Protein AF-A0A1Y1ZXH7-F1 (afdb_monomer_lite)

Radius of gyration: 35.67 Å; chains: 1; bounding box: 64×112×100 Å

Organism: NCBI:txid1231657

pLDDT: mean 77.14, std 23.57, range [23.7, 98.62]

Secondary structure (DSSP, 8-state):
---------------------------------------------------------PPP------EEEEEEEEE--SS---SS--TT--SS-TTSPPPP--GGGGTT-PPP--TTSS-SS-----SPPTHHHH-SS--HHHHHHHHHHHHHHSTT--GGG-EEEESS-SSS--EEEEEEEE-TT----HHHHHH-HHHHHHHHHTSEEEEEEE-SHHHH---EEEE-IIIIIBSS-HHHHHHHHTT-HHHHHHHHHHHHTTSS-HHHHHHHHHHTTTT-BTTHHHHHGGG--BPTTHHHHHHHHHHTT-EEEEEEEEEHHHHHHHHHHHT-SEEEEEEEEEPTTSSBEEEEEESS---HHHHHHHHHHHHHHTT--GGGEEEEESSGGGHHHHHHSSSEEEES--HHHHTTSSEEE-SS-GGGGGGGGT--HHHHHHHHH-SSTHHHHHHHHHHHHHTTSTT---------SS--PEEEEEE-S-HHHHHHHHHHHTTTEEEEEEE-SHHHHHHHHHHHHTTPPPP--TT--S---TTS--SEEEE-TTS-HHHHHHHHHHTTTS----EEE--GGGGGGSPPTTSHHHHHHHHHHHHHHHHHIIIIIS-----SSTTEEE-

Sequence (623 aa):
MSLPHVSGTRLPLHPSAPLTPSAFSLPRAPSPLRTRPRDSAASGSMDEAVSATAAVSRPRALDVAATHLVATLFYKSDAPSHAHPHADASPHSPRDFLPEASLNSLRDAVPTENMSDYPLEPPTPGPNPLDHLYGSYVSQSCLTDFSVTLTNIIPGLADETITSRKLEASHFCRVVEVKFPLPSAASVTLETLRRDEVVSRFEREWNVEVVFQLDTVYRRYKRLAVFDMDSTLIQQEVIDEIASLIGVKPQVADITAAAMNGELDFEASLRKRCALLKGVPSSVWETLKPRITLNEGVLALIKALKRLGFKTAVLSGGFTPMTGWMAQQLGLDYAFANHLVVSEDGQTLTGELTGDIVHAEKKRQHVFDIAAKEDIPLEQVLVVGDGANDLPMMRVAGLGVAFHAKPKVQMQAPARLNTKSMLDILYLFGISKEEQEKSMFSRSAFNFLKTARLVVQNATQPQLTAPIALFSSKMSALPVVVCGKNPAVAAAVKQSLLPGYEVIHIITSVNQGTTDIPLILTGNQPPDNADNQGTKNYINIPVAVLTGGGYDDQSFDTMKAACKDVKAVPWFRPDLSRVNEMPHFTQAEAFGKATAERCKVALKEVLEDGKGKAEGREGVWFY

InterPro domains:
  IPR004469 Phosphoserine phosphatase [SFLDF00029] (219-437)
  IPR004469 Phosphoserine phosphatase [TIGR00338] (214-428)
  IPR023214 HAD superfamily [G3DSA:3.40.50.1000] (159-429)
  IPR036412 HAD-like superfamily [SSF56784] (222-432)
  IPR050582 HAD-like hydrolase superfamily, SerB [PTHR43344] (201-429)

Foldseek 3Di:
DDDDDDDDDDDDDDDDDDDDDDDDDDDDDDDDDDDDDDDDDDDDDDDDDDDDDDPPDPPDDDDPPFFKKKKKKFQADPWQDPVDDDPVPPPDDPPDDDDDDDPPVCPVVDDDPDPVPDPPDDPDPADRACCVVANRACDPVLVVVVLVLCCVQAPPWDSVQKDKDQLEPDPRGRIMMIMHTRDPPGPDDLLCCLQPVSNVSSCNRHSIFIAMATPDPLLQQFAAEEEEVAVTFWVHDLLLVLCVVVVNNVVLVVLVVCVVVVVDPPVRSLLSSLQVQAFPWLCVLVVCVVVTGGAAASLLQLLLSVLSNHQYEYQYLAEDSNQVVVCVVSVHPYTHYWHFDADPVNTGTRSDTDDDRSFLVVLLVVLVVVCVVVVHQQLSYEYEYQDPSPLSNQVSHVHRENECHDPVVCSRGSGYDSHRHPNCVSVSSVNGPVNSVCSVVDPQSSVVSVVVVVVVVVVPPPPDDDDPDDPDDDDCAAEEAEEDLDLLLVVLLQVLLPPRHFHLWYHNALVCLLQQLLCLLQLHQGPDDPSTPGVVPSVDRGQEYEYEPVQDPVSVVSSVVSNPPGDAHAYEYEPVVCVVVADDVVVSNRRSNVSNVQVVVQCCCCSPVVDADDPPPPRYGYD

Structure (mmCIF, N/CA/C/O backbone):
data_AF-A0A1Y1ZXH7-F1
#
_entry.id   AF-A0A1Y1ZXH7-F1
#
loop_
_atom_site.group_PDB
_atom_site.id
_atom_site.type_symbol
_atom_site.label_atom_id
_atom_site.label_alt_id
_atom_site.label_comp_id
_atom_site.label_asym_id
_atom_site.label_entity_id
_atom_site.label_seq_id
_atom_site.pdbx_PDB_ins_code
_atom_site.Cartn_x
_atom_site.Cartn_y
_atom_site.Cartn_z
_atom_site.occupancy
_atom_site.B_iso_or_equiv
_atom_site.auth_seq_id
_atom_site.auth_comp_id
_atom_site.auth_asym_id
_atom_site.auth_atom_id
_atom_site.pdbx_PDB_model_num
ATOM 1 N N . MET A 1 1 ? 20.075 -27.856 46.156 1.00 33.44 1 MET A N 1
ATOM 2 C CA . MET A 1 1 ? 19.650 -29.165 46.705 1.00 33.44 1 MET A CA 1
ATOM 3 C C . MET A 1 1 ? 18.158 -29.323 46.449 1.00 33.44 1 MET A C 1
ATOM 5 O O . MET A 1 1 ? 17.479 -28.317 46.572 1.00 33.44 1 MET A O 1
ATOM 9 N N . SER A 1 2 ? 17.576 -30.479 46.125 1.00 31.98 2 SER A N 1
ATOM 10 C CA . SER A 1 2 ? 18.089 -31.709 45.488 1.00 31.98 2 SER A CA 1
ATOM 11 C C . SER A 1 2 ? 16.876 -32.498 44.957 1.00 31.98 2 SER A C 1
ATOM 13 O O . SER A 1 2 ? 15.830 -32.483 45.599 1.00 31.98 2 SER A O 1
ATOM 15 N N . LEU A 1 3 ? 17.001 -33.190 43.819 1.00 40.59 3 LEU A N 1
ATOM 16 C CA . LEU A 1 3 ? 15.991 -34.160 43.341 1.00 40.59 3 LEU A CA 1
ATOM 17 C C . LEU A 1 3 ? 15.980 -35.413 44.250 1.00 40.59 3 LEU A C 1
ATOM 19 O O . LEU A 1 3 ? 16.979 -35.647 44.939 1.00 40.59 3 LEU A O 1
ATOM 23 N N . PRO A 1 4 ? 14.902 -36.232 44.257 1.00 55.31 4 PRO A N 1
ATOM 24 C CA . PRO A 1 4 ? 14.913 -37.398 43.352 1.00 55.31 4 PRO A CA 1
ATOM 25 C C . PRO A 1 4 ? 13.544 -37.897 42.808 1.00 55.31 4 PRO A C 1
ATOM 27 O O . PRO A 1 4 ? 12.504 -37.790 43.453 1.00 55.31 4 PRO A O 1
ATOM 30 N N . HIS A 1 5 ? 13.588 -38.566 41.647 1.00 40.31 5 HIS A N 1
ATOM 31 C CA . HIS A 1 5 ? 12.619 -39.599 41.219 1.00 40.31 5 HIS A CA 1
ATOM 32 C C . HIS A 1 5 ? 12.857 -40.930 41.961 1.00 40.31 5 HIS A C 1
ATOM 34 O O . HIS A 1 5 ? 14.008 -41.209 42.284 1.00 40.31 5 HIS A O 1
ATOM 40 N N . VAL A 1 6 ? 11.850 -41.823 42.031 1.00 33.78 6 VAL A N 1
ATOM 41 C CA . VAL A 1 6 ? 12.024 -43.302 42.066 1.00 33.78 6 VAL A CA 1
ATOM 42 C C . VAL A 1 6 ? 10.876 -44.015 41.295 1.00 33.78 6 VAL A C 1
ATOM 44 O O . VAL A 1 6 ? 9.797 -43.456 41.119 1.00 33.78 6 VAL A O 1
ATOM 47 N N . SER A 1 7 ? 11.148 -45.234 40.800 1.00 29.92 7 SER A N 1
ATOM 48 C CA . SER A 1 7 ? 10.268 -46.245 40.153 1.00 29.92 7 SER A CA 1
ATOM 49 C C . SER A 1 7 ? 9.092 -46.760 41.022 1.00 29.92 7 SER A C 1
ATOM 51 O O . SER A 1 7 ? 9.054 -46.471 42.209 1.00 29.92 7 SER A O 1
ATOM 53 N N . GLY A 1 8 ? 8.128 -47.588 40.574 1.00 27.39 8 GLY A N 1
ATOM 54 C CA . GLY A 1 8 ? 7.896 -48.295 39.292 1.00 27.39 8 GLY A CA 1
ATOM 55 C C . GLY A 1 8 ? 7.794 -49.838 39.440 1.00 27.39 8 GLY A C 1
ATOM 56 O O . GLY A 1 8 ? 8.461 -50.396 40.302 1.00 27.39 8 GLY A O 1
ATOM 57 N N . THR A 1 9 ? 7.045 -50.527 38.547 1.00 28.42 9 THR A N 1
ATOM 58 C CA . THR A 1 9 ? 6.831 -52.015 38.438 1.00 28.42 9 THR A CA 1
ATOM 59 C C . THR A 1 9 ? 5.929 -52.672 39.528 1.00 28.42 9 THR A C 1
ATOM 61 O O . THR A 1 9 ? 5.865 -52.137 40.624 1.00 28.42 9 THR A O 1
ATOM 64 N N . ARG A 1 10 ? 5.181 -53.794 39.340 1.00 30.19 10 ARG A N 1
ATOM 65 C CA . ARG A 1 10 ? 4.912 -54.709 38.184 1.00 30.19 10 ARG A CA 1
ATOM 66 C C . ARG A 1 10 ? 3.707 -55.680 38.430 1.00 30.19 10 ARG A C 1
ATOM 68 O O . ARG A 1 10 ? 3.475 -56.024 39.579 1.00 30.19 10 ARG A O 1
ATOM 75 N N . LEU A 1 11 ? 3.162 -56.280 37.342 1.00 29.34 11 LEU A N 1
ATOM 76 C CA . LEU A 1 11 ? 2.523 -57.639 37.235 1.00 29.34 11 LEU A CA 1
ATOM 77 C C . LEU A 1 11 ? 1.152 -57.907 37.937 1.00 29.34 11 LEU A C 1
ATOM 79 O O . LEU A 1 11 ? 0.765 -57.110 38.784 1.00 29.34 11 LEU A O 1
ATOM 83 N N . PRO A 1 12 ? 0.448 -59.057 37.702 1.00 50.25 12 PRO A N 1
ATOM 84 C CA . PRO A 1 12 ? 0.334 -59.932 36.496 1.00 50.25 12 PRO A CA 1
ATOM 85 C C . PRO A 1 12 ? -1.105 -60.456 36.154 1.00 50.25 12 PRO A C 1
ATOM 87 O O . PRO A 1 12 ? -1.952 -60.527 37.037 1.00 50.25 12 PRO A O 1
ATOM 90 N N . LEU A 1 13 ? -1.345 -60.985 34.929 1.00 28.70 13 LEU A N 1
ATOM 91 C CA . LEU A 1 13 ? -1.654 -62.424 34.640 1.00 28.70 13 LEU A CA 1
ATOM 92 C C . LEU A 1 13 ? -2.124 -62.725 33.185 1.00 28.70 13 LEU A C 1
ATOM 94 O O . LEU A 1 13 ? -2.566 -61.839 32.463 1.00 28.70 13 LEU A O 1
ATOM 98 N N . HIS A 1 14 ? -2.001 -64.000 32.777 1.00 31.17 14 HIS A N 1
ATOM 99 C CA . HIS A 1 14 ? -2.317 -64.604 31.458 1.00 31.17 14 HIS A CA 1
ATOM 100 C C . HIS A 1 14 ? -3.173 -65.885 31.640 1.00 31.17 14 HIS A C 1
ATOM 102 O O . HIS A 1 14 ? -3.221 -66.396 32.762 1.00 31.17 14 HIS A O 1
ATOM 108 N N . PRO A 1 15 ? -3.840 -66.413 30.585 1.00 46.31 15 PRO A N 1
ATOM 109 C CA . PRO A 1 15 ? -3.370 -67.633 29.860 1.00 46.31 15 PRO A CA 1
ATOM 110 C C . PRO A 1 15 ? -3.364 -67.453 28.309 1.00 46.31 15 PRO A C 1
ATOM 112 O O . PRO A 1 15 ? -4.209 -66.736 27.787 1.00 46.31 15 PRO A O 1
ATOM 115 N N . SER A 1 16 ? -2.324 -67.828 27.538 1.00 33.66 16 SER A N 1
ATOM 116 C CA . SER A 1 16 ? -1.929 -69.144 26.941 1.00 33.66 16 SER A CA 1
ATOM 117 C C . SER A 1 16 ? -2.817 -69.650 25.767 1.00 33.66 16 SER A C 1
ATOM 119 O O . SER A 1 16 ? -4.010 -69.808 25.996 1.00 33.66 16 SER A O 1
ATOM 121 N N . ALA A 1 17 ? -2.377 -69.867 24.502 1.00 33.34 17 ALA A N 1
ATOM 122 C CA . ALA A 1 17 ? -1.185 -70.558 23.901 1.00 33.34 17 ALA A CA 1
ATOM 123 C C . ALA A 1 17 ? -1.389 -72.100 23.734 1.00 33.34 17 ALA A C 1
ATOM 125 O O . ALA A 1 17 ? -2.344 -72.581 24.345 1.00 33.34 17 ALA A O 1
ATOM 126 N N . PRO A 1 18 ? -0.581 -72.912 22.978 1.00 50.78 18 PRO A N 1
ATOM 127 C CA . PRO A 1 18 ? 0.708 -72.716 22.250 1.00 50.78 18 PRO A CA 1
ATOM 128 C C . PRO A 1 18 ? 0.529 -72.634 20.690 1.00 50.78 18 PRO A C 1
ATOM 130 O O . PRO A 1 18 ? -0.439 -71.984 20.315 1.00 50.78 18 PRO A O 1
ATOM 133 N N . LEU A 1 19 ? 1.336 -73.077 19.687 1.00 27.83 19 LEU A N 1
ATOM 134 C CA . LEU A 1 19 ? 2.430 -74.074 19.448 1.00 27.83 19 LEU A CA 1
ATOM 135 C C . LEU A 1 19 ? 3.446 -73.637 18.340 1.00 27.83 19 LEU A C 1
ATOM 137 O O . LEU A 1 19 ? 3.310 -72.561 17.765 1.00 27.83 19 LEU A O 1
ATOM 141 N N . THR A 1 20 ? 4.491 -74.453 18.085 1.00 30.28 20 THR A N 1
ATOM 142 C CA . THR A 1 20 ? 5.729 -74.189 17.275 1.00 30.28 20 THR A CA 1
ATOM 143 C C . THR A 1 20 ? 6.267 -75.516 16.620 1.00 30.28 20 THR A C 1
ATOM 145 O O . THR A 1 20 ? 5.455 -76.448 16.644 1.00 30.28 20 THR A O 1
ATOM 148 N N . PRO A 1 21 ? 7.501 -75.728 16.026 1.00 47.44 21 PRO A N 1
ATOM 149 C CA . PRO A 1 21 ? 8.834 -75.052 16.084 1.00 47.44 21 PRO A CA 1
ATOM 150 C C . PRO A 1 21 ? 9.564 -74.807 14.713 1.00 47.44 21 PRO A C 1
ATOM 152 O O . PRO A 1 21 ? 8.907 -74.588 13.701 1.00 47.44 21 PRO A O 1
ATOM 155 N N . SER A 1 22 ? 10.917 -74.757 14.681 1.00 30.67 22 SER A N 1
ATOM 156 C CA . SER A 1 22 ? 11.775 -74.210 13.587 1.00 30.67 22 SER A CA 1
ATOM 157 C C . SER A 1 22 ? 13.201 -74.829 13.489 1.00 30.67 22 SER A C 1
ATOM 159 O O . SER A 1 22 ? 13.648 -75.441 14.457 1.00 30.67 22 SER A O 1
ATOM 161 N N . ALA A 1 23 ? 13.958 -74.613 12.387 1.00 28.73 23 ALA A N 1
ATOM 162 C CA . ALA A 1 23 ? 15.349 -75.106 12.177 1.00 28.73 23 ALA A CA 1
ATOM 163 C C . ALA A 1 23 ? 16.308 -74.149 11.378 1.00 28.73 23 ALA A C 1
ATOM 165 O O . ALA A 1 23 ? 15.867 -73.147 10.827 1.00 28.73 23 ALA A O 1
ATOM 166 N N . PHE A 1 24 ? 17.619 -74.472 11.359 1.00 27.33 24 PHE A N 1
ATOM 167 C CA . PHE A 1 24 ? 18.859 -73.671 11.085 1.00 27.33 24 PHE A CA 1
ATOM 168 C C . PHE A 1 24 ? 19.348 -73.562 9.597 1.00 27.33 24 PHE A C 1
ATOM 170 O O . PHE A 1 24 ? 18.886 -74.356 8.786 1.00 27.33 24 PHE A O 1
ATOM 177 N N . SER A 1 25 ? 20.325 -72.727 9.138 1.00 26.12 25 SER A N 1
ATOM 178 C CA . SER A 1 25 ? 21.071 -71.541 9.682 1.00 26.12 25 SER A CA 1
ATOM 179 C C . SER A 1 25 ? 21.777 -70.621 8.613 1.00 26.12 25 SER A C 1
ATOM 181 O O . SER A 1 25 ? 21.114 -69.766 8.038 1.00 26.12 25 SER A O 1
ATOM 183 N N . LEU A 1 26 ? 23.119 -70.688 8.428 1.00 29.16 26 LEU A N 1
ATOM 184 C CA . LEU A 1 26 ? 24.061 -69.696 7.806 1.00 29.16 26 LEU A CA 1
ATOM 185 C C . LEU A 1 26 ? 25.402 -70.386 7.363 1.00 29.16 26 LEU A C 1
ATOM 187 O O . LEU A 1 26 ? 25.553 -71.540 7.772 1.00 29.16 26 LEU A O 1
ATOM 191 N N . PRO A 1 27 ? 26.438 -69.774 6.688 1.00 44.44 27 PRO A N 1
ATOM 192 C CA . PRO A 1 27 ? 26.626 -68.442 6.031 1.00 44.44 27 PRO A CA 1
ATOM 193 C C . PRO A 1 27 ? 27.363 -68.427 4.625 1.00 44.44 27 PRO A C 1
ATOM 195 O O . PRO A 1 27 ? 27.777 -69.462 4.116 1.00 44.44 27 PRO A O 1
ATOM 198 N N . ARG A 1 28 ? 27.701 -67.208 4.118 1.00 24.22 28 ARG A N 1
ATOM 199 C CA . ARG A 1 28 ? 28.805 -66.800 3.168 1.00 24.22 28 ARG A CA 1
ATOM 200 C C . ARG A 1 28 ? 28.620 -66.855 1.621 1.00 24.22 28 ARG A C 1
ATOM 202 O O . ARG A 1 28 ? 27.760 -67.547 1.101 1.00 24.22 28 ARG A O 1
ATOM 209 N N . ALA A 1 29 ? 29.455 -66.070 0.906 1.00 33.72 29 ALA A N 1
ATOM 210 C CA . ALA A 1 29 ? 29.516 -65.849 -0.564 1.00 33.72 29 ALA A CA 1
ATOM 211 C C . ALA A 1 29 ? 30.982 -65.639 -1.055 1.00 33.72 29 ALA A C 1
ATOM 213 O O . ALA A 1 29 ? 31.831 -65.346 -0.202 1.00 33.72 29 ALA A O 1
ATOM 214 N N . PRO A 1 30 ? 31.317 -65.811 -2.364 1.00 34.72 30 PRO A N 1
ATOM 215 C CA . PRO A 1 30 ? 31.537 -64.653 -3.275 1.00 34.72 30 PRO A CA 1
ATOM 216 C C . PRO A 1 30 ? 31.223 -64.881 -4.799 1.00 34.72 30 PRO A C 1
ATOM 218 O O . PRO A 1 30 ? 30.714 -65.925 -5.191 1.00 34.72 30 PRO A O 1
ATOM 221 N N . SER A 1 31 ? 31.514 -63.870 -5.643 1.00 25.77 31 SER A N 1
ATOM 222 C CA . SER A 1 31 ? 31.245 -63.692 -7.109 1.00 25.77 31 SER A CA 1
ATOM 223 C C . SER A 1 31 ? 32.358 -64.257 -8.055 1.00 25.77 31 SER A C 1
ATOM 225 O O . SER A 1 31 ? 33.245 -64.919 -7.513 1.00 25.77 31 SER A O 1
ATOM 227 N N . PRO A 1 32 ? 32.482 -63.950 -9.394 1.00 55.97 32 PRO A N 1
ATOM 228 C CA . PRO A 1 32 ? 31.612 -63.309 -10.430 1.00 55.97 32 PRO A CA 1
ATOM 229 C C . PRO A 1 32 ? 31.634 -64.023 -11.844 1.00 55.97 32 PRO A C 1
ATOM 231 O O . PRO A 1 32 ? 32.065 -65.167 -11.919 1.00 55.97 32 PRO A O 1
ATOM 234 N N . LEU A 1 33 ? 31.270 -63.308 -12.951 1.00 24.77 33 LEU A N 1
ATOM 235 C CA . LEU A 1 33 ? 31.480 -63.530 -14.435 1.00 24.77 33 LEU A CA 1
ATOM 236 C C . LEU A 1 33 ? 30.186 -63.781 -15.279 1.00 24.77 33 LEU A C 1
ATOM 238 O O . LEU A 1 33 ? 29.247 -64.349 -14.743 1.00 24.77 33 LEU A O 1
ATOM 242 N N . ARG A 1 34 ? 30.050 -63.491 -16.603 1.00 24.62 34 ARG A N 1
ATOM 243 C CA . ARG A 1 34 ? 30.593 -62.452 -17.544 1.00 24.62 34 ARG A CA 1
ATOM 244 C C . ARG A 1 34 ? 29.934 -62.579 -18.961 1.00 24.62 34 ARG A C 1
ATOM 246 O O . ARG A 1 34 ? 29.951 -63.682 -19.489 1.00 24.62 34 ARG A O 1
ATOM 253 N N . THR A 1 35 ? 29.556 -61.470 -19.644 1.00 25.34 35 THR A N 1
ATOM 254 C CA . THR A 1 35 ? 29.272 -61.328 -21.131 1.00 25.34 35 THR A CA 1
ATOM 255 C C . THR A 1 35 ? 28.110 -62.174 -21.744 1.00 25.34 35 THR A C 1
ATOM 257 O O . THR A 1 35 ? 27.776 -63.199 -21.179 1.00 25.34 35 THR A O 1
ATOM 260 N N . ARG A 1 36 ? 27.432 -61.877 -22.883 1.00 26.72 36 ARG A N 1
ATOM 261 C CA . ARG A 1 36 ? 27.295 -60.729 -23.844 1.00 26.72 36 ARG A CA 1
ATOM 262 C C . ARG A 1 36 ? 25.915 -60.837 -24.602 1.00 26.72 36 ARG A C 1
ATOM 264 O O . ARG A 1 36 ? 25.217 -61.814 -24.352 1.00 26.72 36 ARG A O 1
ATOM 271 N N . PRO A 1 37 ? 25.490 -59.881 -25.471 1.00 49.25 37 PRO A N 1
ATOM 272 C CA . PRO A 1 37 ? 24.088 -59.731 -25.929 1.00 49.25 37 PRO A CA 1
ATOM 273 C C . PRO A 1 37 ? 23.770 -60.227 -27.363 1.00 49.25 37 PRO A C 1
ATOM 275 O O . PRO A 1 37 ? 24.678 -60.608 -28.099 1.00 49.25 37 PRO A O 1
ATOM 278 N N . ARG A 1 38 ? 22.480 -60.112 -27.737 1.00 25.88 38 ARG A N 1
ATOM 279 C CA . ARG A 1 38 ? 21.867 -59.804 -29.060 1.00 25.88 38 ARG A CA 1
ATOM 280 C C . ARG A 1 38 ? 20.491 -59.162 -28.765 1.00 25.88 38 ARG A C 1
ATOM 282 O O . ARG A 1 38 ? 19.881 -59.583 -27.787 1.00 25.88 38 ARG A O 1
ATOM 289 N N . ASP A 1 39 ? 19.971 -58.094 -29.376 1.00 25.80 39 ASP A N 1
ATOM 290 C CA . ASP A 1 39 ? 19.970 -57.515 -30.743 1.00 25.80 39 ASP A CA 1
ATOM 291 C C . ASP A 1 39 ? 18.656 -57.799 -31.493 1.00 25.80 39 ASP A C 1
ATOM 293 O O . ASP A 1 39 ? 18.243 -58.952 -31.584 1.00 25.80 39 ASP A O 1
ATOM 297 N N . SER A 1 40 ? 18.101 -56.756 -32.136 1.00 25.42 40 SER A N 1
ATOM 298 C CA . SER A 1 40 ? 16.989 -56.769 -33.121 1.00 25.42 40 SER A CA 1
ATOM 299 C C . SER A 1 40 ? 15.593 -57.215 -32.621 1.00 25.42 40 SER A C 1
ATOM 301 O O . SER A 1 40 ? 15.481 -57.977 -31.672 1.00 25.42 40 SER A O 1
ATOM 303 N N . ALA A 1 41 ? 14.470 -56.797 -33.219 1.00 25.86 41 ALA A N 1
ATOM 304 C CA . ALA A 1 41 ? 14.164 -55.603 -34.027 1.00 25.86 41 ALA A CA 1
ATOM 305 C C . ALA A 1 41 ? 12.632 -55.374 -34.032 1.00 25.86 41 ALA A C 1
ATOM 307 O O . ALA A 1 41 ? 11.871 -56.188 -33.512 1.00 25.86 41 ALA A O 1
ATOM 308 N N . ALA A 1 42 ? 12.176 -54.257 -34.604 1.00 29.33 42 ALA A N 1
ATOM 309 C CA . ALA A 1 42 ? 10.760 -53.900 -34.658 1.00 29.33 42 ALA A CA 1
ATOM 310 C C . ALA A 1 42 ? 9.923 -54.806 -35.584 1.00 29.33 42 ALA A C 1
ATOM 312 O O . ALA A 1 42 ? 10.358 -55.190 -36.666 1.00 29.33 42 ALA A O 1
ATOM 313 N N . SER A 1 43 ? 8.665 -55.018 -35.201 1.00 27.89 43 SER A N 1
ATOM 314 C CA . SER A 1 43 ? 7.541 -55.231 -36.122 1.00 27.89 43 SER A CA 1
ATOM 315 C C . SER A 1 43 ? 6.288 -54.603 -35.499 1.00 27.89 43 SER A C 1
ATOM 317 O O . SER A 1 43 ? 6.230 -54.441 -34.278 1.00 27.89 43 SER A O 1
ATOM 319 N N . GLY A 1 44 ? 5.323 -54.175 -36.316 1.00 25.25 44 GLY A N 1
ATOM 320 C CA . GLY A 1 44 ? 4.150 -53.454 -35.821 1.00 25.25 44 GLY A CA 1
ATOM 321 C C . GLY A 1 44 ? 2.961 -53.498 -36.776 1.00 25.25 44 GLY A C 1
ATOM 322 O O . GLY A 1 44 ? 3.087 -53.194 -37.956 1.00 25.25 44 GLY A O 1
ATOM 323 N N . SER A 1 45 ? 1.820 -53.892 -36.223 1.00 25.17 45 SER A N 1
ATOM 324 C CA . SER A 1 45 ? 0.434 -53.740 -36.693 1.00 25.17 45 SER A CA 1
ATOM 325 C C . SER A 1 45 ? -0.412 -54.049 -35.443 1.00 25.17 45 SER A C 1
ATOM 327 O O . SER A 1 45 ? -0.091 -54.979 -34.710 1.00 25.17 45 SER A O 1
ATOM 329 N N . MET A 1 46 ? -1.268 -53.148 -34.955 1.00 25.62 46 MET A N 1
ATOM 330 C CA . MET A 1 46 ? -2.625 -52.934 -35.471 1.00 25.62 46 MET A CA 1
ATOM 331 C C . MET A 1 46 ? -3.345 -54.265 -35.715 1.00 25.62 46 MET A C 1
ATOM 333 O O . MET A 1 46 ? -3.179 -54.854 -36.775 1.00 25.62 46 MET A O 1
ATOM 337 N N . ASP A 1 47 ? -4.156 -54.708 -34.751 1.00 25.38 47 ASP A N 1
ATOM 338 C CA . ASP A 1 47 ? -5.559 -54.287 -34.808 1.00 25.38 47 ASP A CA 1
ATOM 339 C C . ASP A 1 47 ? -6.300 -54.359 -33.457 1.00 25.38 47 ASP A C 1
ATOM 341 O O . ASP A 1 47 ? -5.811 -54.958 -32.501 1.00 25.38 47 ASP A O 1
ATOM 345 N N . GLU A 1 48 ? -7.471 -53.713 -33.437 1.00 26.45 48 GLU A N 1
ATOM 346 C CA . GLU A 1 48 ? -8.545 -53.719 -32.422 1.00 26.45 48 GLU A CA 1
ATOM 347 C C . GLU A 1 48 ? -8.238 -53.281 -30.968 1.00 26.45 48 GLU A C 1
ATOM 349 O O . GLU A 1 48 ? -7.120 -53.291 -30.458 1.00 26.45 48 GLU A O 1
ATOM 354 N N . ALA A 1 49 ? -9.288 -52.810 -30.285 1.00 27.44 49 ALA 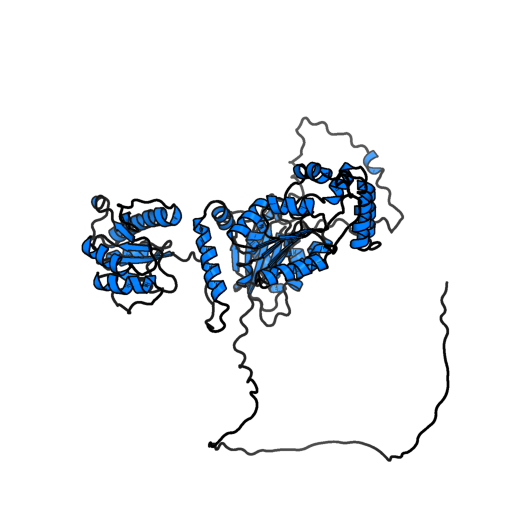A N 1
ATOM 355 C CA . ALA A 1 49 ? -9.222 -52.178 -28.968 1.00 27.44 49 ALA A CA 1
ATOM 356 C C . ALA A 1 49 ? -10.334 -52.686 -28.042 1.00 27.44 49 ALA A C 1
ATOM 358 O O . ALA A 1 49 ? -11.417 -53.002 -28.519 1.00 27.44 49 ALA A O 1
ATOM 359 N N . VAL A 1 50 ? -10.113 -52.638 -26.720 1.00 25.89 50 VAL A N 1
ATOM 360 C CA . VAL A 1 50 ? -11.160 -52.364 -25.710 1.00 25.89 50 VAL A CA 1
ATOM 361 C C . VAL A 1 50 ? -10.521 -51.969 -24.362 1.00 25.89 50 VAL A C 1
ATOM 363 O O . VAL A 1 50 ? -9.626 -52.639 -23.862 1.00 25.89 50 VAL A O 1
ATOM 366 N N . SER A 1 51 ? -11.020 -50.873 -23.779 1.00 23.70 51 SER A N 1
ATOM 367 C CA . SER A 1 51 ? -11.022 -50.504 -22.346 1.00 23.70 51 SER A CA 1
ATOM 368 C C . SER A 1 51 ? -9.799 -50.794 -21.443 1.00 23.70 51 SER A C 1
ATOM 370 O O . SER A 1 51 ? -9.730 -51.850 -20.816 1.00 23.70 51 SER A O 1
ATOM 372 N N . ALA A 1 52 ? -9.011 -49.750 -21.136 1.00 25.77 52 ALA A N 1
ATOM 373 C CA . ALA A 1 52 ? -8.529 -49.503 -19.764 1.00 25.77 52 ALA A CA 1
ATOM 374 C C . ALA A 1 52 ? -8.163 -48.020 -19.512 1.00 25.77 52 ALA A C 1
ATOM 376 O O . ALA A 1 52 ? -7.403 -47.424 -20.266 1.00 25.77 52 ALA A O 1
ATOM 377 N N . THR A 1 53 ? -8.707 -47.459 -18.424 1.00 27.73 53 THR A N 1
ATOM 378 C CA . THR A 1 53 ? -8.246 -46.300 -17.616 1.00 27.73 53 THR A CA 1
ATOM 379 C C . THR A 1 53 ? -7.185 -45.338 -18.185 1.00 27.73 53 THR A C 1
ATOM 381 O O . THR A 1 53 ? -6.026 -45.704 -18.374 1.00 27.73 53 THR A O 1
ATOM 384 N N . ALA A 1 54 ? -7.534 -44.048 -18.271 1.00 26.23 54 ALA A N 1
ATOM 385 C CA . ALA A 1 54 ? -6.629 -42.965 -18.661 1.00 26.23 54 ALA A CA 1
ATOM 386 C C . ALA A 1 54 ? -5.494 -42.710 -17.642 1.00 26.23 54 ALA A C 1
ATOM 388 O O . ALA A 1 54 ? -5.613 -41.885 -16.735 1.00 26.23 54 ALA A O 1
ATOM 389 N N . ALA A 1 55 ? -4.354 -43.374 -17.832 1.00 25.34 55 ALA A N 1
ATOM 390 C CA . ALA A 1 55 ? -3.094 -42.964 -17.224 1.00 25.34 55 ALA A CA 1
ATOM 391 C C . ALA A 1 55 ? -2.604 -41.675 -17.908 1.00 25.34 55 ALA A C 1
ATOM 393 O O . ALA A 1 55 ? -2.113 -41.713 -19.035 1.00 25.34 55 ALA A O 1
ATOM 394 N N . VAL A 1 56 ? -2.752 -40.527 -17.237 1.00 28.06 56 VAL A N 1
ATOM 395 C CA . VAL A 1 56 ? -2.297 -39.231 -17.763 1.00 28.06 56 VAL A CA 1
ATOM 396 C C . VAL A 1 56 ? -0.782 -39.267 -17.962 1.00 28.06 56 VAL A C 1
ATOM 398 O O . VAL A 1 56 ? -0.005 -39.219 -17.005 1.00 28.06 56 VAL A O 1
ATOM 401 N N . SER A 1 57 ? -0.353 -39.332 -19.222 1.00 27.02 57 SER A N 1
ATOM 402 C CA . SER A 1 57 ? 1.046 -39.175 -19.597 1.00 27.02 57 SER A CA 1
ATOM 403 C C . SER A 1 57 ? 1.518 -37.791 -19.162 1.00 27.02 57 SER A C 1
ATOM 405 O O . SER A 1 57 ? 1.022 -36.785 -19.674 1.00 27.02 57 SER A O 1
ATOM 407 N N . ARG A 1 58 ? 2.476 -37.731 -18.227 1.00 27.36 58 ARG A N 1
ATOM 408 C CA . ARG A 1 58 ? 3.116 -36.465 -17.849 1.00 27.36 58 ARG A CA 1
ATOM 409 C C . ARG A 1 58 ? 3.629 -35.781 -19.124 1.00 27.36 58 ARG A C 1
ATOM 411 O O . ARG A 1 58 ? 4.375 -36.435 -19.863 1.00 27.36 58 ARG A O 1
ATOM 418 N N . PRO A 1 59 ? 3.286 -34.508 -19.394 1.00 30.03 59 PRO A N 1
ATOM 419 C CA . PRO A 1 59 ? 3.977 -33.770 -20.438 1.00 30.03 59 PRO A CA 1
ATOM 420 C C . PRO A 1 59 ? 5.475 -33.780 -20.119 1.00 30.03 59 PRO A C 1
ATOM 422 O O . PRO A 1 59 ? 5.876 -33.688 -18.954 1.00 30.03 59 PRO A O 1
ATOM 425 N N . ARG A 1 60 ? 6.314 -33.926 -21.151 1.00 27.06 60 ARG A N 1
ATOM 426 C CA . ARG A 1 60 ? 7.757 -33.705 -20.996 1.00 27.06 60 ARG A CA 1
ATOM 427 C C . ARG A 1 60 ? 7.961 -32.288 -20.463 1.00 27.06 60 ARG A C 1
ATOM 429 O O . ARG A 1 60 ? 7.219 -31.389 -20.850 1.00 27.06 60 ARG A O 1
ATOM 436 N N . ALA A 1 61 ? 8.949 -32.098 -19.594 1.00 31.27 61 ALA A N 1
ATOM 437 C CA . ALA A 1 61 ? 9.285 -30.772 -19.096 1.00 31.27 61 ALA A CA 1
ATOM 438 C C . ALA A 1 61 ? 9.730 -29.882 -20.270 1.00 31.27 61 ALA A C 1
ATOM 440 O O . ALA A 1 61 ? 10.832 -30.050 -20.789 1.00 31.27 61 ALA A O 1
ATOM 441 N N . LEU A 1 62 ? 8.848 -28.976 -20.697 1.00 28.81 62 LEU A N 1
ATOM 442 C CA . LEU A 1 62 ? 9.259 -27.718 -21.311 1.00 28.81 62 LEU A CA 1
ATOM 443 C C . LEU A 1 62 ? 9.719 -26.777 -20.191 1.00 28.81 62 LEU A C 1
ATOM 445 O O . LEU A 1 62 ? 9.351 -26.969 -19.029 1.00 28.81 62 LEU A O 1
ATOM 449 N N . ASP A 1 63 ? 10.545 -25.798 -20.547 1.00 30.31 63 ASP A N 1
ATOM 450 C CA . ASP A 1 63 ? 11.299 -24.984 -19.598 1.00 30.31 63 ASP A CA 1
ATOM 451 C C . ASP A 1 63 ? 10.436 -24.353 -18.498 1.00 30.31 63 ASP A C 1
ATOM 453 O O . ASP A 1 63 ? 9.456 -23.648 -18.754 1.00 30.31 63 ASP A O 1
ATOM 457 N N . VAL A 1 64 ? 10.849 -24.573 -17.246 1.00 35.91 64 VAL A N 1
ATOM 458 C CA . VAL A 1 64 ? 10.301 -23.858 -16.091 1.00 35.91 64 VAL A CA 1
ATOM 459 C C . VAL A 1 64 ? 10.784 -22.416 -16.189 1.00 35.91 64 VAL A C 1
ATOM 461 O O . VAL A 1 64 ? 11.929 -22.116 -15.849 1.00 35.91 64 VAL A O 1
ATOM 464 N N . ALA A 1 65 ? 9.917 -21.542 -16.702 1.00 42.97 65 ALA A N 1
ATOM 465 C CA . ALA A 1 65 ? 10.212 -20.131 -16.904 1.00 42.97 65 ALA A CA 1
ATOM 466 C C . ALA A 1 65 ? 10.756 -19.491 -15.616 1.00 42.97 65 ALA A C 1
ATOM 468 O O . ALA A 1 65 ? 10.136 -19.593 -14.556 1.00 42.97 65 ALA A O 1
ATOM 469 N N . ALA A 1 66 ? 11.916 -18.834 -15.721 1.00 53.31 66 ALA A N 1
ATOM 470 C CA . ALA A 1 66 ? 12.601 -18.239 -14.579 1.00 53.31 66 ALA A CA 1
ATOM 471 C C . ALA A 1 66 ? 11.681 -17.243 -13.857 1.00 53.31 66 ALA A C 1
ATOM 473 O O . ALA A 1 66 ? 11.228 -16.251 -14.438 1.00 53.31 66 ALA A O 1
ATOM 474 N N . THR A 1 67 ? 11.396 -17.505 -12.583 1.00 80.06 67 THR A N 1
ATOM 475 C CA . THR A 1 67 ? 10.534 -16.646 -11.770 1.00 80.06 67 THR A CA 1
ATOM 476 C C . THR A 1 67 ? 11.238 -15.321 -11.527 1.00 80.06 67 THR A C 1
ATOM 478 O O . THR A 1 67 ? 12.260 -15.279 -10.848 1.00 80.06 67 THR A O 1
ATOM 481 N N . HIS A 1 68 ? 10.717 -14.235 -12.088 1.00 89.38 68 HIS A N 1
ATOM 482 C CA . HIS A 1 68 ? 11.308 -12.916 -11.894 1.00 89.38 68 HIS A CA 1
ATOM 483 C C . HIS A 1 68 ? 10.910 -12.333 -10.533 1.00 89.38 68 HIS A C 1
ATOM 485 O O . HIS A 1 68 ? 9.773 -12.480 -10.073 1.00 89.38 68 HIS A O 1
ATOM 491 N N . LEU A 1 69 ? 11.862 -11.656 -9.900 1.00 93.38 69 LEU A N 1
ATOM 492 C CA . LEU A 1 69 ? 11.700 -10.939 -8.645 1.00 93.38 69 LEU A CA 1
ATOM 493 C C . LEU A 1 69 ? 11.827 -9.433 -8.867 1.00 93.38 69 LEU A C 1
ATOM 495 O O . LEU A 1 69 ? 12.491 -8.961 -9.793 1.00 93.38 69 LEU A O 1
ATOM 499 N N . VAL A 1 70 ? 11.187 -8.684 -7.975 1.00 95.50 70 VAL A N 1
ATOM 500 C CA . VAL A 1 70 ? 11.318 -7.236 -7.854 1.00 95.50 70 VAL A CA 1
ATOM 501 C C . VAL A 1 70 ? 11.731 -6.898 -6.433 1.00 95.50 70 VAL A C 1
ATOM 503 O O . VAL A 1 70 ? 11.053 -7.295 -5.489 1.00 95.50 70 VAL A O 1
ATOM 506 N N . ALA A 1 71 ? 12.798 -6.126 -6.284 1.00 97.12 71 ALA A N 1
ATOM 507 C CA . ALA A 1 71 ? 13.128 -5.409 -5.065 1.00 97.12 71 ALA A CA 1
ATOM 508 C C . ALA A 1 71 ? 12.752 -3.935 -5.257 1.00 97.12 71 ALA A C 1
ATOM 510 O O . ALA A 1 71 ? 13.249 -3.282 -6.172 1.00 97.12 71 ALA A O 1
ATOM 511 N N . THR A 1 72 ? 11.866 -3.402 -4.418 1.00 97.50 72 THR A N 1
ATOM 512 C CA . THR A 1 72 ? 11.598 -1.956 -4.381 1.00 97.50 72 THR A CA 1
ATOM 513 C C . THR A 1 72 ? 12.425 -1.354 -3.250 1.00 97.50 72 THR A C 1
ATOM 515 O O . THR A 1 72 ? 12.217 -1.711 -2.091 1.00 97.50 72 THR A O 1
ATOM 518 N N . LEU A 1 73 ? 13.382 -0.493 -3.599 1.00 96.62 73 LEU A N 1
ATOM 519 C CA . LEU A 1 73 ? 14.258 0.214 -2.665 1.00 96.62 73 LEU A CA 1
ATOM 520 C C . LEU A 1 73 ? 13.613 1.552 -2.304 1.00 96.62 73 LEU A C 1
ATOM 522 O O . LEU A 1 73 ? 13.379 2.368 -3.195 1.00 96.62 73 LEU A O 1
ATOM 526 N N . PHE A 1 74 ? 13.374 1.787 -1.015 1.00 94.44 74 PHE A N 1
ATOM 527 C CA . PHE A 1 74 ? 12.886 3.057 -0.475 1.00 94.44 74 PHE A CA 1
ATOM 528 C C . PHE A 1 74 ? 13.969 3.724 0.361 1.00 94.44 74 PHE A C 1
ATOM 530 O O . PHE A 1 74 ? 14.459 3.143 1.325 1.00 94.44 74 PHE A O 1
ATOM 537 N N . TYR A 1 75 ? 14.314 4.962 0.037 1.00 90.88 75 TYR A N 1
ATOM 538 C CA . TYR A 1 75 ? 15.225 5.766 0.834 1.00 90.88 75 TYR A CA 1
ATOM 539 C C . TYR A 1 75 ? 14.493 6.352 2.048 1.00 90.88 75 TYR A C 1
ATOM 541 O O . TYR A 1 75 ? 13.501 7.067 1.882 1.00 90.88 75 TYR A O 1
ATOM 549 N N . LYS A 1 76 ? 14.946 6.048 3.270 1.00 84.06 76 LYS A N 1
ATOM 550 C CA . LYS A 1 76 ? 14.160 6.283 4.498 1.00 84.06 76 LYS A CA 1
ATOM 551 C C . LYS A 1 76 ? 13.943 7.766 4.811 1.00 84.06 76 LYS A C 1
ATOM 553 O O . LYS A 1 76 ? 12.842 8.140 5.204 1.00 84.06 76 LYS A O 1
ATOM 558 N N . SER A 1 77 ? 14.957 8.606 4.599 1.00 73.62 77 SER A N 1
ATOM 559 C CA . SER A 1 77 ? 14.915 10.034 4.947 1.00 73.62 77 SER A CA 1
ATOM 560 C C . SER A 1 77 ? 14.544 10.951 3.772 1.00 73.62 77 SER A C 1
ATOM 562 O O . SER A 1 77 ? 14.779 10.619 2.611 1.00 73.62 77 SER A O 1
ATOM 564 N N . ASP A 1 78 ? 14.009 12.135 4.084 1.00 65.88 78 ASP A N 1
ATOM 565 C CA . ASP A 1 78 ? 13.870 13.273 3.158 1.00 65.88 78 ASP A CA 1
ATOM 566 C C . ASP A 1 78 ? 15.098 14.215 3.179 1.00 65.88 78 ASP A C 1
ATOM 568 O O . ASP A 1 78 ? 15.239 15.065 2.302 1.00 65.88 78 ASP A O 1
ATOM 572 N N . ALA A 1 79 ? 15.996 14.067 4.163 1.00 60.62 79 ALA A N 1
ATOM 573 C CA . ALA A 1 79 ? 17.195 14.893 4.351 1.00 60.62 79 ALA A CA 1
ATOM 574 C C . ALA A 1 79 ? 18.415 14.041 4.774 1.00 60.62 79 ALA A C 1
ATOM 576 O O . ALA A 1 79 ? 18.232 13.018 5.439 1.00 60.62 79 ALA A O 1
ATOM 577 N N . PRO A 1 80 ? 19.658 14.421 4.423 1.00 57.81 80 PRO A N 1
ATOM 578 C CA . PRO A 1 80 ? 20.847 13.634 4.756 1.00 57.81 80 PRO A CA 1
ATOM 579 C C . PRO A 1 80 ? 21.092 13.569 6.269 1.00 57.81 80 PRO A C 1
ATOM 581 O O . PRO A 1 80 ? 21.075 14.590 6.960 1.00 57.81 80 PRO A O 1
ATOM 584 N N . SER A 1 81 ? 21.360 12.365 6.786 1.00 55.69 81 SER A N 1
ATOM 585 C CA . SER A 1 81 ? 21.711 12.172 8.194 1.00 55.69 81 SER A CA 1
ATOM 586 C C . SER A 1 81 ? 23.152 12.620 8.477 1.00 55.69 81 SER A C 1
ATOM 588 O O . SER A 1 81 ? 24.113 11.870 8.301 1.00 55.69 81 SER A O 1
ATOM 590 N N . HIS A 1 82 ? 23.318 13.866 8.923 1.00 49.47 82 HIS A N 1
ATOM 591 C CA . HIS A 1 82 ? 24.605 14.381 9.392 1.00 49.47 82 HIS A CA 1
ATOM 592 C C . HIS A 1 82 ? 24.888 13.895 10.821 1.00 49.47 82 HIS A C 1
ATOM 594 O O . HIS A 1 82 ? 24.540 14.561 11.793 1.00 49.47 82 HIS A O 1
ATOM 600 N N . ALA A 1 83 ? 25.553 12.739 10.945 1.00 45.94 83 ALA A N 1
ATOM 601 C CA . ALA A 1 83 ? 25.938 12.146 12.234 1.00 45.94 83 ALA A CA 1
ATOM 602 C C . ALA A 1 83 ? 26.781 13.085 13.123 1.00 45.94 83 ALA A C 1
ATOM 604 O O . ALA A 1 83 ? 26.746 12.985 14.350 1.00 45.94 83 ALA A O 1
ATOM 605 N N . HIS A 1 84 ? 27.500 14.027 12.504 1.00 44.84 84 HIS A N 1
ATOM 606 C CA . HIS A 1 84 ? 28.131 15.159 13.171 1.00 44.84 84 HIS A CA 1
ATOM 607 C C . HIS A 1 84 ? 27.801 16.448 12.399 1.00 44.84 84 HIS A C 1
ATOM 609 O O . HIS A 1 84 ? 27.983 16.467 11.175 1.00 44.84 84 HIS A O 1
ATOM 615 N N . PRO A 1 85 ? 27.362 17.537 13.062 1.00 41.88 85 PRO A N 1
ATOM 616 C CA . PRO A 1 85 ? 27.494 18.869 12.481 1.00 41.88 85 PRO A CA 1
ATOM 617 C C . PRO A 1 85 ? 28.985 19.185 12.274 1.00 41.88 85 PRO A C 1
ATOM 619 O O . PRO A 1 85 ? 29.847 18.652 12.978 1.00 41.88 85 PRO A O 1
ATOM 622 N N . HIS A 1 86 ? 29.301 20.048 11.306 1.00 40.06 86 HIS A N 1
ATOM 623 C CA . HIS A 1 86 ? 30.677 20.518 11.099 1.00 40.06 86 HIS A CA 1
ATOM 624 C C . HIS A 1 86 ? 31.205 21.188 12.379 1.00 40.06 86 HIS A C 1
ATOM 626 O O . HIS A 1 86 ? 30.422 21.795 13.109 1.00 40.06 86 HIS A O 1
ATOM 632 N N . ALA A 1 87 ? 32.515 21.142 12.642 1.00 40.94 87 ALA A N 1
ATOM 633 C CA . ALA A 1 87 ? 33.090 21.761 13.848 1.00 40.94 87 ALA A CA 1
ATOM 634 C C . ALA A 1 87 ? 32.792 23.275 13.946 1.00 40.94 87 ALA A C 1
ATOM 636 O O . ALA A 1 87 ? 32.661 23.823 15.036 1.00 40.94 87 ALA A O 1
ATOM 637 N N . ASP A 1 88 ? 32.630 23.925 12.793 1.00 47.50 88 ASP A N 1
ATOM 638 C CA . ASP A 1 88 ? 32.295 25.343 12.633 1.00 47.50 88 ASP A CA 1
ATOM 639 C C . ASP A 1 88 ? 30.776 25.609 12.660 1.00 47.50 88 ASP A C 1
ATOM 641 O O . ASP A 1 88 ? 30.341 26.748 12.824 1.00 47.50 88 ASP A O 1
ATOM 645 N N . ALA A 1 89 ? 29.950 24.564 12.526 1.00 46.06 89 ALA A N 1
ATOM 646 C CA . ALA A 1 89 ? 28.489 24.626 12.578 1.00 46.06 89 ALA A CA 1
ATOM 647 C C . ALA A 1 89 ? 27.983 24.601 14.033 1.00 46.06 89 ALA A C 1
ATOM 649 O O . ALA A 1 89 ? 27.120 23.805 14.408 1.00 46.06 89 ALA A O 1
ATOM 650 N N . SER A 1 90 ? 28.541 25.487 14.860 1.00 43.81 90 SER A N 1
ATOM 651 C CA . SER A 1 90 ? 28.071 25.708 16.225 1.00 43.81 90 SER A CA 1
ATOM 652 C C . SER A 1 90 ? 26.624 26.226 16.201 1.00 43.81 90 SER A C 1
ATOM 654 O O . SER A 1 90 ? 26.347 27.199 15.495 1.00 43.81 90 SER A O 1
ATOM 656 N N . PRO A 1 91 ? 25.689 25.656 16.985 1.00 48.62 91 PRO A N 1
ATOM 657 C CA . PRO A 1 91 ? 24.303 26.127 17.068 1.00 48.62 91 PRO A CA 1
ATOM 658 C C . PRO A 1 91 ? 24.163 27.413 17.909 1.00 48.62 91 PRO A C 1
ATOM 660 O O . PRO A 1 91 ? 23.090 27.689 18.446 1.00 48.62 91 PRO A O 1
ATOM 663 N N . HIS A 1 92 ? 25.250 28.167 18.089 1.00 47.12 92 HIS A N 1
ATOM 664 C CA . HIS A 1 92 ? 25.348 29.340 18.952 1.00 47.12 92 HIS A CA 1
ATOM 665 C C . HIS A 1 92 ? 25.961 30.514 18.183 1.00 47.12 92 HIS A C 1
ATOM 667 O O . HIS A 1 92 ? 26.988 30.383 17.515 1.00 47.12 92 HIS A O 1
ATOM 673 N N . SER A 1 93 ? 25.337 31.683 18.302 1.00 54.09 93 SER A N 1
ATOM 674 C CA . SER A 1 93 ? 25.866 32.944 17.788 1.00 54.09 93 SER A CA 1
ATOM 675 C C . SER A 1 93 ? 27.060 33.428 18.627 1.00 54.09 93 SER A C 1
ATOM 677 O O . SER A 1 93 ? 27.131 33.120 19.817 1.00 54.09 93 SER A O 1
ATOM 679 N N . PRO A 1 94 ? 27.941 34.305 18.096 1.00 51.31 94 PRO A N 1
ATOM 680 C CA . PRO A 1 94 ? 29.052 34.930 18.843 1.00 51.31 94 PRO A CA 1
ATOM 681 C C . PRO A 1 94 ? 28.657 35.858 20.017 1.00 51.31 94 PRO A C 1
ATOM 683 O O . PRO A 1 94 ? 29.436 36.723 20.416 1.00 51.31 94 PRO A O 1
ATOM 686 N N . ARG A 1 95 ? 27.426 35.745 20.524 1.00 50.56 95 ARG A N 1
ATOM 687 C CA . ARG A 1 95 ? 26.850 36.496 21.649 1.00 50.56 95 ARG A CA 1
ATOM 688 C C . ARG A 1 95 ? 26.176 35.598 22.690 1.00 50.56 95 ARG A C 1
ATOM 690 O O . ARG A 1 95 ? 25.725 36.118 23.708 1.00 50.56 95 ARG A O 1
ATOM 697 N N . ASP A 1 96 ? 26.094 34.294 22.443 1.00 57.28 96 ASP A N 1
ATOM 698 C CA . ASP A 1 96 ? 25.429 33.369 23.352 1.00 57.28 96 ASP A CA 1
ATOM 699 C C . ASP A 1 96 ? 26.373 33.025 24.510 1.00 57.28 96 ASP A C 1
ATOM 701 O O . ASP A 1 96 ? 27.555 32.734 24.314 1.00 57.28 96 ASP A O 1
ATOM 705 N N . PHE A 1 97 ? 25.863 33.099 25.739 1.00 52.47 97 PHE A N 1
ATOM 706 C CA . PHE A 1 97 ? 26.653 32.816 26.934 1.00 52.47 97 PHE A CA 1
ATOM 707 C C . PHE A 1 97 ? 26.880 31.309 27.070 1.00 52.47 97 PHE A C 1
ATOM 709 O O . PHE A 1 97 ? 25.933 30.547 27.262 1.00 52.47 97 PHE A O 1
ATOM 716 N N . LEU A 1 98 ? 28.146 30.890 27.018 1.00 46.78 98 LEU A N 1
ATOM 717 C CA . LEU A 1 98 ? 28.539 29.519 27.337 1.00 46.78 98 LEU A CA 1
ATOM 718 C C . LEU A 1 98 ? 28.216 29.221 28.816 1.00 46.78 98 LEU A C 1
ATOM 720 O O . LEU A 1 98 ? 28.653 29.983 29.683 1.00 46.78 98 LEU A O 1
ATOM 724 N N . PRO A 1 99 ? 27.479 28.140 29.133 1.00 46.59 99 PRO A N 1
ATOM 725 C CA . PRO A 1 99 ? 27.234 27.743 30.516 1.00 46.59 99 PRO A CA 1
ATOM 726 C C . PRO A 1 99 ? 28.519 27.214 31.170 1.00 46.59 99 PRO A C 1
ATOM 728 O O . PRO A 1 99 ? 29.332 26.552 30.523 1.00 46.59 99 PRO A O 1
ATOM 731 N N . GLU A 1 100 ? 28.696 27.467 32.469 1.00 48.16 100 GLU A N 1
ATOM 732 C CA . GLU A 1 100 ? 29.840 26.932 33.216 1.00 48.16 100 GLU A CA 1
ATOM 733 C C . GLU A 1 100 ? 29.798 25.397 33.302 1.00 48.16 100 GLU A C 1
ATOM 735 O O . GLU A 1 100 ? 28.759 24.788 33.576 1.00 48.16 100 GLU A O 1
ATOM 740 N N . ALA A 1 101 ? 30.956 24.761 33.110 1.00 41.66 101 ALA A N 1
ATOM 741 C CA . ALA A 1 101 ? 31.099 23.310 33.131 1.00 41.66 101 ALA A CA 1
ATOM 742 C C . ALA A 1 101 ? 30.987 22.747 34.564 1.00 41.66 101 ALA A C 1
ATOM 744 O O . ALA A 1 101 ? 31.980 22.580 35.273 1.00 41.66 101 ALA A O 1
ATOM 745 N N . SER A 1 102 ? 29.763 22.438 34.997 1.00 49.12 102 SER A N 1
ATOM 746 C CA . SER A 1 102 ? 29.502 21.828 36.304 1.00 49.12 102 SER A CA 1
ATOM 747 C C . SER A 1 102 ? 29.664 20.305 36.278 1.00 49.12 102 SER A C 1
ATOM 749 O O . SER A 1 102 ? 28.974 19.614 35.533 1.00 49.12 102 SER A O 1
ATOM 751 N N . LEU A 1 103 ? 30.487 19.763 37.183 1.00 47.22 103 LEU A N 1
ATOM 752 C CA . LEU A 1 103 ? 30.649 18.313 37.394 1.00 47.22 103 LEU A CA 1
ATOM 753 C C . LEU A 1 103 ? 29.405 17.621 37.995 1.00 47.22 103 LEU A C 1
ATOM 755 O O . LEU A 1 103 ? 29.408 16.405 38.180 1.00 47.22 103 LEU A O 1
ATOM 759 N N . ASN A 1 104 ? 28.332 18.358 38.304 1.00 47.56 104 ASN A N 1
ATOM 760 C CA . ASN A 1 104 ? 27.093 17.773 38.826 1.00 47.56 104 ASN A CA 1
ATOM 761 C C . ASN A 1 104 ? 26.398 16.836 37.821 1.00 47.56 104 ASN A C 1
ATOM 763 O O . ASN A 1 104 ? 25.719 15.910 38.252 1.00 47.56 104 ASN A O 1
ATOM 767 N N . SER A 1 105 ? 26.614 17.019 36.513 1.00 47.75 105 SER A N 1
ATOM 768 C CA . SER A 1 105 ? 26.072 16.159 35.445 1.00 47.75 105 SER A CA 1
ATOM 769 C C . SER A 1 105 ? 26.641 14.733 35.422 1.00 47.75 105 SER A C 1
ATOM 771 O O . SER A 1 105 ? 26.119 13.883 34.708 1.00 47.75 105 SER A O 1
ATOM 773 N N . LEU A 1 106 ? 27.692 14.452 36.201 1.00 45.53 106 LEU A N 1
ATOM 774 C CA . LEU A 1 106 ? 28.317 13.129 36.308 1.00 45.53 106 LEU A CA 1
ATOM 775 C C . LEU A 1 106 ? 27.865 12.338 37.550 1.00 45.53 106 LEU A C 1
ATOM 777 O O . LEU A 1 106 ? 28.360 11.238 37.778 1.00 45.53 106 LEU A O 1
ATOM 781 N N . ARG A 1 107 ? 26.951 12.873 38.374 1.00 41.81 107 ARG A N 1
ATOM 782 C CA . ARG A 1 107 ? 26.551 12.226 39.640 1.00 41.81 107 ARG A CA 1
ATOM 783 C C . ARG A 1 107 ? 25.663 10.997 39.473 1.00 41.81 107 ARG A C 1
ATOM 785 O O . ARG A 1 107 ? 25.758 10.096 40.298 1.00 41.81 107 ARG A O 1
ATOM 792 N N . ASP A 1 108 ? 24.868 10.939 38.409 1.00 41.22 108 ASP A N 1
ATOM 793 C CA . ASP A 1 108 ? 23.975 9.805 38.136 1.00 41.22 108 ASP A CA 1
ATOM 794 C C . ASP A 1 108 ? 24.682 8.664 37.372 1.00 41.22 108 ASP A C 1
ATOM 796 O O . ASP A 1 108 ? 24.109 7.600 37.156 1.00 41.22 108 ASP A O 1
ATOM 800 N N . ALA A 1 109 ? 25.958 8.845 37.007 1.00 44.31 109 ALA A N 1
ATOM 801 C CA . ALA A 1 109 ? 26.798 7.836 36.358 1.00 44.31 109 ALA A CA 1
ATOM 802 C C . ALA A 1 109 ? 27.426 6.851 37.372 1.00 44.31 109 ALA A C 1
ATOM 804 O O . ALA A 1 109 ? 28.636 6.610 37.366 1.00 44.31 109 ALA A O 1
ATOM 805 N N . VAL A 1 110 ? 26.607 6.289 38.266 1.00 38.06 110 VAL A N 1
ATOM 806 C CA . VAL A 1 110 ? 27.030 5.256 39.227 1.00 38.06 110 VAL A CA 1
ATOM 807 C C . VAL A 1 110 ? 26.925 3.872 38.568 1.00 38.06 110 VAL A C 1
ATOM 809 O O . VAL A 1 110 ? 25.853 3.536 38.066 1.00 38.06 110 VAL A O 1
ATOM 812 N N . PRO A 1 111 ? 27.981 3.034 38.570 1.00 38.56 111 PRO A N 1
ATOM 813 C CA . PRO A 1 111 ? 27.886 1.669 38.056 1.00 38.56 111 PRO A CA 1
ATOM 814 C C . PRO A 1 111 ? 26.951 0.807 38.916 1.00 38.56 111 PRO A C 1
ATOM 816 O O . PRO A 1 111 ? 27.214 0.589 40.098 1.00 38.56 111 PRO A O 1
ATOM 819 N N . THR A 1 112 ? 25.876 0.287 38.326 1.00 43.62 112 THR A N 1
ATOM 820 C CA . THR A 1 112 ? 24.957 -0.639 39.001 1.00 43.62 112 THR A CA 1
ATOM 821 C C . THR A 1 112 ? 25.596 -2.025 39.127 1.00 43.62 112 THR A C 1
ATOM 823 O O . THR A 1 112 ? 25.940 -2.639 38.119 1.00 43.62 112 THR A O 1
ATOM 826 N N . GLU A 1 113 ? 25.706 -2.569 40.342 1.00 42.88 113 GLU A N 1
ATOM 827 C CA . GLU A 1 113 ? 26.254 -3.924 40.573 1.00 42.88 113 GLU A CA 1
ATOM 828 C C . GLU A 1 113 ? 25.288 -5.061 40.167 1.00 42.88 113 GLU A C 1
ATOM 830 O O . GLU A 1 113 ? 25.616 -6.243 40.278 1.00 42.88 113 GLU A O 1
ATOM 835 N N . ASN A 1 114 ? 24.086 -4.723 39.691 1.00 41.25 114 ASN A N 1
ATOM 836 C CA . ASN A 1 114 ? 23.000 -5.663 39.444 1.00 41.25 114 ASN A CA 1
ATOM 837 C C . ASN A 1 114 ? 22.930 -6.062 37.955 1.00 41.25 114 ASN A C 1
ATOM 839 O O . ASN A 1 114 ? 22.443 -5.307 37.114 1.00 41.25 114 ASN A O 1
ATOM 843 N N . MET A 1 115 ? 23.407 -7.266 37.616 1.00 42.78 115 MET A N 1
ATOM 844 C CA . MET A 1 115 ? 23.499 -7.761 36.226 1.00 42.78 115 MET A CA 1
ATOM 845 C C . MET A 1 115 ? 22.158 -7.863 35.472 1.00 42.78 115 MET A C 1
ATOM 847 O O . MET A 1 115 ? 22.174 -7.986 34.250 1.00 42.78 115 MET A O 1
ATOM 851 N N . SER A 1 116 ? 21.012 -7.827 36.162 1.00 50.84 116 SER A N 1
ATOM 852 C CA . SER A 1 116 ? 19.676 -7.816 35.543 1.00 50.84 116 SER A CA 1
ATOM 853 C C . SER A 1 116 ? 19.280 -6.466 34.949 1.00 50.84 116 SER A C 1
ATOM 855 O O . SER A 1 116 ? 18.457 -6.428 34.040 1.00 50.84 116 SER A O 1
ATOM 857 N N . ASP A 1 117 ? 19.861 -5.377 35.457 1.00 44.72 117 ASP A N 1
ATOM 858 C CA . ASP A 1 117 ? 19.450 -4.005 35.133 1.00 44.72 117 ASP A CA 1
ATOM 859 C C . ASP A 1 117 ? 20.366 -3.381 34.064 1.00 44.72 117 ASP A C 1
ATOM 861 O O . ASP A 1 117 ? 20.237 -2.211 33.701 1.00 44.72 117 ASP A O 1
ATOM 865 N N . TYR A 1 118 ? 21.301 -4.179 33.538 1.00 41.91 118 TYR A N 1
ATOM 866 C CA . TYR A 1 118 ? 22.141 -3.825 32.403 1.00 41.91 118 TYR A CA 1
ATOM 867 C C . TYR A 1 118 ? 21.303 -3.826 31.112 1.00 41.91 118 TYR A C 1
ATOM 869 O O . TYR A 1 118 ? 20.635 -4.825 30.829 1.00 41.91 118 TYR A O 1
ATOM 877 N N . PRO A 1 119 ? 21.352 -2.772 30.275 1.00 38.41 119 PRO A N 1
ATOM 878 C CA . PRO A 1 119 ? 20.720 -2.811 28.962 1.00 38.41 119 PRO A CA 1
ATOM 879 C C . PRO A 1 119 ? 21.407 -3.879 28.099 1.00 38.41 119 PRO A C 1
ATOM 881 O O . PRO A 1 119 ? 22.553 -3.721 27.681 1.00 38.41 119 PRO A O 1
ATOM 884 N N . LEU A 1 120 ? 20.698 -4.984 27.843 1.00 52.19 120 LEU A N 1
ATOM 885 C CA . LEU A 1 120 ? 21.206 -6.148 27.096 1.00 52.19 120 LEU A CA 1
ATOM 886 C C . LEU A 1 120 ? 21.469 -5.867 25.606 1.00 52.19 120 LEU A C 1
ATOM 888 O O . LEU A 1 120 ? 22.085 -6.685 24.925 1.00 52.19 120 LEU A O 1
ATOM 892 N N . GLU A 1 121 ? 21.038 -4.709 25.112 1.00 43.75 121 GLU A N 1
ATOM 893 C CA . GLU A 1 121 ? 21.434 -4.158 23.822 1.00 43.75 121 GLU A CA 1
ATOM 894 C C . GLU A 1 121 ? 22.223 -2.863 24.077 1.00 43.75 121 GLU A C 1
ATOM 896 O O . GLU A 1 121 ? 21.633 -1.882 24.543 1.00 43.75 121 GLU A O 1
ATOM 901 N N . PRO A 1 122 ? 23.534 -2.793 23.767 1.00 35.62 122 PRO A N 1
ATOM 902 C CA . PRO A 1 122 ? 24.157 -1.494 23.573 1.00 35.62 122 PRO A CA 1
ATOM 903 C C . PRO A 1 122 ? 23.472 -0.825 22.370 1.00 35.62 122 PRO A C 1
ATOM 905 O O . PRO A 1 122 ? 23.229 -1.504 21.362 1.00 35.62 122 PRO A O 1
ATOM 908 N N . PRO A 1 123 ? 23.192 0.492 22.406 1.00 35.81 123 PRO A N 1
ATOM 909 C CA . PRO A 1 123 ? 22.794 1.190 21.196 1.00 35.81 123 PRO A CA 1
ATOM 910 C C . PRO A 1 123 ? 23.916 0.983 20.184 1.00 35.81 123 PRO A C 1
ATOM 912 O O . PRO A 1 123 ? 25.056 1.369 20.428 1.00 35.81 123 PRO A O 1
ATOM 915 N N . THR A 1 124 ? 23.609 0.316 19.075 1.00 40.16 124 THR A N 1
ATOM 916 C CA . THR A 1 124 ? 24.573 0.118 17.997 1.00 40.16 124 THR A CA 1
ATOM 917 C C . THR A 1 124 ? 24.443 1.310 17.055 1.00 40.16 124 THR A C 1
ATOM 919 O O . THR A 1 124 ? 23.536 1.294 16.216 1.00 40.16 124 THR A O 1
ATOM 922 N N . PRO A 1 125 ? 25.306 2.345 17.135 1.00 45.88 125 PRO A N 1
ATOM 923 C CA . PRO A 1 125 ? 25.543 3.160 15.961 1.00 45.88 125 PRO A CA 1
ATOM 924 C C . PRO A 1 125 ? 26.083 2.201 14.899 1.00 45.88 125 PRO A C 1
ATOM 926 O O . PRO A 1 125 ? 27.176 1.648 15.029 1.00 45.88 125 PRO A O 1
ATOM 929 N N . GLY A 1 126 ? 25.267 1.930 13.882 1.00 45.91 126 GLY A N 1
ATOM 930 C CA . GLY A 1 126 ? 25.745 1.241 12.692 1.00 45.91 126 GLY A CA 1
ATOM 931 C C . GLY A 1 126 ? 26.849 2.060 12.009 1.00 45.91 126 GLY A C 1
ATOM 932 O O . GLY A 1 126 ? 27.110 3.198 12.411 1.00 45.91 126 GLY A O 1
ATOM 933 N N . PRO A 1 127 ? 27.486 1.527 10.953 1.00 53.25 127 PRO A N 1
ATOM 934 C CA . PRO A 1 127 ? 28.294 2.367 10.074 1.00 53.25 127 PRO A CA 1
ATOM 935 C C . PRO A 1 127 ? 27.480 3.609 9.681 1.00 53.25 127 PRO A C 1
ATOM 937 O O . PRO A 1 127 ? 26.335 3.472 9.243 1.00 53.25 127 PRO A O 1
ATOM 940 N N . ASN A 1 128 ? 28.045 4.804 9.904 1.00 62.47 128 ASN A N 1
ATOM 941 C CA . ASN A 1 128 ? 27.359 6.074 9.649 1.00 62.47 128 ASN A CA 1
ATOM 942 C C . ASN A 1 128 ? 26.800 6.066 8.217 1.00 62.47 128 ASN A C 1
ATOM 944 O O . ASN A 1 128 ? 27.602 5.919 7.286 1.00 62.47 128 ASN A O 1
ATOM 948 N N . PRO A 1 129 ? 25.474 6.214 8.024 1.00 71.00 129 PRO A N 1
ATOM 949 C CA . PRO A 1 129 ? 24.864 5.996 6.723 1.00 71.00 129 PRO A CA 1
ATOM 950 C C . PRO A 1 129 ? 25.494 6.829 5.608 1.00 71.00 129 PRO A C 1
ATOM 952 O O . PRO A 1 129 ? 25.858 7.994 5.803 1.00 71.00 129 PRO A O 1
ATOM 955 N N . LEU A 1 130 ? 25.631 6.224 4.427 1.00 78.56 130 LEU A N 1
ATOM 956 C CA . LEU A 1 130 ? 26.368 6.791 3.292 1.00 78.56 130 LEU A CA 1
ATOM 957 C C . LEU A 1 130 ? 25.698 8.044 2.676 1.00 78.56 130 LEU A C 1
ATOM 959 O O . LEU A 1 130 ? 26.270 8.675 1.783 1.00 78.56 130 LEU A O 1
ATOM 963 N N . ASP A 1 131 ? 24.547 8.460 3.220 1.00 72.50 131 ASP A N 1
ATOM 964 C CA . ASP A 1 131 ? 23.901 9.779 3.135 1.00 72.50 131 ASP A CA 1
ATOM 965 C C . ASP A 1 131 ? 24.904 10.940 3.054 1.00 72.50 131 ASP A C 1
ATOM 967 O O . ASP A 1 131 ? 24.740 11.854 2.248 1.00 72.50 131 ASP A O 1
ATOM 971 N N . HIS A 1 132 ? 25.949 10.907 3.889 1.00 70.44 132 HIS A N 1
ATOM 972 C CA . HIS A 1 132 ? 26.934 11.984 4.015 1.00 70.44 132 HIS A CA 1
ATOM 973 C C . HIS A 1 132 ? 27.917 12.082 2.835 1.00 70.44 132 HIS A C 1
ATOM 975 O O . HIS A 1 132 ? 28.544 13.126 2.660 1.00 70.44 132 HIS A O 1
ATOM 981 N N . LEU A 1 133 ? 28.052 11.023 2.026 1.00 75.06 133 LEU A N 1
ATOM 982 C CA . LEU A 1 133 ? 28.890 10.999 0.820 1.00 75.06 133 LEU A CA 1
ATOM 983 C C . LEU A 1 133 ? 28.072 11.196 -0.458 1.00 75.06 133 LEU A C 1
ATOM 985 O O . LEU A 1 133 ? 28.537 11.849 -1.390 1.00 75.06 133 LEU A O 1
ATOM 989 N N . TYR A 1 134 ? 26.871 10.613 -0.515 1.00 76.75 134 TYR A N 1
ATOM 990 C CA . TYR A 1 134 ? 26.086 10.539 -1.750 1.00 76.75 134 TYR A CA 1
ATOM 991 C C . TYR A 1 134 ? 24.819 11.398 -1.748 1.00 76.75 134 TYR A C 1
ATOM 993 O O . TYR A 1 134 ? 24.338 11.723 -2.832 1.00 76.75 134 TYR A O 1
ATOM 1001 N N . GLY A 1 135 ? 24.313 11.813 -0.583 1.00 76.06 135 GLY A N 1
ATOM 1002 C CA . GLY A 1 135 ? 23.045 12.528 -0.409 1.00 76.06 135 GLY A CA 1
ATOM 1003 C C . GLY A 1 135 ? 21.847 11.604 -0.149 1.00 76.06 135 GLY A C 1
ATOM 1004 O O . GLY A 1 135 ? 21.936 10.386 -0.287 1.00 76.06 135 GLY A O 1
ATOM 1005 N N . SER A 1 136 ? 20.707 12.192 0.228 1.00 84.06 136 SER A N 1
ATOM 1006 C CA . SER A 1 136 ? 19.518 11.466 0.701 1.00 84.06 136 SER A CA 1
ATOM 1007 C C . SER A 1 136 ? 18.624 10.899 -0.416 1.00 84.06 136 SER A C 1
ATOM 1009 O O . SER A 1 136 ? 17.474 11.311 -0.578 1.00 84.06 136 SER A O 1
ATOM 1011 N N . TYR A 1 137 ? 19.167 9.993 -1.233 1.00 88.19 137 TYR A N 1
ATOM 1012 C CA . TYR A 1 137 ? 18.461 9.322 -2.332 1.00 88.19 137 TYR A CA 1
ATOM 1013 C C . TYR A 1 137 ? 19.170 8.026 -2.764 1.00 88.19 137 TYR A C 1
ATOM 1015 O O . TYR A 1 137 ? 20.322 7.775 -2.412 1.00 88.19 137 TYR A O 1
ATOM 1023 N N . VAL A 1 138 ? 18.503 7.205 -3.585 1.00 90.88 138 VAL A N 1
ATOM 1024 C CA . VAL A 1 138 ? 19.099 5.980 -4.141 1.00 90.88 138 VAL A CA 1
ATOM 1025 C C . VAL A 1 138 ? 20.091 6.352 -5.253 1.00 90.88 138 VAL A C 1
ATOM 1027 O O . VAL A 1 138 ? 19.705 6.652 -6.387 1.00 90.88 138 VAL A O 1
ATOM 1030 N N . SER A 1 139 ? 21.380 6.385 -4.908 1.00 91.81 139 SER A N 1
ATOM 1031 C CA . SER A 1 139 ? 22.479 6.724 -5.821 1.00 91.81 139 SER A CA 1
ATOM 1032 C C . SER A 1 139 ? 22.852 5.559 -6.751 1.00 91.81 139 SER A C 1
ATOM 1034 O O . SER A 1 139 ? 22.472 4.413 -6.518 1.00 91.81 139 SER A O 1
ATOM 1036 N N . GLN A 1 140 ? 23.635 5.824 -7.805 1.00 91.38 140 GLN A N 1
ATOM 1037 C CA . GLN A 1 140 ? 24.144 4.742 -8.664 1.00 91.38 140 GLN A CA 1
ATOM 1038 C C . GLN A 1 140 ? 25.067 3.785 -7.893 1.00 91.38 140 GLN A C 1
ATOM 1040 O O . GLN A 1 140 ? 24.950 2.577 -8.059 1.00 91.38 140 GLN A O 1
ATOM 1045 N N . SER A 1 141 ? 25.902 4.299 -6.984 1.00 92.19 141 SER A N 1
ATOM 1046 C CA . SER A 1 141 ? 26.742 3.471 -6.109 1.00 92.19 141 SER A CA 1
ATOM 1047 C C . SER A 1 141 ? 25.911 2.525 -5.231 1.00 92.19 141 SER A C 1
ATOM 1049 O O . SER A 1 141 ? 26.283 1.367 -5.073 1.00 92.19 141 SER A O 1
ATOM 1051 N N . CYS A 1 142 ? 24.756 2.984 -4.731 1.00 93.75 142 CYS A N 1
ATOM 1052 C CA . CYS A 1 142 ? 23.802 2.152 -3.990 1.00 93.75 142 CYS A CA 1
ATOM 1053 C C . CYS A 1 142 ? 23.235 1.020 -4.859 1.00 93.75 142 CYS A C 1
ATOM 1055 O O . CYS A 1 142 ? 23.130 -0.115 -4.404 1.00 93.75 142 CYS A O 1
ATOM 1057 N N . LEU A 1 143 ? 22.912 1.298 -6.128 1.00 94.88 143 LEU A N 1
ATOM 1058 C CA . LEU A 1 143 ? 22.409 0.284 -7.059 1.00 94.88 143 LEU A CA 1
ATOM 1059 C C . LEU A 1 143 ? 23.485 -0.734 -7.456 1.00 94.88 143 LEU A C 1
ATOM 1061 O O . LEU A 1 143 ? 23.184 -1.922 -7.516 1.00 94.88 143 LEU A O 1
ATOM 1065 N N . THR A 1 144 ? 24.731 -0.304 -7.673 1.00 94.50 144 THR A N 1
ATOM 1066 C CA . THR A 1 144 ? 25.859 -1.212 -7.938 1.00 94.50 144 THR A CA 1
ATOM 1067 C C . THR A 1 144 ? 26.137 -2.123 -6.742 1.00 94.50 144 THR A C 1
ATOM 1069 O O . THR A 1 144 ? 26.246 -3.333 -6.916 1.00 94.50 144 THR A O 1
ATOM 1072 N N . ASP A 1 145 ? 26.184 -1.578 -5.525 1.00 94.81 145 ASP A N 1
ATOM 1073 C CA . ASP A 1 145 ? 26.396 -2.370 -4.307 1.00 94.81 145 ASP A CA 1
ATOM 1074 C C . ASP A 1 145 ? 25.209 -3.304 -3.996 1.00 94.81 145 ASP A C 1
ATOM 1076 O O . ASP A 1 145 ? 25.396 -4.433 -3.539 1.00 94.81 145 ASP A O 1
ATOM 1080 N N . PHE A 1 146 ? 23.981 -2.907 -4.350 1.00 96.44 146 PHE A N 1
ATOM 1081 C CA . PHE A 1 146 ? 22.825 -3.805 -4.308 1.00 96.44 146 PHE A CA 1
ATOM 1082 C C . PHE A 1 146 ? 22.937 -4.952 -5.323 1.00 96.44 146 PHE A C 1
ATOM 1084 O O . PHE A 1 146 ? 22.601 -6.088 -5.002 1.00 96.44 146 PHE A O 1
ATOM 1091 N N . SER A 1 147 ? 23.450 -4.684 -6.527 1.00 95.50 147 SER A N 1
ATOM 1092 C CA . SER A 1 147 ? 23.706 -5.698 -7.563 1.00 95.50 147 SER A CA 1
ATOM 1093 C C . SER A 1 147 ? 24.746 -6.730 -7.097 1.00 95.50 147 SER A C 1
ATOM 1095 O O . SER A 1 147 ? 24.529 -7.943 -7.175 1.00 95.50 147 SER A O 1
ATOM 1097 N N . VAL A 1 148 ? 25.839 -6.251 -6.492 1.00 94.81 148 VAL A N 1
ATOM 1098 C CA . VAL A 1 148 ? 26.855 -7.085 -5.826 1.00 94.81 148 VAL A CA 1
ATOM 1099 C C . VAL A 1 148 ? 26.244 -7.865 -4.654 1.00 94.81 148 VAL A C 1
ATOM 1101 O O . VAL A 1 148 ? 26.509 -9.053 -4.489 1.00 94.81 148 VAL A O 1
ATOM 1104 N N . THR A 1 149 ? 25.376 -7.244 -3.857 1.00 94.56 149 THR A N 1
ATOM 1105 C CA . THR A 1 149 ? 24.660 -7.912 -2.760 1.00 94.56 149 THR A CA 1
ATOM 1106 C C . THR A 1 149 ? 23.777 -9.054 -3.279 1.00 94.56 149 THR A C 1
ATOM 1108 O O . THR A 1 149 ? 23.883 -10.177 -2.789 1.00 94.56 149 THR A O 1
ATOM 1111 N N . LEU A 1 150 ? 22.966 -8.821 -4.317 1.00 94.06 150 LEU A N 1
ATOM 1112 C CA . LEU A 1 150 ? 22.099 -9.843 -4.914 1.00 94.06 150 LEU A CA 1
ATOM 1113 C C . LEU A 1 150 ? 22.886 -11.013 -5.525 1.00 94.06 150 LEU A C 1
ATOM 1115 O O . LEU A 1 150 ? 22.521 -12.166 -5.300 1.00 94.06 150 LEU A O 1
ATOM 1119 N N . THR A 1 151 ? 23.963 -10.740 -6.266 1.00 92.88 151 THR A N 1
ATOM 1120 C CA . THR A 1 151 ? 24.794 -11.788 -6.895 1.00 92.88 151 THR A CA 1
ATOM 1121 C C . THR A 1 151 ? 25.561 -12.637 -5.873 1.00 92.88 151 THR A C 1
ATOM 1123 O O . THR A 1 151 ? 25.786 -13.821 -6.117 1.00 92.88 151 THR A O 1
ATOM 1126 N N . ASN A 1 152 ? 25.886 -12.089 -4.695 1.00 91.62 152 ASN A N 1
ATOM 1127 C CA . ASN A 1 152 ? 26.437 -12.860 -3.574 1.00 91.62 152 ASN A CA 1
ATOM 1128 C C . ASN A 1 152 ? 25.393 -13.764 -2.883 1.00 91.62 152 ASN A C 1
ATOM 1130 O O . ASN A 1 152 ? 25.737 -14.861 -2.446 1.00 91.62 152 ASN A O 1
ATOM 1134 N N . ILE A 1 153 ? 24.132 -13.324 -2.766 1.00 91.19 153 ILE A N 1
ATOM 1135 C CA . ILE A 1 153 ? 23.068 -14.077 -2.067 1.00 91.19 153 ILE A CA 1
ATOM 1136 C C . ILE A 1 153 ? 22.412 -15.137 -2.970 1.00 91.19 153 ILE A C 1
ATOM 1138 O O . ILE A 1 153 ? 21.934 -16.158 -2.475 1.00 91.19 153 ILE A O 1
ATOM 1142 N N . ILE A 1 154 ? 22.352 -14.905 -4.286 1.00 90.62 154 ILE A N 1
ATOM 1143 C CA . ILE A 1 154 ? 21.588 -15.724 -5.240 1.00 90.62 154 ILE A CA 1
ATOM 1144 C C . ILE A 1 154 ? 22.551 -16.454 -6.195 1.00 90.62 154 ILE A C 1
ATOM 1146 O O . ILE A 1 154 ? 22.987 -15.872 -7.192 1.00 90.62 154 ILE A O 1
ATOM 1150 N N . PRO A 1 155 ? 22.873 -17.743 -5.952 1.00 86.81 155 PRO A N 1
ATOM 1151 C CA . PRO A 1 155 ? 23.820 -18.481 -6.781 1.00 86.81 155 PRO A CA 1
ATOM 1152 C C . PRO A 1 155 ? 23.360 -18.576 -8.239 1.00 86.81 155 PRO A C 1
ATOM 1154 O O . PRO A 1 155 ? 22.262 -19.054 -8.530 1.00 86.81 155 PRO A O 1
ATOM 1157 N N . GLY A 1 156 ? 24.224 -18.148 -9.161 1.00 86.50 156 GLY A N 1
ATOM 1158 C CA . GLY A 1 156 ? 23.940 -18.156 -10.598 1.00 86.50 156 GLY A CA 1
ATOM 1159 C C . GLY A 1 156 ? 23.099 -16.977 -11.100 1.00 86.50 156 GLY A C 1
ATOM 1160 O O . GLY A 1 156 ? 22.710 -16.987 -12.265 1.00 86.50 156 GLY A O 1
ATOM 1161 N N . LEU A 1 157 ? 22.823 -15.967 -10.266 1.00 90.00 157 LEU A N 1
ATOM 1162 C CA . LEU A 1 157 ? 22.383 -14.661 -10.754 1.00 90.00 157 LEU A CA 1
ATOM 1163 C C . LEU A 1 157 ? 23.578 -13.930 -11.387 1.00 90.00 157 LEU A C 1
ATOM 1165 O O . LEU A 1 157 ? 24.654 -13.877 -10.795 1.00 90.00 157 LEU A O 1
ATOM 1169 N N . ALA A 1 158 ? 23.381 -13.375 -12.582 1.00 89.00 158 ALA A N 1
ATOM 1170 C CA . ALA A 1 158 ? 24.395 -12.629 -13.322 1.00 89.00 158 ALA A CA 1
ATOM 1171 C C . ALA A 1 158 ? 24.026 -11.138 -13.387 1.00 89.00 158 ALA A C 1
ATOM 1173 O O . ALA A 1 158 ? 22.852 -10.799 -13.568 1.00 89.00 158 ALA A O 1
ATOM 1174 N N . ASP A 1 159 ? 25.014 -10.260 -13.218 1.00 89.62 159 ASP A N 1
ATOM 1175 C CA . ASP A 1 159 ? 24.827 -8.812 -13.040 1.00 89.62 159 ASP A CA 1
ATOM 1176 C C . ASP A 1 159 ? 24.103 -8.163 -14.233 1.00 89.62 159 ASP A C 1
ATOM 1178 O O . ASP A 1 159 ? 23.181 -7.372 -14.057 1.00 89.62 159 ASP A O 1
ATOM 1182 N N . GLU A 1 160 ? 24.402 -8.606 -15.456 1.00 90.00 160 GLU A N 1
ATOM 1183 C CA . GLU A 1 160 ? 23.773 -8.133 -16.693 1.00 90.00 160 GLU A CA 1
ATOM 1184 C C . GLU A 1 160 ? 22.274 -8.468 -16.820 1.00 90.00 160 GLU A C 1
ATOM 1186 O O . GLU A 1 160 ? 21.594 -7.948 -17.707 1.00 90.00 160 GLU A O 1
ATOM 1191 N N . THR A 1 161 ? 21.742 -9.328 -15.942 1.00 90.81 161 THR A N 1
ATOM 1192 C CA . THR A 1 161 ? 20.302 -9.638 -15.861 1.00 90.81 161 THR A CA 1
ATOM 1193 C C . THR A 1 161 ? 19.554 -8.768 -14.846 1.00 90.81 161 THR A C 1
ATOM 1195 O O . THR A 1 161 ? 18.320 -8.794 -14.804 1.00 90.81 161 THR A O 1
ATOM 1198 N N . ILE A 1 162 ? 20.279 -7.983 -14.043 1.00 94.00 162 ILE A N 1
ATOM 1199 C CA . ILE A 1 162 ? 19.727 -7.072 -13.043 1.00 94.00 162 ILE A CA 1
ATOM 1200 C C . ILE A 1 162 ? 19.442 -5.727 -13.723 1.00 94.00 162 ILE A C 1
ATOM 1202 O O . ILE A 1 162 ? 20.302 -5.115 -14.351 1.00 94.00 162 ILE A O 1
ATOM 1206 N N . THR A 1 163 ? 18.203 -5.249 -13.623 1.00 95.19 163 THR A N 1
ATOM 1207 C CA . THR A 1 163 ? 17.752 -4.009 -14.277 1.00 95.19 163 THR A CA 1
ATOM 1208 C C . THR A 1 163 ? 17.063 -3.088 -13.280 1.00 95.19 163 THR A C 1
ATOM 1210 O O . THR A 1 163 ? 16.353 -3.554 -12.393 1.00 95.19 163 THR A O 1
ATOM 1213 N N . SER A 1 164 ? 17.250 -1.772 -13.404 1.00 95.25 164 SER A N 1
ATOM 1214 C CA . SER A 1 164 ? 16.667 -0.786 -12.485 1.00 95.25 164 SER A CA 1
ATOM 1215 C C . SER A 1 164 ? 15.811 0.263 -13.203 1.00 95.25 164 SER A C 1
ATOM 1217 O O . SER A 1 164 ? 16.101 0.699 -14.318 1.00 95.25 164 SER A O 1
ATOM 1219 N N . ARG A 1 165 ? 14.721 0.676 -12.548 1.00 94.44 165 ARG A N 1
ATOM 1220 C CA . ARG A 1 165 ? 13.776 1.711 -12.980 1.00 94.44 165 ARG A CA 1
ATOM 1221 C C . ARG A 1 165 ? 13.523 2.659 -11.811 1.00 94.44 165 ARG A C 1
ATOM 1223 O O . ARG A 1 165 ? 12.933 2.271 -10.806 1.00 94.44 165 ARG A O 1
ATOM 1230 N N . LYS A 1 166 ? 13.905 3.929 -11.962 1.00 93.94 166 LYS A N 1
ATOM 1231 C CA . LYS A 1 166 ? 13.462 4.996 -11.053 1.00 93.94 166 LYS A CA 1
ATOM 1232 C C . LYS A 1 166 ? 11.930 5.084 -11.056 1.00 93.94 166 LYS A C 1
ATOM 1234 O O . LYS A 1 166 ? 11.328 5.098 -12.131 1.00 93.94 166 LYS A O 1
ATOM 1239 N N . LEU A 1 167 ? 11.313 5.154 -9.875 1.00 92.31 167 LEU A N 1
ATOM 1240 C CA . LEU A 1 167 ? 9.872 5.399 -9.725 1.00 92.31 167 LEU A CA 1
ATOM 1241 C C . LEU A 1 167 ? 9.546 6.878 -9.447 1.00 92.31 167 LEU A C 1
ATOM 1243 O O . LEU A 1 167 ? 8.379 7.226 -9.290 1.00 92.31 167 LEU A O 1
ATOM 1247 N N . GLU A 1 168 ? 10.557 7.747 -9.451 1.00 89.69 168 GLU A N 1
ATOM 1248 C CA . GLU A 1 168 ? 10.416 9.202 -9.466 1.00 89.69 168 GLU A CA 1
ATOM 1249 C C . GLU A 1 168 ? 11.323 9.796 -10.557 1.00 89.69 168 GLU A C 1
ATOM 1251 O O . GLU A 1 168 ? 12.486 9.408 -10.692 1.00 89.69 168 GLU A O 1
ATOM 1256 N N . ALA A 1 169 ? 10.839 10.791 -11.298 1.00 82.94 169 ALA A N 1
ATOM 1257 C CA . ALA A 1 169 ? 11.623 11.550 -12.278 1.00 82.94 169 ALA A CA 1
ATOM 1258 C C . ALA A 1 169 ? 12.662 12.492 -11.631 1.00 82.94 169 ALA A C 1
ATOM 1260 O O . ALA A 1 169 ? 13.470 13.108 -12.328 1.00 82.94 169 ALA A O 1
ATOM 1261 N N . SER A 1 170 ? 12.656 12.598 -10.298 1.00 83.19 170 SER A N 1
ATOM 1262 C CA . SER A 1 170 ? 13.621 13.371 -9.518 1.00 83.19 170 SER A CA 1
ATOM 1263 C C . SER A 1 170 ? 15.070 12.944 -9.799 1.00 83.19 170 SER A C 1
ATOM 1265 O O . SER A 1 170 ? 15.401 11.757 -9.937 1.00 83.19 170 SER A O 1
ATOM 1267 N N . HIS A 1 171 ? 15.976 13.925 -9.815 1.00 75.44 171 HIS A N 1
ATOM 1268 C CA . HIS A 1 171 ? 17.412 13.650 -9.784 1.00 75.44 171 HIS A CA 1
ATOM 1269 C C . HIS A 1 171 ? 17.751 12.865 -8.504 1.00 75.44 171 HIS A C 1
ATOM 1271 O O . HIS A 1 171 ? 18.255 11.739 -8.579 1.00 75.44 171 HIS A O 1
ATOM 1277 N N . PHE A 1 172 ? 17.317 13.407 -7.362 1.00 83.19 172 PHE A N 1
ATOM 1278 C CA . PHE A 1 172 ? 17.304 12.777 -6.044 1.00 83.19 172 PHE A CA 1
ATOM 1279 C C . PHE A 1 172 ? 16.090 11.840 -5.925 1.00 83.19 172 PHE A C 1
ATOM 1281 O O . PHE A 1 172 ? 15.059 12.194 -5.358 1.00 83.19 172 PHE A O 1
ATOM 1288 N N . CYS A 1 173 ? 16.178 10.675 -6.565 1.00 88.31 173 CYS A N 1
ATOM 1289 C CA . CYS A 1 173 ? 15.109 9.676 -6.594 1.00 88.31 173 CYS A CA 1
ATOM 1290 C C . CYS A 1 173 ? 15.135 8.828 -5.316 1.00 88.31 173 CYS A C 1
ATOM 1292 O O . CYS A 1 173 ? 16.075 8.060 -5.101 1.00 88.31 173 CYS A O 1
ATOM 1294 N N . ARG A 1 174 ? 14.103 8.943 -4.479 1.00 91.88 174 ARG A N 1
ATOM 1295 C CA . ARG A 1 174 ? 13.976 8.203 -3.217 1.00 91.88 174 ARG A CA 1
ATOM 1296 C C . ARG A 1 174 ? 13.477 6.770 -3.401 1.00 91.88 174 ARG A C 1
ATOM 1298 O O . ARG A 1 174 ? 13.700 5.966 -2.503 1.00 91.88 174 ARG A O 1
ATOM 1305 N N . VAL A 1 175 ? 12.835 6.428 -4.526 1.00 94.75 175 VAL A N 1
ATOM 1306 C CA . VAL A 1 175 ? 12.274 5.078 -4.745 1.00 94.75 175 VAL A CA 1
ATOM 1307 C C . VAL A 1 175 ? 12.690 4.472 -6.090 1.00 94.75 175 VAL A C 1
ATOM 1309 O O . VAL A 1 175 ? 12.458 5.061 -7.147 1.00 94.75 175 VAL A O 1
ATOM 1312 N N . VAL A 1 176 ? 13.287 3.275 -6.067 1.00 96.31 176 VAL A N 1
ATOM 1313 C CA . VAL A 1 176 ? 13.765 2.563 -7.270 1.00 96.31 176 VAL A CA 1
ATOM 1314 C C . VAL A 1 176 ? 13.257 1.120 -7.296 1.00 96.31 176 VAL A C 1
ATOM 1316 O O . VAL A 1 176 ? 13.378 0.382 -6.324 1.00 96.31 176 VAL A O 1
ATOM 1319 N N . GLU A 1 177 ? 12.702 0.712 -8.436 1.00 96.44 177 GLU A N 1
ATOM 1320 C CA . GLU A 1 177 ? 12.320 -0.664 -8.758 1.00 96.44 177 GLU A CA 1
ATOM 1321 C C . GLU A 1 177 ? 13.532 -1.385 -9.375 1.00 96.44 177 GLU A C 1
ATOM 1323 O O . GLU A 1 177 ? 14.010 -0.974 -10.429 1.00 96.44 177 GLU A O 1
ATOM 1328 N N . VAL A 1 178 ? 14.032 -2.449 -8.744 1.00 97.12 178 VAL A N 1
ATOM 1329 C CA . VAL A 1 178 ? 15.105 -3.316 -9.267 1.00 97.12 178 VAL A CA 1
ATOM 1330 C C . VAL A 1 178 ? 14.519 -4.687 -9.594 1.00 97.12 178 VAL A C 1
ATOM 1332 O O . VAL A 1 178 ? 13.840 -5.285 -8.763 1.00 97.12 178 VAL A O 1
ATOM 1335 N N . LYS A 1 179 ? 14.762 -5.190 -10.805 1.00 95.75 179 LYS A N 1
ATOM 1336 C CA . LYS A 1 179 ? 14.223 -6.446 -11.336 1.00 95.75 179 LYS A CA 1
ATOM 1337 C C . LYS A 1 179 ? 15.336 -7.407 -11.718 1.00 95.75 179 LYS A C 1
ATOM 1339 O O . LYS A 1 179 ? 16.303 -6.993 -12.352 1.00 95.75 179 LYS A O 1
ATOM 1344 N N . PHE A 1 180 ? 15.168 -8.678 -11.369 1.00 94.19 180 PHE A N 1
ATOM 1345 C CA . PHE A 1 180 ? 16.151 -9.732 -11.618 1.00 94.19 180 PHE A CA 1
ATOM 1346 C C . PHE A 1 180 ? 15.471 -11.111 -11.711 1.00 94.19 180 PHE A C 1
ATOM 1348 O O . PHE A 1 180 ? 14.431 -11.327 -11.078 1.00 94.19 180 PHE A O 1
ATOM 1355 N N . PRO A 1 181 ? 16.009 -12.061 -12.493 1.00 91.94 181 PRO A N 1
ATOM 1356 C CA . PRO A 1 181 ? 15.535 -13.439 -12.491 1.00 91.94 181 PRO A CA 1
ATOM 1357 C C . PRO A 1 181 ? 15.968 -14.162 -11.207 1.00 91.94 181 PRO A C 1
ATOM 1359 O O . PRO A 1 181 ? 17.066 -13.946 -10.702 1.00 91.94 181 PRO A O 1
ATOM 1362 N N . LEU A 1 182 ? 15.140 -15.078 -10.705 1.00 86.38 182 LEU A N 1
ATOM 1363 C CA . LEU A 1 182 ? 15.562 -16.088 -9.734 1.00 86.38 182 LEU A CA 1
ATOM 1364 C C . LEU A 1 182 ? 15.927 -17.375 -10.502 1.00 86.38 182 LEU A C 1
ATOM 1366 O O . LEU A 1 182 ? 15.041 -17.957 -11.136 1.00 86.38 182 LEU A O 1
ATOM 1370 N N . PRO A 1 183 ? 17.196 -17.829 -10.490 1.00 80.94 183 PRO A N 1
ATOM 1371 C CA . PRO A 1 183 ? 17.597 -19.060 -11.167 1.00 80.94 183 PRO A CA 1
ATOM 1372 C C . PRO A 1 183 ? 16.909 -20.287 -10.560 1.00 80.94 183 PRO A C 1
ATOM 1374 O O . PRO A 1 183 ? 16.878 -20.441 -9.342 1.00 80.94 183 PRO A O 1
ATOM 1377 N N . SER A 1 184 ? 16.438 -21.221 -11.390 1.00 70.62 184 SER A N 1
ATOM 1378 C CA . SER A 1 184 ? 15.678 -22.408 -10.948 1.00 70.62 184 SER A CA 1
ATOM 1379 C C . SER A 1 184 ? 16.462 -23.396 -10.061 1.00 70.62 184 SER A C 1
ATOM 1381 O O . SER A 1 184 ? 15.885 -24.360 -9.563 1.00 70.62 184 SER A O 1
ATOM 1383 N N . ALA A 1 185 ? 17.769 -23.179 -9.876 1.00 64.81 185 ALA A N 1
ATOM 1384 C CA . ALA A 1 185 ? 18.636 -23.928 -8.965 1.00 64.81 185 ALA A CA 1
ATOM 1385 C C . ALA A 1 185 ? 18.837 -23.240 -7.595 1.00 64.81 185 ALA A C 1
ATOM 1387 O O . ALA A 1 185 ? 19.413 -23.845 -6.691 1.00 64.81 185 ALA A O 1
ATOM 1388 N N . ALA A 1 186 ? 18.390 -21.992 -7.424 1.00 68.75 186 ALA A N 1
ATOM 1389 C CA . ALA A 1 186 ? 18.529 -21.256 -6.174 1.00 68.75 186 ALA A CA 1
ATOM 1390 C C . ALA A 1 186 ? 17.481 -21.720 -5.149 1.00 68.75 186 ALA A C 1
ATOM 1392 O O . ALA A 1 186 ? 16.278 -21.611 -5.376 1.00 68.75 186 ALA A O 1
ATOM 1393 N N . SER A 1 187 ? 17.924 -22.161 -3.970 1.00 75.06 187 SER A N 1
ATOM 1394 C CA . SER A 1 187 ? 17.056 -22.504 -2.829 1.00 75.06 187 SER A CA 1
ATOM 1395 C C . SER A 1 187 ? 16.532 -21.269 -2.073 1.00 75.06 187 SER A C 1
ATOM 1397 O O . SER A 1 187 ? 16.293 -21.326 -0.868 1.00 75.06 187 SER A O 1
ATOM 1399 N N . VAL A 1 188 ? 16.432 -20.130 -2.759 1.00 83.25 188 VAL A N 1
ATOM 1400 C CA . VAL A 1 188 ? 16.200 -18.802 -2.183 1.00 83.25 188 VAL A CA 1
ATOM 1401 C C . VAL A 1 188 ? 14.731 -18.421 -2.362 1.00 83.25 188 VAL A C 1
ATOM 1403 O O . VAL A 1 188 ? 14.172 -18.557 -3.446 1.00 83.25 188 VAL A O 1
ATOM 1406 N N . THR A 1 189 ? 14.096 -17.926 -1.301 1.00 86.50 189 THR A N 1
ATOM 1407 C CA . THR A 1 189 ? 12.696 -17.478 -1.297 1.00 86.50 189 THR A CA 1
ATOM 1408 C C . THR A 1 189 ? 12.592 -15.996 -0.932 1.00 86.50 189 THR A C 1
ATOM 1410 O O . THR A 1 189 ? 13.552 -15.384 -0.460 1.00 86.50 189 THR A O 1
ATOM 1413 N N . LEU A 1 190 ? 11.399 -15.407 -1.091 1.00 87.69 190 LEU A N 1
ATOM 1414 C CA . LEU A 1 190 ? 11.114 -14.061 -0.572 1.00 87.69 190 LEU A CA 1
ATOM 1415 C C . LEU A 1 190 ? 11.393 -13.953 0.936 1.00 87.69 190 LEU A C 1
ATOM 1417 O O . LEU A 1 190 ? 11.899 -12.934 1.395 1.00 87.69 190 LEU A O 1
ATOM 1421 N N . GLU A 1 191 ? 11.082 -15.002 1.704 1.00 86.25 191 GLU A N 1
ATOM 1422 C CA . GLU A 1 191 ? 11.246 -15.006 3.159 1.00 86.25 191 GLU A CA 1
ATOM 1423 C C . GLU A 1 191 ? 12.719 -15.115 3.578 1.00 86.25 191 GLU A C 1
ATOM 1425 O O . GLU A 1 191 ? 13.116 -14.460 4.542 1.00 86.25 191 GLU A O 1
ATOM 1430 N N . THR A 1 192 ? 13.548 -15.864 2.836 1.00 89.50 192 THR A N 1
ATOM 1431 C CA . THR A 1 192 ? 14.998 -15.881 3.085 1.00 89.50 192 THR A CA 1
ATOM 1432 C C . THR A 1 192 ? 15.639 -14.556 2.684 1.00 89.50 192 THR A C 1
ATOM 1434 O O . THR A 1 192 ? 16.367 -13.998 3.492 1.00 89.50 192 THR A O 1
ATOM 1437 N N . LEU A 1 193 ? 15.309 -13.988 1.512 1.00 90.88 193 LEU A N 1
ATOM 1438 C CA . LEU A 1 193 ? 15.820 -12.671 1.089 1.00 90.88 193 LEU A CA 1
ATOM 1439 C C . LEU A 1 193 ? 15.445 -11.558 2.074 1.00 90.88 193 LEU A C 1
ATOM 1441 O O . LEU A 1 193 ? 16.275 -10.724 2.422 1.00 90.88 193 LEU A O 1
ATOM 1445 N N . ARG A 1 194 ? 14.199 -11.555 2.566 1.00 89.62 194 ARG A N 1
ATOM 1446 C CA . ARG A 1 194 ? 13.717 -10.557 3.530 1.00 89.62 194 ARG A CA 1
ATOM 1447 C C . ARG A 1 194 ? 14.441 -10.630 4.880 1.00 89.62 194 ARG A C 1
ATOM 1449 O O . ARG A 1 194 ? 14.514 -9.601 5.550 1.00 89.62 194 ARG A O 1
ATOM 1456 N N . ARG A 1 195 ? 14.943 -11.801 5.291 1.00 89.00 195 ARG A N 1
ATOM 1457 C CA . ARG A 1 195 ? 15.651 -12.012 6.572 1.00 89.00 195 ARG A CA 1
ATOM 1458 C C . ARG A 1 195 ? 17.163 -12.208 6.431 1.00 89.00 195 ARG A C 1
ATOM 1460 O O . ARG A 1 195 ? 17.816 -12.532 7.418 1.00 89.00 195 ARG A O 1
ATOM 1467 N N . ASP A 1 196 ? 17.709 -12.023 5.236 1.00 91.62 196 ASP A N 1
ATOM 1468 C CA . ASP A 1 196 ? 19.133 -12.192 4.970 1.00 91.62 196 ASP A CA 1
ATOM 1469 C C . ASP A 1 196 ? 19.972 -11.120 5.695 1.00 91.62 196 ASP A C 1
ATOM 1471 O O . ASP A 1 196 ? 19.590 -9.945 5.771 1.00 91.62 196 ASP A O 1
ATOM 1475 N N . GLU A 1 197 ? 21.117 -11.517 6.257 1.00 90.94 197 GLU A N 1
ATOM 1476 C CA . GLU A 1 197 ? 21.977 -10.610 7.027 1.00 90.94 197 GLU A CA 1
ATOM 1477 C C . GLU A 1 197 ? 22.704 -9.598 6.128 1.00 90.94 197 GLU A C 1
ATOM 1479 O O . GLU A 1 197 ? 22.882 -8.446 6.526 1.00 90.94 197 GLU A O 1
ATOM 1484 N N . VAL A 1 198 ? 23.073 -9.987 4.904 1.00 92.56 198 VAL A N 1
ATOM 1485 C CA . VAL A 1 198 ? 23.736 -9.117 3.924 1.00 92.56 198 VAL A CA 1
ATOM 1486 C C . VAL A 1 198 ? 22.759 -8.045 3.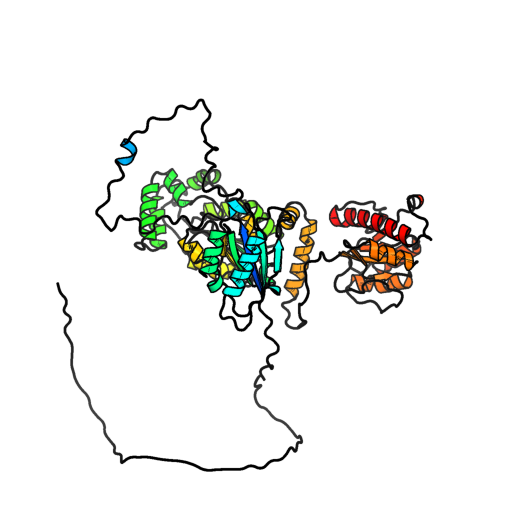441 1.00 92.56 198 VAL A C 1
ATOM 1488 O O . VAL A 1 198 ? 23.109 -6.866 3.455 1.00 92.56 198 VAL A O 1
ATOM 1491 N N . VAL A 1 199 ? 21.503 -8.409 3.148 1.00 92.75 199 VAL A N 1
ATOM 1492 C CA . VAL A 1 199 ? 20.429 -7.422 2.894 1.00 92.75 199 VAL A CA 1
ATOM 1493 C C . VAL A 1 199 ? 20.222 -6.519 4.110 1.00 92.75 199 VAL A C 1
ATOM 1495 O O . VAL A 1 199 ? 20.179 -5.298 3.978 1.00 92.75 199 VAL A O 1
ATOM 1498 N N . SER A 1 200 ? 20.145 -7.098 5.310 1.00 90.94 200 SER A N 1
ATOM 1499 C CA . SER A 1 200 ? 19.942 -6.338 6.551 1.00 90.94 200 SER A CA 1
ATOM 1500 C C . SER A 1 200 ? 21.127 -5.422 6.893 1.00 90.94 200 SER A C 1
ATOM 1502 O O . SER A 1 200 ? 20.972 -4.468 7.656 1.00 90.94 200 SER A O 1
ATOM 1504 N N . ARG A 1 201 ? 22.328 -5.694 6.368 1.00 90.69 201 ARG A N 1
ATOM 1505 C CA . ARG A 1 201 ? 23.506 -4.818 6.433 1.00 90.69 201 ARG A CA 1
ATOM 1506 C C . ARG A 1 201 ? 23.411 -3.693 5.397 1.00 90.69 201 ARG A C 1
ATOM 1508 O O . ARG A 1 201 ? 23.472 -2.531 5.791 1.00 90.69 201 ARG A O 1
ATOM 1515 N N . PHE A 1 202 ? 23.123 -4.022 4.139 1.00 93.12 202 PHE A N 1
ATOM 1516 C CA . PHE A 1 202 ? 22.885 -3.061 3.057 1.00 93.12 202 PHE A CA 1
ATOM 1517 C C . PHE A 1 202 ? 21.787 -2.028 3.410 1.00 93.12 202 PHE A C 1
ATOM 1519 O O . PHE A 1 202 ? 21.987 -0.823 3.255 1.00 93.12 202 PHE A O 1
ATOM 1526 N N . GLU A 1 203 ? 20.662 -2.467 3.996 1.00 91.50 203 GLU A N 1
ATOM 1527 C CA . GLU A 1 203 ? 19.577 -1.595 4.493 1.00 91.50 203 GLU A CA 1
ATOM 1528 C C . GLU A 1 203 ? 20.013 -0.604 5.597 1.00 91.50 203 GLU A C 1
ATOM 1530 O O . GLU A 1 203 ? 19.331 0.401 5.834 1.00 91.50 203 GLU A O 1
ATOM 1535 N N . ARG A 1 204 ? 21.111 -0.886 6.312 1.00 89.06 204 ARG A N 1
ATOM 1536 C CA . ARG A 1 204 ? 21.688 0.000 7.339 1.00 89.06 204 ARG A CA 1
ATOM 1537 C C . ARG A 1 204 ? 22.716 0.953 6.732 1.00 89.06 204 ARG A C 1
ATOM 1539 O O . ARG A 1 204 ? 22.617 2.152 6.958 1.00 89.06 204 ARG A O 1
ATOM 1546 N N . GLU A 1 205 ? 23.646 0.429 5.937 1.00 89.62 205 GLU A N 1
ATOM 1547 C CA . GLU A 1 205 ? 24.742 1.191 5.317 1.00 89.62 205 GLU A CA 1
ATOM 1548 C C . GLU A 1 205 ? 24.229 2.277 4.353 1.00 89.62 205 GLU A C 1
ATOM 1550 O O . GLU A 1 205 ? 24.724 3.404 4.368 1.00 89.62 205 GLU A O 1
ATOM 1555 N N . TRP A 1 206 ? 23.181 1.984 3.577 1.00 90.19 206 TRP A N 1
ATOM 1556 C CA . TRP A 1 206 ? 22.620 2.912 2.584 1.00 90.19 206 TRP A CA 1
ATOM 1557 C C . TRP A 1 206 ? 21.393 3.713 3.044 1.00 90.19 206 TRP A C 1
ATOM 1559 O O . TRP A 1 206 ? 20.842 4.469 2.249 1.00 90.19 206 TRP A O 1
ATOM 1569 N N . ASN A 1 207 ? 20.930 3.547 4.290 1.00 90.12 207 ASN A N 1
ATOM 1570 C CA . ASN A 1 207 ? 19.680 4.146 4.794 1.00 90.12 207 ASN A CA 1
ATOM 1571 C C . ASN A 1 207 ? 18.430 3.823 3.937 1.00 90.12 207 ASN A C 1
ATOM 1573 O O . ASN A 1 207 ? 17.474 4.601 3.863 1.00 90.12 207 ASN A O 1
ATOM 1577 N N . VAL A 1 208 ? 18.424 2.655 3.288 1.00 91.94 208 VAL A N 1
ATOM 1578 C CA . VAL A 1 208 ? 17.320 2.175 2.440 1.00 91.94 208 VAL A CA 1
ATOM 1579 C C . VAL A 1 208 ? 16.542 1.038 3.089 1.00 91.94 208 VAL A C 1
ATOM 1581 O O . VAL A 1 208 ? 17.000 0.391 4.027 1.00 91.94 208 VAL A O 1
ATOM 1584 N N . GLU A 1 209 ? 15.346 0.793 2.581 1.00 92.50 209 GLU A N 1
ATOM 1585 C CA . GLU A 1 209 ? 14.480 -0.328 2.924 1.00 92.50 209 GLU A CA 1
ATOM 1586 C C . GLU A 1 209 ? 14.152 -1.125 1.662 1.00 92.50 209 GLU A C 1
ATOM 1588 O O . GLU A 1 209 ? 13.838 -0.530 0.629 1.00 92.50 209 GLU A O 1
ATOM 1593 N N . VAL A 1 210 ? 14.251 -2.455 1.724 1.00 95.88 210 VAL A N 1
ATOM 1594 C CA . VAL A 1 210 ? 14.139 -3.330 0.547 1.00 95.88 210 VAL A CA 1
ATOM 1595 C C . VAL A 1 210 ? 12.903 -4.220 0.654 1.00 95.88 210 VAL A C 1
ATOM 1597 O O . VAL A 1 210 ? 12.839 -5.135 1.475 1.00 95.88 210 VAL A O 1
ATOM 1600 N N . VAL A 1 211 ? 11.921 -3.989 -0.221 1.00 96.62 211 VAL A N 1
ATOM 1601 C CA . VAL A 1 211 ? 10.701 -4.807 -0.298 1.00 96.62 211 VAL A CA 1
ATOM 1602 C C . VAL A 1 211 ? 10.761 -5.742 -1.503 1.00 96.62 211 VAL A C 1
ATOM 1604 O O . VAL A 1 211 ? 10.634 -5.299 -2.646 1.00 96.62 211 VAL A O 1
ATOM 1607 N N . PHE A 1 212 ? 10.926 -7.042 -1.243 1.00 95.56 212 PHE A N 1
ATOM 1608 C CA . PHE A 1 212 ? 10.932 -8.089 -2.268 1.00 95.56 212 PHE A CA 1
ATOM 1609 C C . PHE A 1 212 ? 9.520 -8.579 -2.614 1.00 95.56 212 PHE A C 1
ATOM 1611 O O . PHE A 1 212 ? 8.688 -8.813 -1.738 1.00 95.56 212 PHE A O 1
ATOM 1618 N N . GLN A 1 213 ? 9.258 -8.784 -3.904 1.00 94.44 213 GLN A N 1
ATOM 1619 C CA . GLN A 1 213 ? 7.996 -9.282 -4.454 1.00 94.44 213 GLN A CA 1
ATOM 1620 C C . GLN A 1 213 ? 8.264 -10.170 -5.681 1.00 94.44 213 GLN A C 1
ATOM 1622 O O . GLN A 1 213 ? 9.257 -9.986 -6.380 1.00 94.44 213 GLN A O 1
ATOM 1627 N N . LEU A 1 214 ? 7.352 -11.092 -5.998 1.00 91.19 214 LEU A N 1
ATOM 1628 C CA . LEU A 1 214 ? 7.340 -11.779 -7.298 1.00 91.19 214 LEU A CA 1
ATOM 1629 C C . LEU A 1 214 ? 6.849 -10.816 -8.394 1.00 91.19 214 LEU A C 1
ATOM 1631 O O . LEU A 1 214 ? 5.827 -10.150 -8.206 1.00 91.19 214 LEU A O 1
ATOM 1635 N N . ASP A 1 215 ? 7.514 -10.771 -9.552 1.00 90.75 215 ASP A N 1
ATOM 1636 C CA . ASP A 1 215 ? 7.141 -9.915 -10.694 1.00 90.75 215 ASP A CA 1
ATOM 1637 C C . ASP A 1 215 ? 5.978 -10.510 -11.511 1.00 90.75 215 ASP A C 1
ATOM 1639 O O . ASP A 1 215 ? 6.060 -10.748 -12.714 1.00 90.75 215 ASP A O 1
ATOM 1643 N N . THR A 1 216 ? 4.874 -10.805 -10.827 1.00 87.94 216 THR A N 1
ATOM 1644 C CA . THR A 1 216 ? 3.656 -11.362 -11.426 1.00 87.94 216 THR A CA 1
ATOM 1645 C C . THR A 1 216 ? 2.663 -10.267 -11.799 1.00 87.94 216 THR A C 1
ATOM 1647 O O . THR A 1 216 ? 2.678 -9.159 -11.261 1.00 87.94 216 THR A O 1
ATOM 1650 N N . VAL A 1 217 ? 1.699 -10.612 -12.655 1.00 85.38 217 VAL A N 1
ATOM 1651 C CA . VAL A 1 217 ? 0.534 -9.765 -12.962 1.00 85.38 217 VAL A CA 1
ATOM 1652 C C . VAL A 1 217 ? -0.191 -9.323 -11.674 1.00 85.38 217 VAL A C 1
ATOM 1654 O O . VAL A 1 217 ? -0.585 -8.162 -11.546 1.00 85.38 217 VAL A O 1
ATOM 1657 N N . TYR A 1 218 ? -0.284 -10.201 -10.669 1.00 88.25 218 TYR A N 1
ATOM 1658 C CA . TYR A 1 218 ? -0.917 -9.914 -9.376 1.00 88.25 218 TYR A CA 1
ATOM 1659 C C . TYR A 1 218 ? -0.162 -8.902 -8.499 1.00 88.25 218 TYR A C 1
ATOM 1661 O O . TYR A 1 218 ? -0.778 -8.309 -7.614 1.00 88.25 218 TYR A O 1
ATOM 1669 N N . ARG A 1 219 ? 1.130 -8.631 -8.752 1.00 89.12 219 ARG A N 1
ATOM 1670 C CA . ARG A 1 219 ? 1.858 -7.535 -8.084 1.00 89.12 219 ARG A CA 1
ATOM 1671 C C . ARG A 1 219 ? 1.258 -6.174 -8.439 1.00 89.12 219 ARG A C 1
ATOM 1673 O O . ARG A 1 219 ? 1.067 -5.345 -7.554 1.00 89.12 219 ARG A O 1
ATOM 1680 N N . ARG A 1 220 ? 0.962 -5.955 -9.726 1.00 86.38 220 ARG A N 1
ATOM 1681 C CA . ARG A 1 220 ? 0.451 -4.674 -10.248 1.00 86.38 220 ARG A CA 1
ATOM 1682 C C . ARG A 1 220 ? -1.067 -4.545 -10.130 1.00 86.38 220 ARG A C 1
ATOM 1684 O O . ARG A 1 220 ? -1.571 -3.462 -9.854 1.00 86.38 220 ARG A O 1
ATOM 1691 N N . TYR A 1 221 ? -1.796 -5.647 -10.308 1.00 87.94 221 TYR A N 1
ATOM 1692 C CA . TYR A 1 221 ? -3.262 -5.664 -10.308 1.00 87.94 221 TYR A CA 1
ATOM 1693 C C . TYR A 1 221 ? -3.821 -6.341 -9.055 1.00 87.94 221 TYR A C 1
ATOM 1695 O O . TYR A 1 221 ? -4.459 -7.391 -9.137 1.00 87.94 221 TYR A O 1
ATOM 1703 N N . LYS A 1 222 ? -3.595 -5.739 -7.884 1.00 92.12 222 LYS A N 1
ATOM 1704 C CA . LYS A 1 222 ? -4.311 -6.116 -6.655 1.00 92.12 222 LYS A CA 1
ATOM 1705 C C . LYS A 1 222 ? -5.766 -5.617 -6.696 1.00 92.12 222 LYS A C 1
ATOM 1707 O O . LYS A 1 222 ? -6.116 -4.752 -7.498 1.00 92.12 222 LYS A O 1
ATOM 1712 N N . ARG A 1 223 ? -6.634 -6.239 -5.894 1.00 95.50 223 ARG A N 1
ATOM 1713 C CA . ARG A 1 223 ? -8.101 -6.061 -5.910 1.00 95.50 223 ARG A CA 1
ATOM 1714 C C . ARG A 1 223 ? -8.731 -5.907 -4.526 1.00 95.50 223 ARG A C 1
ATOM 1716 O O . ARG A 1 223 ? -9.843 -5.396 -4.459 1.00 95.50 223 ARG A O 1
ATOM 1723 N N . LEU A 1 224 ? -8.063 -6.318 -3.450 1.00 98.44 224 LEU A N 1
ATOM 1724 C CA . LEU A 1 224 ? -8.518 -6.125 -2.068 1.00 98.44 224 LEU A CA 1
ATOM 1725 C C . LEU A 1 224 ? -7.406 -5.446 -1.268 1.00 98.44 224 LEU A C 1
ATOM 1727 O O . LEU A 1 224 ? -6.248 -5.840 -1.382 1.00 98.44 224 LEU A O 1
ATOM 1731 N N . ALA A 1 225 ? -7.755 -4.440 -0.471 1.00 98.56 225 ALA A N 1
ATOM 1732 C CA . ALA A 1 225 ? -6.869 -3.809 0.498 1.00 98.56 225 ALA A CA 1
ATOM 1733 C C . ALA A 1 225 ? -7.519 -3.834 1.884 1.00 98.56 225 ALA A C 1
ATOM 1735 O O . ALA A 1 225 ? -8.641 -3.351 2.059 1.00 98.56 225 ALA A O 1
ATOM 1736 N N . VAL A 1 226 ? -6.808 -4.405 2.850 1.00 98.62 226 VAL A N 1
ATOM 1737 C CA . VAL A 1 226 ? -7.255 -4.598 4.230 1.00 98.62 226 VAL A CA 1
ATOM 1738 C C . VAL A 1 226 ? -6.289 -3.888 5.172 1.00 98.62 226 VAL A C 1
ATOM 1740 O O . VAL A 1 226 ? -5.077 -3.975 4.983 1.00 98.62 226 VAL A O 1
ATOM 1743 N N . PHE A 1 227 ? -6.813 -3.199 6.179 1.00 98.50 227 PHE A N 1
ATOM 1744 C CA . PHE A 1 227 ? -6.033 -2.383 7.111 1.00 98.50 227 PHE A CA 1
ATOM 1745 C C . PHE A 1 227 ? -6.416 -2.698 8.565 1.00 98.50 227 PHE A C 1
ATOM 1747 O O . PHE A 1 227 ? -7.593 -2.950 8.838 1.00 98.50 227 PHE A O 1
ATOM 1754 N N . ASP A 1 228 ? -5.470 -2.625 9.507 1.00 97.38 228 ASP A N 1
ATOM 1755 C CA . ASP A 1 228 ? -5.827 -2.331 10.905 1.00 97.38 228 ASP A CA 1
ATOM 1756 C C . ASP A 1 228 ? -6.259 -0.856 11.045 1.00 97.38 228 ASP A C 1
ATOM 1758 O O . ASP A 1 228 ? -5.949 -0.022 10.191 1.00 97.38 228 ASP A O 1
ATOM 1762 N N . MET A 1 229 ? -7.006 -0.521 12.097 1.00 96.00 229 MET A N 1
ATOM 1763 C CA . MET A 1 229 ? -7.405 0.857 12.390 1.00 96.00 229 MET A CA 1
ATOM 1764 C C . MET A 1 229 ? -6.362 1.552 13.264 1.00 96.00 229 MET A C 1
ATOM 1766 O O . MET A 1 229 ? -5.655 2.437 12.782 1.00 96.00 229 MET A O 1
ATOM 1770 N N . ASP A 1 230 ? -6.317 1.159 14.535 1.00 93.69 230 ASP A N 1
ATOM 1771 C CA . ASP A 1 230 ? -5.452 1.686 15.587 1.00 93.69 230 ASP A CA 1
ATOM 1772 C C . ASP A 1 230 ? -3.980 1.568 15.169 1.00 93.69 230 ASP A C 1
ATOM 1774 O O . ASP A 1 230 ? -3.615 0.607 14.495 1.00 93.69 230 ASP A O 1
ATOM 1778 N N . SER A 1 231 ? -3.173 2.591 15.470 1.00 91.94 231 SER A N 1
ATOM 1779 C CA . SER A 1 231 ? -1.758 2.746 15.058 1.00 91.94 231 SER A CA 1
ATOM 1780 C C . SER A 1 231 ? -1.442 2.668 13.537 1.00 91.94 231 SER A C 1
ATOM 1782 O O . SER A 1 231 ? -0.360 3.078 13.111 1.00 91.94 231 SER A O 1
ATOM 1784 N N . THR A 1 232 ? -2.386 2.236 12.689 1.00 95.56 232 THR A N 1
ATOM 1785 C CA . THR A 1 232 ? -2.211 1.964 11.252 1.00 95.56 232 THR A CA 1
ATOM 1786 C C . THR A 1 232 ? -2.951 2.969 10.357 1.00 95.56 232 THR A C 1
ATOM 1788 O O . THR A 1 232 ? -2.302 3.762 9.674 1.00 95.56 232 THR A O 1
ATOM 1791 N N . LEU A 1 233 ? -4.291 2.998 10.336 1.00 96.88 233 LEU A N 1
ATOM 1792 C CA . LEU A 1 233 ? -5.051 4.047 9.625 1.00 96.88 233 LEU A CA 1
ATOM 1793 C C . LEU A 1 233 ? -5.048 5.369 10.405 1.00 96.88 233 LEU A C 1
ATOM 1795 O O . LEU A 1 233 ? -5.120 6.444 9.802 1.00 96.88 233 LEU A O 1
ATOM 1799 N N . ILE A 1 234 ? -4.968 5.285 11.733 1.00 95.38 234 ILE A N 1
ATOM 1800 C CA . ILE A 1 234 ? -4.928 6.416 12.663 1.00 95.38 234 ILE A CA 1
ATOM 1801 C C . ILE A 1 234 ? -3.657 6.372 13.515 1.00 95.38 234 ILE A C 1
ATOM 1803 O O . ILE A 1 234 ? -3.061 5.319 13.700 1.00 95.38 234 ILE A O 1
ATOM 1807 N N . GLN A 1 235 ? -3.260 7.521 14.052 1.00 93.69 235 GLN A N 1
ATOM 1808 C CA . GLN A 1 235 ? -2.073 7.666 14.906 1.00 93.69 235 GLN A CA 1
ATOM 1809 C C . GLN A 1 235 ? -2.307 7.248 16.370 1.00 93.69 235 GLN A C 1
ATOM 1811 O O . GLN A 1 235 ? -1.364 7.213 17.157 1.00 93.69 235 GLN A O 1
ATOM 1816 N N . GLN A 1 236 ? -3.561 7.010 16.763 1.00 92.69 236 GLN A N 1
ATOM 1817 C CA . GLN A 1 236 ? -3.963 6.743 18.144 1.00 92.69 236 GLN A CA 1
ATOM 1818 C C . GLN A 1 236 ? -4.361 5.275 18.351 1.00 92.69 236 GLN A C 1
ATOM 1820 O O . GLN A 1 236 ? -4.894 4.626 17.453 1.00 92.69 236 GLN A O 1
ATOM 1825 N N . GLU A 1 237 ? -4.184 4.803 19.583 1.00 90.94 237 GLU A N 1
ATOM 1826 C CA . GLU A 1 237 ? -4.858 3.626 20.138 1.00 90.94 237 GLU A CA 1
ATOM 1827 C C . GLU A 1 237 ? -6.181 4.090 20.770 1.00 90.94 237 GLU A C 1
ATOM 1829 O O . GLU A 1 237 ? -6.173 4.830 21.759 1.00 90.94 237 GLU A O 1
ATOM 1834 N N . VAL A 1 238 ? -7.336 3.691 20.226 1.00 92.38 238 VAL A N 1
ATOM 1835 C CA . VAL A 1 238 ? -8.642 4.230 20.668 1.00 92.38 238 VAL A CA 1
ATOM 1836 C C . VAL A 1 238 ? -8.929 3.920 22.140 1.00 92.38 238 VAL A C 1
ATOM 1838 O O . VAL A 1 238 ? -9.532 4.734 22.840 1.00 92.38 238 VAL A O 1
ATOM 1841 N N . ILE A 1 239 ? -8.475 2.766 22.634 1.00 90.94 239 ILE A N 1
ATOM 1842 C CA . ILE A 1 239 ? -8.667 2.360 24.032 1.00 90.94 239 ILE A CA 1
ATOM 1843 C C . ILE A 1 239 ? -7.860 3.224 25.015 1.00 90.94 239 ILE A C 1
ATOM 1845 O O . ILE A 1 239 ? -8.363 3.554 26.090 1.00 90.94 239 ILE A O 1
ATOM 1849 N N . ASP A 1 240 ? -6.665 3.669 24.623 1.00 90.62 240 ASP A N 1
ATOM 1850 C CA . ASP A 1 240 ? -5.803 4.539 25.428 1.00 90.62 240 ASP A CA 1
ATOM 1851 C C . ASP A 1 240 ? -6.323 5.978 25.484 1.00 90.62 240 ASP A C 1
ATOM 1853 O O . ASP A 1 240 ? -6.149 6.651 26.501 1.00 90.62 240 ASP A O 1
ATOM 1857 N N . GLU A 1 241 ? -6.987 6.456 24.427 1.00 92.44 241 GLU A N 1
ATOM 1858 C CA . GLU A 1 241 ? -7.662 7.758 24.441 1.00 92.44 241 GLU A CA 1
ATOM 1859 C C . GLU A 1 241 ? -8.902 7.751 25.352 1.00 92.44 241 GLU A C 1
ATOM 1861 O O . GLU A 1 241 ? -9.091 8.699 26.119 1.00 92.44 241 GLU A O 1
ATOM 1866 N N . ILE A 1 242 ? -9.701 6.670 25.369 1.00 92.12 242 ILE A N 1
ATOM 1867 C CA . ILE A 1 242 ? -10.772 6.508 26.377 1.00 92.12 242 ILE A CA 1
ATOM 1868 C C . ILE A 1 242 ? -10.157 6.482 27.784 1.00 92.12 242 ILE A C 1
ATOM 1870 O O . ILE A 1 242 ? -10.613 7.199 28.674 1.00 92.12 242 ILE A O 1
ATOM 1874 N N . ALA A 1 243 ? -9.094 5.698 27.983 1.00 91.62 243 ALA A N 1
ATOM 1875 C CA . ALA A 1 243 ? -8.421 5.579 29.273 1.00 91.62 243 ALA A CA 1
ATOM 1876 C C . ALA A 1 243 ? -7.830 6.915 29.757 1.00 91.62 243 ALA A C 1
ATOM 1878 O O . ALA A 1 243 ? -7.855 7.213 30.953 1.00 91.62 243 ALA A O 1
ATOM 1879 N N . SER A 1 244 ? -7.339 7.744 28.831 1.00 91.50 244 SER A N 1
ATOM 1880 C CA . SER A 1 244 ? -6.846 9.093 29.108 1.00 91.50 244 SER A CA 1
ATOM 1881 C C . SER A 1 244 ? -7.968 10.065 29.481 1.00 91.50 244 SER A C 1
ATOM 1883 O O . SER A 1 244 ? -7.757 10.914 30.344 1.00 91.50 244 SER A O 1
ATOM 1885 N N . LEU A 1 245 ? -9.152 9.952 28.865 1.00 90.94 245 LEU A N 1
ATOM 1886 C CA . LEU A 1 245 ? -10.319 10.788 29.181 1.00 90.94 245 LEU A CA 1
ATOM 1887 C C . LEU A 1 245 ? -10.857 10.569 30.604 1.00 90.94 245 LEU A C 1
ATOM 1889 O O . LEU A 1 245 ? -11.473 11.478 31.156 1.00 90.94 245 LEU A O 1
ATOM 1893 N N . ILE A 1 246 ? -10.623 9.391 31.193 1.00 92.12 246 ILE A N 1
ATOM 1894 C CA . ILE A 1 246 ? -11.149 9.003 32.516 1.00 92.12 246 ILE A CA 1
ATOM 1895 C C . ILE A 1 246 ? -10.057 8.744 33.570 1.00 92.12 246 ILE A C 1
ATOM 1897 O O . ILE A 1 246 ? -10.354 8.292 34.672 1.00 92.12 246 ILE A O 1
ATOM 1901 N N . GLY A 1 247 ? -8.791 9.031 33.251 1.00 91.50 247 GLY A N 1
ATOM 1902 C CA . GLY A 1 247 ? -7.661 8.951 34.187 1.00 91.50 247 GLY A CA 1
ATOM 1903 C C . GLY A 1 247 ? -7.099 7.548 34.466 1.00 91.50 247 GLY A C 1
ATOM 1904 O O . GLY A 1 247 ? -6.145 7.430 35.230 1.00 91.50 247 GLY A O 1
ATOM 1905 N N . VAL A 1 248 ? -7.616 6.489 33.833 1.00 92.94 248 VAL A N 1
ATOM 1906 C CA . VAL A 1 248 ? -7.184 5.088 34.055 1.00 92.94 248 VAL A CA 1
ATOM 1907 C C . VAL A 1 248 ? -6.021 4.642 33.157 1.00 92.94 248 VAL A C 1
ATOM 1909 O O . VAL A 1 248 ? -5.642 3.471 33.170 1.00 92.94 248 VAL A O 1
ATOM 1912 N N . LYS A 1 249 ? -5.417 5.553 32.379 1.00 90.31 249 LYS A N 1
ATOM 1913 C CA . LYS A 1 249 ? -4.321 5.231 31.443 1.00 90.31 249 LYS A CA 1
ATOM 1914 C C . LYS A 1 249 ? -3.153 4.427 32.057 1.00 90.31 249 LYS A C 1
ATOM 1916 O O . LYS A 1 249 ? -2.715 3.496 31.385 1.00 90.31 249 LYS A O 1
ATOM 1921 N N . PRO A 1 250 ? -2.685 4.672 33.302 1.00 92.38 250 PRO A N 1
ATOM 1922 C CA . PRO A 1 250 ? -1.662 3.822 33.925 1.00 92.38 250 PRO A CA 1
ATOM 1923 C C . PRO A 1 250 ? -2.107 2.358 34.059 1.00 92.38 250 PRO A C 1
ATOM 1925 O O . PRO A 1 250 ? -1.395 1.456 33.644 1.00 92.38 250 PRO A O 1
ATOM 1928 N N . GLN A 1 251 ? -3.340 2.125 34.515 1.00 92.12 251 GLN A N 1
ATOM 1929 C CA . GLN A 1 251 ? -3.895 0.782 34.730 1.00 92.12 251 GLN A CA 1
ATOM 1930 C C . GLN A 1 251 ? -4.066 0.019 33.403 1.00 92.12 251 GLN A C 1
ATOM 1932 O O . GLN A 1 251 ? -3.871 -1.194 33.336 1.00 92.12 251 GLN A O 1
ATOM 1937 N N . VAL A 1 252 ? -4.394 0.734 32.320 1.00 89.81 252 VAL A N 1
ATOM 1938 C CA . VAL A 1 252 ? -4.431 0.179 30.956 1.00 89.81 252 VAL A CA 1
ATOM 1939 C C . VAL A 1 252 ? -3.026 -0.158 30.445 1.00 89.81 252 VAL A C 1
ATOM 1941 O O . VAL A 1 252 ? -2.854 -1.203 29.809 1.00 89.81 252 VAL A O 1
ATOM 1944 N N . ALA A 1 253 ? -2.018 0.659 30.765 1.00 87.94 253 ALA A N 1
ATOM 1945 C CA . ALA A 1 253 ? -0.621 0.365 30.455 1.00 87.94 253 ALA A CA 1
ATOM 1946 C C . ALA A 1 253 ? -0.118 -0.877 31.216 1.00 87.94 253 ALA A C 1
ATOM 1948 O O . ALA A 1 253 ? 0.460 -1.759 30.586 1.00 87.94 253 ALA A O 1
ATOM 1949 N N . ASP A 1 254 ? -0.427 -1.016 32.510 1.00 89.81 254 ASP A N 1
ATOM 1950 C CA . ASP A 1 254 ? -0.056 -2.180 33.332 1.00 89.81 254 ASP A CA 1
ATOM 1951 C C . ASP A 1 254 ? -0.614 -3.496 32.750 1.00 89.81 254 ASP A C 1
ATOM 1953 O O . ASP A 1 254 ? 0.111 -4.478 32.572 1.00 89.81 254 ASP A O 1
ATOM 1957 N N . ILE A 1 255 ? -1.900 -3.513 32.367 1.00 89.75 255 ILE A N 1
ATOM 1958 C CA . ILE A 1 255 ? -2.544 -4.681 31.730 1.00 89.75 255 ILE A CA 1
ATOM 1959 C C . ILE A 1 255 ? -1.932 -4.982 30.349 1.00 89.75 255 ILE A C 1
ATOM 1961 O O . ILE A 1 255 ? -1.884 -6.140 29.922 1.00 89.75 255 ILE A O 1
ATOM 1965 N N . THR A 1 256 ? -1.466 -3.952 29.639 1.00 83.62 256 THR A N 1
ATOM 1966 C CA . THR A 1 256 ? -0.805 -4.098 28.333 1.00 83.62 256 THR A CA 1
ATOM 1967 C C . THR A 1 256 ? 0.618 -4.641 28.489 1.00 83.62 256 THR A C 1
ATOM 1969 O O . THR A 1 256 ? 1.009 -5.529 27.733 1.00 83.62 256 THR A O 1
ATOM 1972 N N . ALA A 1 257 ? 1.361 -4.197 29.506 1.00 83.00 257 ALA A N 1
ATOM 1973 C CA . ALA A 1 257 ? 2.685 -4.713 29.846 1.00 83.00 257 ALA A CA 1
ATOM 1974 C C . ALA A 1 257 ? 2.626 -6.199 30.240 1.00 83.00 257 ALA A C 1
ATOM 1976 O O . ALA A 1 257 ? 3.338 -7.010 29.651 1.00 83.00 257 ALA A O 1
ATOM 1977 N N . ALA A 1 258 ? 1.701 -6.584 31.127 1.00 81.81 258 ALA A N 1
ATOM 1978 C CA . ALA A 1 258 ? 1.482 -7.985 31.502 1.00 81.81 258 ALA A CA 1
ATOM 1979 C C . ALA A 1 258 ? 1.152 -8.877 30.283 1.00 81.81 258 ALA A C 1
ATOM 1981 O O . ALA A 1 258 ? 1.649 -9.996 30.157 1.00 81.81 258 ALA A O 1
ATOM 1982 N N . ALA A 1 259 ? 0.365 -8.371 29.326 1.00 81.19 259 ALA A N 1
ATOM 1983 C CA . ALA A 1 259 ? 0.092 -9.082 28.075 1.00 81.19 259 ALA A CA 1
ATOM 1984 C C . ALA A 1 259 ? 1.331 -9.194 27.164 1.00 81.19 259 ALA A C 1
ATOM 1986 O O . ALA A 1 259 ? 1.565 -10.240 26.563 1.00 81.19 259 ALA A O 1
ATOM 1987 N N . MET A 1 260 ? 2.165 -8.150 27.090 1.00 70.88 260 MET A N 1
ATOM 1988 C CA . MET A 1 260 ? 3.433 -8.175 26.346 1.00 70.88 260 MET A CA 1
ATOM 1989 C C . MET A 1 260 ? 4.494 -9.089 26.982 1.00 70.88 260 MET A C 1
ATOM 1991 O O . MET A 1 260 ? 5.331 -9.629 26.257 1.00 70.88 260 MET A O 1
ATOM 1995 N N . ASN A 1 261 ? 4.424 -9.313 28.297 1.00 74.94 261 ASN A N 1
ATOM 1996 C CA . ASN A 1 261 ? 5.227 -10.297 29.029 1.00 74.94 261 ASN A CA 1
ATOM 1997 C C . ASN A 1 261 ? 4.728 -11.747 28.846 1.00 74.94 261 ASN A C 1
ATOM 1999 O O . ASN A 1 261 ? 5.438 -12.687 29.200 1.00 74.94 261 ASN A O 1
ATOM 2003 N N . GLY A 1 262 ? 3.521 -11.946 28.301 1.00 74.81 262 GLY A N 1
ATOM 2004 C CA . GLY A 1 262 ? 2.880 -13.261 28.177 1.00 74.81 262 GLY A CA 1
ATOM 2005 C C . GLY A 1 262 ? 2.156 -13.744 29.441 1.00 74.81 262 GLY A C 1
ATOM 2006 O O . GLY A 1 262 ? 1.751 -14.902 29.501 1.00 74.81 262 GLY A O 1
ATOM 2007 N N . GLU A 1 263 ? 1.960 -12.877 30.438 1.00 78.00 263 GLU A N 1
ATOM 2008 C CA . GLU A 1 263 ? 1.207 -13.173 31.670 1.00 78.00 263 GLU A CA 1
ATOM 2009 C C . GLU A 1 263 ? -0.313 -13.212 31.432 1.00 78.00 263 GLU A C 1
ATOM 2011 O O . GLU A 1 263 ? -1.068 -13.749 32.244 1.00 78.00 263 GLU A O 1
ATOM 2016 N N . LEU A 1 264 ? -0.773 -12.622 30.323 1.00 78.75 264 LEU A N 1
ATOM 2017 C CA . LEU A 1 264 ? -2.165 -12.593 29.880 1.00 78.75 264 LEU A CA 1
ATOM 2018 C C . LEU A 1 264 ? -2.239 -12.881 28.382 1.00 78.75 264 LEU A C 1
ATOM 2020 O O . LEU A 1 264 ? -1.473 -12.315 27.602 1.00 78.75 264 LEU A O 1
ATOM 2024 N N . ASP A 1 265 ? -3.211 -13.692 27.968 1.00 83.81 265 ASP A N 1
ATOM 2025 C CA . ASP A 1 265 ? -3.575 -13.782 26.557 1.00 83.81 265 ASP A CA 1
ATOM 2026 C C . ASP A 1 265 ? -4.261 -12.488 26.065 1.00 83.81 265 ASP A C 1
ATOM 2028 O O . ASP A 1 265 ? -4.664 -11.613 26.843 1.00 83.81 265 ASP A O 1
ATOM 2032 N N . PHE A 1 266 ? -4.385 -12.358 24.742 1.00 79.75 266 PHE A N 1
ATOM 2033 C CA . PHE A 1 266 ? -4.946 -11.168 24.101 1.00 79.75 266 PHE A CA 1
ATOM 2034 C C . PHE A 1 266 ? -6.395 -10.879 24.521 1.00 79.75 266 PHE A C 1
ATOM 2036 O O . PHE A 1 266 ? -6.747 -9.716 24.722 1.00 79.75 266 PHE A O 1
ATOM 2043 N N . GLU A 1 267 ? -7.237 -11.905 24.667 1.00 85.75 267 GLU A N 1
ATOM 2044 C CA . GLU A 1 267 ? -8.645 -11.722 25.017 1.00 85.75 267 GLU A CA 1
ATOM 2045 C C . GLU A 1 267 ? -8.796 -11.368 26.499 1.00 85.75 267 GLU A C 1
ATOM 2047 O O . GLU A 1 267 ? -9.517 -10.425 26.828 1.00 85.75 267 GLU A O 1
ATOM 2052 N N . ALA A 1 268 ? -8.059 -12.035 27.390 1.00 87.94 268 ALA A N 1
ATOM 2053 C CA . ALA A 1 268 ? -7.998 -11.686 28.805 1.00 87.94 268 ALA A CA 1
ATOM 2054 C C . ALA A 1 268 ? -7.485 -10.250 29.020 1.00 87.94 268 ALA A C 1
ATOM 2056 O O . ALA A 1 268 ? -8.049 -9.508 29.827 1.00 87.94 268 ALA A O 1
ATOM 2057 N N . SER A 1 269 ? -6.460 -9.826 28.272 1.00 89.25 269 SER A N 1
ATOM 2058 C CA . SER A 1 269 ? -5.962 -8.444 28.283 1.00 89.25 269 SER A CA 1
ATOM 2059 C C . SER A 1 269 ? -7.009 -7.451 27.771 1.00 89.25 269 SER A C 1
ATOM 2061 O O . SER A 1 269 ? -7.274 -6.439 28.423 1.00 89.25 269 SER A O 1
ATOM 2063 N N . LEU A 1 270 ? -7.650 -7.732 26.631 1.00 89.56 270 LEU A N 1
ATOM 2064 C CA . LEU A 1 270 ? -8.677 -6.861 26.059 1.00 89.56 270 LEU A CA 1
ATOM 2065 C C . LEU A 1 270 ? -9.892 -6.734 26.991 1.00 89.56 270 LEU A C 1
ATOM 2067 O O . LEU A 1 270 ? -10.314 -5.614 27.275 1.00 89.56 270 LEU A O 1
ATOM 2071 N N . ARG A 1 271 ? -10.409 -7.845 27.533 1.00 91.62 271 ARG A N 1
ATOM 2072 C CA . ARG A 1 271 ? -11.528 -7.848 28.491 1.00 91.62 271 ARG A CA 1
ATOM 2073 C C . ARG A 1 271 ? -11.176 -7.104 29.783 1.00 91.62 271 ARG A C 1
ATOM 2075 O O . ARG A 1 271 ? -11.988 -6.307 30.243 1.00 91.62 271 ARG A O 1
ATOM 2082 N N . LYS A 1 272 ? -9.964 -7.274 30.333 1.00 93.00 272 LYS A N 1
ATOM 2083 C CA . LYS A 1 272 ? -9.499 -6.498 31.502 1.00 93.00 272 LYS A CA 1
ATOM 2084 C C . LYS A 1 272 ? -9.425 -4.995 31.218 1.00 93.00 272 LYS A C 1
ATOM 2086 O O . LYS A 1 272 ? -9.898 -4.214 32.037 1.00 93.00 272 LYS A O 1
ATOM 2091 N N . ARG A 1 273 ? -8.886 -4.579 30.064 1.00 92.75 273 ARG A N 1
ATOM 2092 C CA . ARG A 1 273 ? -8.853 -3.155 29.673 1.00 92.75 273 ARG A CA 1
ATOM 2093 C C . ARG A 1 273 ? -10.259 -2.592 29.451 1.00 92.75 273 ARG A C 1
ATOM 2095 O O . ARG A 1 273 ? -10.530 -1.478 29.879 1.00 92.75 273 ARG A O 1
ATOM 2102 N N . CYS A 1 274 ? -11.172 -3.370 28.865 1.00 93.00 274 CYS A N 1
ATOM 2103 C CA . CYS A 1 274 ? -12.572 -2.970 28.691 1.00 93.00 274 CYS A CA 1
ATOM 2104 C C . CYS A 1 274 ? -13.318 -2.832 30.026 1.00 93.00 274 CYS A C 1
ATOM 2106 O O . CYS A 1 274 ? -14.098 -1.897 30.178 1.00 93.00 274 CYS A O 1
ATOM 2108 N N . ALA A 1 275 ? -13.035 -3.678 31.022 1.00 94.44 275 ALA A N 1
ATOM 2109 C CA . ALA A 1 275 ? -13.653 -3.585 32.347 1.00 94.44 275 ALA A CA 1
ATOM 2110 C C . ALA A 1 275 ? -13.350 -2.255 33.074 1.00 94.44 275 ALA A C 1
ATOM 2112 O O . ALA A 1 275 ? -14.188 -1.777 33.837 1.00 94.44 275 ALA A O 1
ATOM 2113 N N . LEU A 1 276 ? -12.204 -1.617 32.792 1.00 94.00 276 LEU A N 1
ATOM 2114 C CA . LEU A 1 276 ? -11.874 -0.268 33.285 1.00 94.00 276 LEU A CA 1
ATOM 2115 C C . LEU A 1 276 ? -12.728 0.843 32.643 1.00 94.00 276 LEU A C 1
ATOM 2117 O O . LEU A 1 276 ? -12.738 1.966 33.136 1.00 94.00 276 LEU A O 1
ATOM 2121 N N . LEU A 1 277 ? -13.458 0.543 31.563 1.00 92.31 277 LEU A N 1
ATOM 2122 C CA . LEU A 1 277 ? -14.346 1.476 30.859 1.00 92.31 277 LEU A CA 1
ATOM 2123 C C . LEU A 1 277 ? -15.799 1.407 31.372 1.00 92.31 277 LEU A C 1
ATOM 2125 O O . LEU A 1 277 ? -16.707 1.965 30.753 1.00 92.31 277 LEU A O 1
ATOM 2129 N N . LYS A 1 278 ? -16.046 0.710 32.487 1.00 94.19 278 LYS A N 1
ATOM 2130 C CA . LYS A 1 278 ? -17.377 0.579 33.090 1.00 94.19 278 LYS A CA 1
ATOM 2131 C C . LYS A 1 278 ? -17.866 1.912 33.669 1.00 94.19 278 LYS A C 1
ATOM 2133 O O . LYS A 1 278 ? -17.182 2.536 34.472 1.00 94.19 278 LYS A O 1
ATOM 2138 N N . GLY A 1 279 ? -19.074 2.324 33.287 1.00 93.06 279 GLY A N 1
ATOM 2139 C CA . GLY A 1 279 ? -19.699 3.586 33.701 1.00 93.06 279 GLY A CA 1
ATOM 2140 C C . GLY A 1 279 ? -19.308 4.804 32.855 1.00 93.06 279 GLY A C 1
ATOM 2141 O O . GLY A 1 279 ? -19.817 5.897 33.094 1.00 93.06 279 GLY A O 1
ATOM 2142 N N . VAL A 1 280 ? -18.444 4.641 31.847 1.00 94.31 280 VAL A N 1
ATOM 2143 C CA . VAL A 1 280 ? -18.080 5.720 30.913 1.00 94.31 280 VAL A CA 1
ATOM 2144 C C . VAL A 1 280 ? -19.301 6.103 30.064 1.00 94.31 280 VAL A C 1
ATOM 2146 O O . VAL A 1 280 ? -19.923 5.202 29.504 1.00 94.31 280 VAL A O 1
ATOM 2149 N N . PRO A 1 281 ? -19.660 7.392 29.911 1.00 94.81 281 PRO A N 1
ATOM 2150 C CA . PRO A 1 281 ? -20.793 7.796 29.078 1.00 94.81 281 PRO A CA 1
ATOM 2151 C C . PRO A 1 281 ? -20.662 7.329 27.622 1.00 94.81 281 PRO A C 1
ATOM 2153 O O . PRO A 1 281 ? -19.601 7.463 27.012 1.00 94.81 281 PRO A O 1
ATOM 2156 N N . SER A 1 282 ? -21.751 6.842 27.026 1.00 92.25 282 SER A N 1
ATOM 2157 C CA . SER A 1 282 ? -21.780 6.369 25.632 1.00 92.25 282 SER A CA 1
ATOM 2158 C C . SER A 1 282 ? -21.466 7.476 24.612 1.00 92.25 282 SER A C 1
ATOM 2160 O O . SER A 1 282 ? -20.986 7.195 23.514 1.00 92.25 282 SER A O 1
ATOM 2162 N N . SER A 1 283 ? -21.628 8.744 24.999 1.00 92.94 283 SER A N 1
ATOM 2163 C CA . SER A 1 283 ? -21.201 9.929 24.245 1.00 92.94 283 SER A CA 1
ATOM 2164 C C . SER A 1 283 ? -19.679 10.075 24.086 1.00 92.94 283 SER A C 1
ATOM 2166 O O . SER A 1 283 ? -19.237 10.910 23.295 1.00 92.94 283 SER A O 1
ATOM 2168 N N . VAL A 1 284 ? -18.859 9.256 24.764 1.00 93.69 284 VAL A N 1
ATOM 2169 C CA . VAL A 1 284 ? -17.389 9.275 24.639 1.00 93.69 284 VAL A CA 1
ATOM 2170 C C . VAL A 1 284 ? -16.912 9.142 23.189 1.00 93.69 284 VAL A C 1
ATOM 2172 O O . VAL A 1 284 ? -15.930 9.776 22.810 1.00 93.69 284 VAL A O 1
ATOM 2175 N N . TRP A 1 285 ? -17.637 8.402 22.341 1.00 92.38 285 TRP A N 1
ATOM 2176 C CA . TRP A 1 285 ? -17.301 8.264 20.921 1.00 92.38 285 TRP A CA 1
ATOM 2177 C C . TRP A 1 285 ? -17.339 9.605 20.176 1.00 92.38 285 TRP A C 1
ATOM 2179 O O . TRP A 1 285 ? -16.470 9.854 19.345 1.00 92.38 285 TRP A O 1
ATOM 2189 N N . GLU A 1 286 ? -18.281 10.495 20.501 1.00 92.62 286 GLU A N 1
ATOM 2190 C CA . GLU A 1 286 ? -18.361 11.837 19.906 1.00 92.62 286 GLU A CA 1
ATOM 2191 C C . GLU A 1 286 ? -17.215 12.738 20.390 1.00 92.62 286 GLU A C 1
ATOM 2193 O O . GLU A 1 286 ? -16.629 13.470 19.596 1.00 92.62 286 GLU A O 1
ATOM 2198 N N . THR A 1 287 ? -16.831 12.621 21.666 1.00 92.56 287 THR A N 1
ATOM 2199 C CA . THR A 1 287 ? -15.670 13.315 22.259 1.00 92.56 287 THR A CA 1
ATOM 2200 C C . THR A 1 287 ? -14.337 12.872 21.640 1.00 92.56 287 THR A C 1
ATOM 2202 O O . THR A 1 287 ? -13.385 13.653 21.594 1.00 92.56 287 THR A O 1
ATOM 2205 N N . LEU A 1 288 ? -14.259 11.629 21.153 1.00 92.31 288 LEU A N 1
ATOM 2206 C CA . LEU A 1 288 ? -13.066 11.065 20.519 1.00 92.31 288 LEU A CA 1
ATOM 2207 C C . LEU A 1 288 ? -12.912 11.454 19.048 1.00 92.31 288 LEU A C 1
ATOM 2209 O O . LEU A 1 288 ? -11.801 11.780 18.645 1.00 92.31 288 LEU A O 1
ATOM 2213 N N . LYS A 1 289 ? -13.989 11.463 18.246 1.00 92.25 289 LYS A N 1
ATOM 2214 C CA . LYS A 1 289 ? -13.938 11.783 16.800 1.00 92.25 289 LYS A CA 1
ATOM 2215 C C . LYS A 1 289 ? -13.053 12.991 16.425 1.00 92.25 289 LYS A C 1
ATOM 2217 O O . LYS A 1 289 ? -12.254 12.831 15.506 1.00 92.25 289 LYS A O 1
ATOM 2222 N N . PRO A 1 290 ? -13.115 14.163 17.096 1.00 90.44 290 PRO A N 1
ATOM 2223 C CA . PRO A 1 290 ? -12.269 15.315 16.757 1.00 90.44 290 PRO A CA 1
ATOM 2224 C C . PRO A 1 290 ? -10.800 15.195 17.212 1.00 90.44 290 PRO A C 1
ATOM 2226 O O . PRO A 1 290 ? -10.008 16.078 16.898 1.00 90.44 290 PRO A O 1
ATOM 2229 N N . ARG A 1 291 ? -10.429 14.143 17.955 1.00 90.88 291 ARG A N 1
ATOM 2230 C CA . ARG A 1 291 ? -9.046 13.844 18.379 1.00 90.88 291 ARG A CA 1
ATOM 2231 C C . ARG A 1 291 ? -8.335 12.856 17.453 1.00 90.88 291 ARG A C 1
ATOM 2233 O O . ARG A 1 291 ? -7.107 12.829 17.418 1.00 90.88 291 ARG A O 1
ATOM 2240 N N . ILE A 1 292 ? -9.097 12.028 16.737 1.00 92.50 292 ILE A N 1
ATOM 2241 C CA . ILE A 1 292 ? -8.553 10.974 15.880 1.00 92.50 292 ILE A CA 1
ATOM 2242 C C . ILE A 1 292 ? -7.876 11.597 14.655 1.00 92.50 292 ILE A C 1
ATOM 2244 O O . ILE A 1 292 ? -8.525 12.224 13.818 1.00 92.50 292 ILE A O 1
ATOM 2248 N N . THR A 1 293 ? -6.568 11.378 14.534 1.00 94.50 293 THR A N 1
ATOM 2249 C CA . THR A 1 293 ? -5.737 11.870 13.431 1.00 94.50 293 THR A CA 1
ATOM 2250 C C . THR A 1 293 ? -5.361 10.707 12.514 1.00 94.50 293 THR A C 1
ATOM 2252 O O . THR A 1 293 ? -4.821 9.699 12.969 1.00 94.50 293 THR A O 1
ATOM 2255 N N . LEU A 1 294 ? -5.639 10.834 11.212 1.00 95.88 294 LEU A N 1
ATOM 2256 C CA . LEU A 1 294 ? -5.223 9.853 10.202 1.00 95.88 294 LEU A CA 1
ATOM 2257 C C . LEU A 1 294 ? -3.697 9.832 10.043 1.00 95.88 294 LEU A C 1
ATOM 2259 O O . LEU A 1 294 ? -3.056 10.883 10.068 1.00 95.88 294 LEU A O 1
ATOM 2263 N N . ASN A 1 295 ? -3.129 8.656 9.774 1.00 95.44 295 ASN A N 1
ATOM 2264 C CA . ASN A 1 295 ? -1.736 8.562 9.338 1.00 95.44 295 ASN A CA 1
ATOM 2265 C C . ASN A 1 295 ? -1.523 9.235 7.969 1.00 95.44 295 ASN A C 1
ATOM 2267 O O . ASN A 1 295 ? -2.431 9.316 7.129 1.00 95.44 295 ASN A O 1
ATOM 2271 N N . GLU A 1 296 ? -0.312 9.749 7.734 1.00 95.00 296 GLU A N 1
ATOM 2272 C CA . GLU A 1 296 ? -0.007 10.487 6.507 1.00 95.00 296 GLU A CA 1
ATOM 2273 C C . GLU A 1 296 ? -0.176 9.588 5.271 1.00 95.00 296 GLU A C 1
ATOM 2275 O O . GLU A 1 296 ? 0.132 8.396 5.277 1.00 95.00 296 GLU A O 1
ATOM 2280 N N . GLY A 1 297 ? -0.742 10.148 4.202 1.00 94.62 297 GLY A N 1
ATOM 2281 C CA . GLY A 1 297 ? -1.036 9.416 2.971 1.00 94.62 297 GLY A CA 1
ATOM 2282 C C . GLY A 1 297 ? -2.314 8.571 2.986 1.00 94.62 297 GLY A C 1
ATOM 2283 O O . GLY A 1 297 ? -2.847 8.335 1.905 1.00 94.62 297 GLY A O 1
ATOM 2284 N N . VAL A 1 298 ? -2.879 8.185 4.141 1.00 96.81 298 VAL A N 1
ATOM 2285 C CA . VAL A 1 298 ? -4.052 7.278 4.229 1.00 96.81 298 VAL A CA 1
ATOM 2286 C C . VAL A 1 298 ? -5.222 7.738 3.350 1.00 96.81 298 VAL A C 1
ATOM 2288 O O . VAL A 1 298 ? -5.707 6.990 2.499 1.00 96.81 298 VAL A O 1
ATOM 2291 N N . LEU A 1 299 ? -5.645 9.000 3.477 1.00 94.88 299 LEU A N 1
ATOM 2292 C CA . LEU A 1 299 ? -6.757 9.547 2.689 1.00 94.88 299 LEU A CA 1
ATOM 2293 C C . LEU A 1 299 ? -6.457 9.586 1.177 1.00 94.88 299 LEU A C 1
ATOM 2295 O O . LEU A 1 299 ? -7.378 9.496 0.364 1.00 94.88 299 LEU A O 1
ATOM 2299 N N . ALA A 1 300 ? -5.188 9.732 0.788 1.00 94.00 300 ALA A N 1
ATOM 2300 C CA . ALA A 1 300 ? -4.760 9.730 -0.608 1.00 94.00 300 ALA A CA 1
ATOM 2301 C C . ALA A 1 300 ? -4.694 8.298 -1.170 1.00 94.00 300 ALA A C 1
ATOM 2303 O O . ALA A 1 300 ? -5.215 8.046 -2.259 1.00 94.00 300 ALA A O 1
ATOM 2304 N N . LEU A 1 301 ? -4.161 7.351 -0.390 1.00 95.94 301 LEU A N 1
ATOM 2305 C CA . LEU A 1 301 ? -4.115 5.928 -0.713 1.00 95.94 301 LEU A CA 1
ATOM 2306 C C . LEU A 1 301 ? -5.525 5.362 -0.917 1.00 95.94 301 LEU A C 1
ATOM 2308 O O . LEU A 1 301 ? -5.804 4.819 -1.982 1.00 95.94 301 LEU A O 1
ATOM 2312 N N . ILE A 1 302 ? -6.451 5.546 0.033 1.00 96.12 302 ILE A N 1
ATOM 2313 C CA . ILE A 1 302 ? -7.831 5.043 -0.103 1.00 96.12 302 ILE A CA 1
ATOM 2314 C C . ILE A 1 302 ? -8.522 5.640 -1.343 1.00 96.12 302 ILE A C 1
ATOM 2316 O O . ILE A 1 302 ? -9.221 4.926 -2.067 1.00 96.12 302 ILE A O 1
ATOM 2320 N N . LYS A 1 303 ? -8.285 6.922 -1.662 1.00 93.12 303 LYS A N 1
ATOM 2321 C CA . LYS A 1 303 ? -8.788 7.546 -2.902 1.00 93.12 303 LYS A CA 1
ATOM 2322 C C . LYS A 1 303 ? -8.191 6.909 -4.164 1.00 93.12 303 LYS A C 1
ATOM 2324 O O . LYS A 1 303 ? -8.928 6.732 -5.133 1.00 93.12 303 LYS A O 1
ATOM 2329 N N . ALA A 1 304 ? -6.906 6.555 -4.169 1.00 92.31 304 ALA A N 1
ATOM 2330 C CA . ALA A 1 304 ? -6.252 5.880 -5.292 1.00 92.31 304 ALA A CA 1
ATOM 2331 C C . ALA A 1 304 ? -6.736 4.425 -5.457 1.00 92.31 304 ALA A C 1
ATOM 2333 O O . ALA A 1 304 ? -7.153 4.039 -6.549 1.00 92.31 304 ALA A O 1
ATOM 2334 N N . LEU A 1 305 ? -6.784 3.648 -4.370 1.00 94.19 305 LEU A N 1
ATOM 2335 C CA . LEU A 1 305 ? -7.274 2.262 -4.343 1.00 94.19 305 LEU A CA 1
ATOM 2336 C C . LEU A 1 305 ? -8.725 2.155 -4.836 1.00 94.19 305 LEU A C 1
ATOM 2338 O O . LEU A 1 305 ? -9.046 1.304 -5.666 1.00 94.19 305 LEU A O 1
ATOM 2342 N N . LYS A 1 306 ? -9.597 3.077 -4.414 1.00 91.38 306 LYS A N 1
ATOM 2343 C CA . LYS A 1 306 ? -10.976 3.153 -4.916 1.00 91.38 306 LYS A CA 1
ATOM 2344 C C . LYS A 1 306 ? -11.066 3.468 -6.404 1.00 91.38 306 LYS A C 1
ATOM 2346 O O . LYS A 1 306 ? -11.911 2.897 -7.087 1.00 91.38 306 LYS A O 1
ATOM 2351 N N . ARG A 1 307 ? -10.194 4.335 -6.935 1.00 87.81 307 ARG A N 1
ATOM 2352 C CA . ARG A 1 307 ? -10.122 4.593 -8.387 1.00 87.81 307 ARG A CA 1
ATOM 2353 C C . ARG A 1 307 ? -9.657 3.341 -9.135 1.00 87.81 307 ARG A C 1
ATOM 2355 O O . ARG A 1 307 ? -10.295 2.971 -10.116 1.00 87.81 307 ARG A O 1
ATOM 2362 N N . LEU A 1 308 ? -8.648 2.632 -8.609 1.00 86.81 308 LEU A N 1
ATOM 2363 C CA . LEU A 1 308 ? -8.192 1.311 -9.090 1.00 86.81 308 LEU A CA 1
ATOM 2364 C C . LEU A 1 308 ? -9.303 0.236 -9.025 1.00 86.81 308 LEU A C 1
ATOM 2366 O O . LEU A 1 308 ? -9.189 -0.825 -9.646 1.00 86.81 308 LEU A O 1
ATOM 2370 N N . GLY A 1 309 ? -10.406 0.518 -8.323 1.00 90.12 309 GLY A N 1
ATOM 2371 C CA . GLY A 1 309 ? -11.532 -0.389 -8.145 1.00 90.12 309 GLY A CA 1
ATOM 2372 C C . GLY A 1 309 ? -11.174 -1.563 -7.242 1.00 90.12 309 GLY A C 1
ATOM 2373 O O . GLY A 1 309 ? -11.599 -2.687 -7.525 1.00 90.12 309 GLY A O 1
ATOM 2374 N N . PHE A 1 310 ? -10.348 -1.310 -6.223 1.00 96.19 310 PHE A N 1
ATOM 2375 C CA . PHE A 1 310 ? -10.147 -2.222 -5.105 1.00 96.19 310 PHE A CA 1
ATOM 2376 C C . PHE A 1 310 ? -11.399 -2.256 -4.232 1.00 96.19 310 PHE A C 1
ATOM 2378 O O . PHE A 1 310 ? -12.073 -1.240 -4.053 1.00 96.19 310 PHE A O 1
ATOM 2385 N N . LYS A 1 311 ? -11.618 -3.406 -3.605 1.00 98.12 311 LYS A N 1
ATOM 2386 C CA . LYS A 1 311 ? -12.384 -3.526 -2.373 1.00 98.12 311 LYS A CA 1
ATOM 2387 C C . LYS A 1 311 ? -11.529 -3.115 -1.183 1.00 98.12 311 LYS A C 1
ATOM 2389 O O . LYS A 1 311 ? -10.322 -3.355 -1.169 1.00 98.12 311 LYS A O 1
ATOM 2394 N N . THR A 1 312 ? -12.147 -2.466 -0.205 1.00 98.38 312 THR A N 1
ATOM 2395 C CA . THR A 1 312 ? -11.451 -1.830 0.918 1.00 98.38 312 THR A CA 1
ATOM 2396 C C . THR A 1 312 ? -12.061 -2.237 2.257 1.00 98.38 312 THR A C 1
ATOM 2398 O O . THR A 1 312 ? -13.277 -2.185 2.426 1.00 98.38 312 THR A O 1
ATOM 2401 N N . ALA A 1 313 ? -11.229 -2.663 3.207 1.00 98.44 313 ALA A N 1
ATOM 2402 C CA . ALA A 1 313 ? -11.672 -3.227 4.481 1.00 98.44 313 ALA A CA 1
ATOM 2403 C C . ALA A 1 313 ? -10.841 -2.722 5.667 1.00 98.44 313 ALA A C 1
ATOM 2405 O O . ALA A 1 313 ? -9.627 -2.572 5.548 1.00 98.44 313 ALA A O 1
ATOM 2406 N N . VAL A 1 314 ? -11.480 -2.532 6.823 1.00 98.12 314 VAL A N 1
ATOM 2407 C CA . VAL A 1 314 ? -10.800 -2.315 8.112 1.00 98.12 314 VAL A CA 1
ATOM 2408 C C . VAL A 1 314 ? -11.141 -3.435 9.100 1.00 98.12 314 VAL A C 1
ATOM 2410 O O . VAL A 1 314 ? -12.313 -3.779 9.267 1.00 98.12 314 VAL A O 1
ATOM 2413 N N . LEU A 1 315 ? -10.115 -4.012 9.733 1.00 96.94 315 LEU A N 1
ATOM 2414 C CA . LEU A 1 315 ? -10.204 -5.113 10.698 1.00 96.94 315 LEU A CA 1
ATOM 2415 C C . LEU A 1 315 ? -9.508 -4.699 12.005 1.00 96.94 315 LEU A C 1
ATOM 2417 O O . LEU A 1 315 ? -8.307 -4.912 12.160 1.00 96.94 315 LEU A O 1
ATOM 2421 N N . SER A 1 316 ? -10.254 -4.098 12.934 1.00 93.19 316 SER A N 1
ATOM 2422 C CA . SER A 1 316 ? -9.713 -3.497 14.164 1.00 93.19 316 SER A CA 1
ATOM 2423 C C . SER A 1 316 ? -9.865 -4.399 15.392 1.00 93.19 316 SER A C 1
ATOM 2425 O O . SER A 1 316 ? -10.874 -5.084 15.558 1.00 93.19 316 SER A O 1
ATOM 2427 N N . GLY A 1 317 ? -8.868 -4.362 16.284 1.00 88.56 317 GLY A N 1
ATOM 2428 C CA . GLY A 1 317 ? -8.978 -4.895 17.650 1.00 88.56 317 GLY A CA 1
ATOM 2429 C C . GLY A 1 317 ? -9.725 -3.963 18.622 1.00 88.56 317 GLY A C 1
ATOM 2430 O O . GLY A 1 317 ? -10.089 -4.384 19.719 1.00 88.56 317 GLY A O 1
ATOM 2431 N N . GLY A 1 318 ? -9.976 -2.717 18.220 1.00 89.38 318 GLY A N 1
ATOM 2432 C CA . GLY A 1 318 ? -10.817 -1.735 18.895 1.00 89.38 318 GLY A CA 1
ATOM 2433 C C . GLY A 1 318 ? -12.313 -1.962 18.651 1.00 89.38 318 GLY A C 1
ATOM 2434 O O . GLY A 1 318 ? -12.788 -3.098 18.588 1.00 89.38 318 GLY A O 1
ATOM 2435 N N . PHE A 1 319 ? -13.080 -0.870 18.558 1.00 93.19 319 PHE A N 1
ATOM 2436 C CA . PHE A 1 319 ? -14.529 -0.891 18.802 1.00 93.19 319 PHE A CA 1
ATOM 2437 C C . PHE A 1 319 ? -15.392 -0.502 17.592 1.00 93.19 319 PHE A C 1
ATOM 2439 O O . PHE A 1 319 ? -15.061 0.423 16.842 1.00 93.19 319 PHE A O 1
ATOM 2446 N N . THR A 1 320 ? -16.548 -1.161 17.437 1.00 93.81 320 THR A N 1
ATOM 2447 C CA . THR A 1 320 ? -17.492 -0.949 16.321 1.00 93.81 320 THR A CA 1
ATOM 2448 C C . THR A 1 320 ? -17.921 0.512 16.101 1.00 93.81 320 THR A C 1
ATOM 2450 O O . THR A 1 320 ? -17.922 0.921 14.942 1.00 93.81 320 THR A O 1
ATOM 2453 N N . PRO A 1 321 ? -18.245 1.339 17.124 1.00 92.75 321 PRO A N 1
ATOM 2454 C CA . PRO A 1 321 ? -18.690 2.720 16.890 1.00 92.75 321 PRO A CA 1
ATOM 2455 C C . PRO A 1 321 ? -17.622 3.592 16.217 1.00 92.75 321 PRO A C 1
ATOM 2457 O O . PRO A 1 321 ? -17.920 4.332 15.280 1.00 92.75 321 PRO A O 1
ATOM 2460 N N . MET A 1 322 ? -16.362 3.461 16.650 1.00 93.56 322 MET A N 1
ATOM 2461 C CA . MET A 1 322 ? -15.237 4.202 16.075 1.00 93.56 322 MET A CA 1
ATOM 2462 C C . MET A 1 322 ? -14.834 3.641 14.706 1.00 93.56 322 MET A C 1
ATOM 2464 O O . MET A 1 322 ? -14.674 4.395 13.748 1.00 93.56 322 MET A O 1
ATOM 2468 N N . THR A 1 323 ? -14.761 2.313 14.584 1.00 95.06 323 THR A N 1
ATOM 2469 C CA . THR A 1 323 ? -14.383 1.635 13.332 1.00 95.06 323 THR A CA 1
ATOM 2470 C C . THR A 1 323 ? -15.421 1.860 12.230 1.00 95.06 323 THR A C 1
ATOM 2472 O O . THR A 1 323 ? -15.061 2.113 11.084 1.00 95.06 323 THR A O 1
ATOM 2475 N N . GLY A 1 324 ? -16.713 1.844 12.571 1.00 95.31 324 GLY A N 1
ATOM 2476 C CA . GLY A 1 324 ? -17.807 2.155 11.652 1.00 95.31 324 GLY A CA 1
ATOM 2477 C C . GLY A 1 324 ? -17.805 3.618 11.203 1.00 95.31 324 GLY A C 1
ATOM 2478 O O . GLY A 1 324 ? -17.986 3.889 10.017 1.00 95.31 324 GLY A O 1
ATOM 2479 N N . TRP A 1 325 ? -17.526 4.564 12.107 1.00 95.38 325 TRP A N 1
ATOM 2480 C CA . TRP A 1 325 ? -17.338 5.971 11.735 1.00 95.38 325 TRP A CA 1
ATOM 2481 C C . TRP A 1 325 ? -16.125 6.161 10.813 1.00 95.38 325 TRP A C 1
ATOM 2483 O O . TRP A 1 325 ? -16.256 6.791 9.765 1.00 95.38 325 TRP A O 1
ATOM 2493 N N . MET A 1 326 ? -14.974 5.567 11.141 1.00 94.38 326 MET A N 1
ATOM 2494 C CA . MET A 1 326 ? -13.763 5.618 10.313 1.00 94.38 326 MET A CA 1
ATOM 2495 C C . MET A 1 326 ? -14.010 5.027 8.917 1.00 94.38 326 MET A C 1
ATOM 2497 O O . MET A 1 326 ? -13.673 5.638 7.899 1.00 94.38 326 MET A O 1
ATOM 2501 N N . ALA A 1 327 ? -14.692 3.881 8.859 1.00 95.88 327 ALA A N 1
ATOM 2502 C CA . ALA A 1 327 ? -15.119 3.267 7.613 1.00 95.88 327 ALA A CA 1
ATOM 2503 C C . ALA A 1 327 ? -16.078 4.162 6.816 1.00 95.88 327 ALA A C 1
ATOM 2505 O O . ALA A 1 327 ? -15.963 4.196 5.600 1.00 95.88 327 ALA A O 1
ATOM 2506 N N . GLN A 1 328 ? -16.955 4.948 7.446 1.00 95.69 328 GLN A N 1
ATOM 2507 C CA . GLN A 1 328 ? -17.780 5.939 6.741 1.00 95.69 328 GLN A CA 1
ATOM 2508 C C . GLN A 1 328 ? -16.964 7.140 6.232 1.00 95.69 328 GLN A C 1
ATOM 2510 O O . GLN A 1 328 ? -17.150 7.540 5.084 1.00 95.69 328 GLN A O 1
ATOM 2515 N N . GLN A 1 329 ? -16.031 7.687 7.026 1.00 93.56 329 GLN A N 1
ATOM 2516 C CA . GLN A 1 329 ? -15.196 8.834 6.621 1.00 93.56 329 GLN A CA 1
ATOM 2517 C C . GLN A 1 329 ? -14.280 8.503 5.433 1.00 93.56 329 GLN A C 1
ATOM 2519 O O . GLN A 1 329 ? -14.158 9.284 4.488 1.00 93.56 329 GLN A O 1
ATOM 2524 N N . LEU A 1 330 ? -13.656 7.323 5.454 1.00 94.44 330 LEU A N 1
ATOM 2525 C CA . LEU A 1 330 ? -12.851 6.813 4.341 1.00 94.44 330 LEU A CA 1
ATOM 2526 C C . LEU A 1 330 ? -13.723 6.161 3.246 1.00 94.44 330 LEU A C 1
ATOM 2528 O O . LEU A 1 330 ? -13.285 6.013 2.101 1.00 94.44 330 LEU A O 1
ATOM 2532 N N . GLY A 1 331 ? -14.970 5.811 3.574 1.00 96.12 331 GLY A N 1
ATOM 2533 C CA . GLY A 1 331 ? -15.979 5.141 2.746 1.00 96.12 331 GLY A CA 1
ATOM 2534 C C . GLY A 1 331 ? -15.648 3.684 2.392 1.00 96.12 331 GLY A C 1
ATOM 2535 O O . GLY A 1 331 ? -15.851 3.304 1.241 1.00 96.12 331 GLY A O 1
ATOM 2536 N N . LEU A 1 332 ? -15.034 2.931 3.302 1.00 97.81 332 LEU A N 1
ATOM 2537 C CA . LEU A 1 332 ? -14.584 1.552 3.088 1.00 97.81 332 LEU A CA 1
ATOM 2538 C C . LEU A 1 332 ? -15.776 0.608 2.831 1.00 97.81 332 LEU A C 1
ATOM 2540 O O . LEU A 1 332 ? -16.867 0.832 3.350 1.00 97.81 332 LEU A O 1
ATOM 2544 N N . ASP A 1 333 ? -15.567 -0.454 2.051 1.00 97.88 333 ASP A N 1
ATOM 2545 C CA . ASP A 1 333 ? -16.600 -1.460 1.750 1.00 97.88 333 ASP A CA 1
ATOM 2546 C C . ASP A 1 333 ? -16.936 -2.352 2.958 1.00 97.88 333 ASP A C 1
ATOM 2548 O O . ASP A 1 333 ? -18.056 -2.852 3.067 1.00 97.88 333 ASP A O 1
ATOM 2552 N N . TYR A 1 334 ? -15.957 -2.578 3.842 1.00 98.00 334 TYR A N 1
ATOM 2553 C CA . TYR A 1 334 ? -16.040 -3.509 4.969 1.00 98.00 334 TYR A CA 1
ATOM 2554 C C . TYR A 1 334 ? -15.441 -2.923 6.250 1.00 98.00 334 TYR A C 1
ATOM 2556 O O . TYR A 1 334 ? -14.404 -2.258 6.218 1.00 98.00 334 TYR A O 1
ATOM 2564 N N . ALA A 1 335 ? -16.061 -3.233 7.389 1.00 97.19 335 ALA A N 1
ATOM 2565 C CA . ALA A 1 335 ? -15.591 -2.846 8.714 1.00 97.19 335 ALA A CA 1
ATOM 2566 C C . ALA A 1 335 ? -15.930 -3.933 9.742 1.00 97.19 335 ALA A C 1
ATOM 2568 O O . ALA A 1 335 ? -17.099 -4.280 9.903 1.00 97.19 335 ALA A O 1
ATOM 2569 N N . PHE A 1 336 ? -14.919 -4.443 10.446 1.00 96.25 336 PHE A N 1
ATOM 2570 C CA . PHE A 1 336 ? -15.071 -5.428 11.519 1.00 96.25 336 PHE A CA 1
ATOM 2571 C C . PHE A 1 336 ? -14.261 -4.987 12.746 1.00 96.25 336 PHE A C 1
ATOM 2573 O O . PHE A 1 336 ? -13.111 -4.568 12.613 1.00 96.25 336 PHE A O 1
ATOM 2580 N N . ALA A 1 337 ? -14.882 -5.049 13.926 1.00 95.06 337 ALA A N 1
ATOM 2581 C CA . ALA A 1 337 ? -14.317 -4.642 15.215 1.00 95.06 337 ALA A CA 1
ATOM 2582 C C . ALA A 1 337 ? -15.144 -5.222 16.376 1.00 95.06 337 ALA A C 1
ATOM 2584 O O . ALA A 1 337 ? -16.268 -5.681 16.160 1.00 95.06 337 ALA A O 1
ATOM 2585 N N . ASN A 1 338 ? -14.626 -5.151 17.604 1.00 94.00 338 ASN A N 1
ATOM 2586 C CA . ASN A 1 338 ? -15.293 -5.673 18.799 1.00 94.00 338 ASN A CA 1
ATOM 2587 C C . ASN A 1 338 ? -16.503 -4.825 19.224 1.00 94.00 338 ASN A C 1
ATOM 2589 O O . ASN A 1 338 ? -16.471 -3.591 19.147 1.00 94.00 338 ASN A O 1
ATOM 2593 N N . HIS A 1 339 ? -17.546 -5.475 19.751 1.00 92.31 339 HIS A N 1
ATOM 2594 C CA . HIS A 1 339 ? -18.720 -4.786 20.284 1.00 92.31 339 HIS A CA 1
ATOM 2595 C C . HIS A 1 339 ? -18.646 -4.643 21.813 1.00 92.31 339 HIS A C 1
ATOM 2597 O O . HIS A 1 339 ? -18.823 -5.609 22.558 1.00 92.31 339 HIS A O 1
ATOM 2603 N N . LEU A 1 340 ? -18.376 -3.417 22.271 1.00 92.12 340 LEU A N 1
ATOM 2604 C CA . LEU A 1 340 ? -18.421 -3.025 23.682 1.00 92.12 340 LEU A CA 1
ATOM 2605 C C . LEU A 1 340 ? -19.864 -2.682 24.067 1.00 92.12 340 LEU A C 1
ATOM 2607 O O . LEU A 1 340 ? -20.476 -1.801 23.462 1.00 92.12 340 LEU A O 1
ATOM 2611 N N . VAL A 1 341 ? -20.402 -3.398 25.052 1.00 93.19 341 VAL A N 1
ATOM 2612 C CA . VAL A 1 341 ? -21.821 -3.360 25.420 1.00 93.19 341 VAL A CA 1
ATOM 2613 C C . VAL A 1 341 ? -22.165 -2.059 26.143 1.00 93.19 341 VAL A C 1
ATOM 2615 O O . VAL A 1 341 ? -21.514 -1.680 27.122 1.00 93.19 341 VAL A O 1
ATOM 2618 N N . VAL A 1 342 ? -23.229 -1.406 25.680 1.00 92.94 342 VAL A N 1
ATOM 2619 C CA . VAL A 1 342 ? -23.857 -0.243 26.321 1.00 92.94 342 VAL A CA 1
ATOM 2620 C C . VAL A 1 342 ? -24.925 -0.731 27.313 1.00 92.94 342 VAL A C 1
ATOM 2622 O O . VAL A 1 342 ? -25.528 -1.780 27.098 1.00 92.94 342 VAL A O 1
ATOM 2625 N N . SER A 1 343 ? -25.148 0.002 28.404 1.00 92.06 343 SER A N 1
ATOM 2626 C CA . SER A 1 343 ? -26.220 -0.250 29.372 1.00 92.06 343 SER A CA 1
ATOM 2627 C C . SER A 1 343 ? -27.613 -0.190 28.726 1.00 92.06 343 SER A C 1
ATOM 2629 O O . SER A 1 343 ? -27.798 0.433 27.681 1.00 92.06 343 SER A O 1
ATOM 2631 N N . GLU A 1 344 ? -28.608 -0.828 29.354 1.00 90.00 344 GLU A N 1
ATOM 2632 C CA . GLU A 1 344 ? -29.982 -0.962 28.823 1.00 90.00 344 GLU A CA 1
ATOM 2633 C C . GLU A 1 344 ? -30.682 0.388 28.555 1.00 90.00 344 GLU A C 1
ATOM 2635 O O . GLU A 1 344 ? -31.565 0.479 27.705 1.00 90.00 344 GLU A O 1
ATOM 2640 N N . ASP A 1 345 ? -30.257 1.451 29.243 1.00 89.00 345 ASP A N 1
ATOM 2641 C CA . ASP A 1 345 ? -30.712 2.839 29.080 1.00 89.00 345 ASP A CA 1
ATOM 2642 C C . ASP A 1 345 ? -29.975 3.623 27.968 1.00 89.00 345 ASP A C 1
ATOM 2644 O O . ASP A 1 345 ? -30.256 4.802 27.728 1.00 89.00 345 ASP A O 1
ATOM 2648 N N . GLY A 1 346 ? -28.996 2.997 27.307 1.00 90.00 346 GLY A N 1
ATOM 2649 C CA . GLY A 1 346 ? -28.138 3.599 26.289 1.00 90.00 346 GLY A CA 1
ATOM 2650 C C . GLY A 1 346 ? -27.096 4.601 26.811 1.00 90.00 346 GLY A C 1
ATOM 2651 O O . GLY A 1 346 ? -26.355 5.164 26.001 1.00 90.00 346 GLY A O 1
ATOM 2652 N N . GLN A 1 347 ? -27.017 4.858 28.123 1.00 91.12 347 GLN A N 1
ATOM 2653 C CA . GLN A 1 347 ? -26.260 5.996 28.665 1.00 91.12 347 GLN A CA 1
ATOM 2654 C C . GLN A 1 347 ? -24.775 5.711 28.911 1.00 91.12 347 GLN A C 1
ATOM 2656 O O . GLN A 1 347 ? -23.964 6.632 28.811 1.00 91.12 347 GLN A O 1
ATOM 2661 N N . THR A 1 348 ? -24.390 4.473 29.236 1.00 94.50 348 THR A N 1
ATOM 2662 C CA . THR A 1 348 ? -23.022 4.152 29.686 1.00 94.50 348 THR A CA 1
ATOM 2663 C C . THR A 1 348 ? -22.464 2.873 29.074 1.00 94.50 348 THR A C 1
ATOM 2665 O O . THR A 1 348 ? -23.196 1.983 28.660 1.00 94.50 348 THR A O 1
ATOM 2668 N N . LEU A 1 349 ? -21.141 2.761 29.022 1.00 94.56 349 LEU A N 1
ATOM 2669 C CA . LEU A 1 349 ? -20.433 1.538 28.671 1.00 94.56 349 LEU A CA 1
ATOM 2670 C C . LEU A 1 349 ? -20.404 0.606 29.892 1.00 94.56 349 LEU A C 1
ATOM 2672 O O . LEU A 1 349 ? -20.042 1.011 30.995 1.00 94.56 349 LEU A O 1
ATOM 2676 N N . THR A 1 350 ? -20.771 -0.660 29.708 1.00 94.38 350 THR A N 1
ATOM 2677 C CA . THR A 1 350 ? -20.782 -1.676 30.784 1.00 94.38 350 THR A CA 1
ATOM 2678 C C . THR A 1 350 ? -19.388 -2.200 31.138 1.00 94.38 350 THR A C 1
ATOM 2680 O O . THR A 1 350 ? -19.192 -2.743 32.225 1.00 94.38 350 THR A O 1
ATOM 2683 N N . GLY A 1 351 ? -18.436 -2.046 30.213 1.00 91.88 351 GLY A N 1
ATOM 2684 C CA . GLY A 1 351 ? -17.111 -2.665 30.237 1.00 91.88 351 GLY A CA 1
ATOM 2685 C C . GLY A 1 351 ? -17.052 -4.086 29.652 1.00 91.88 351 GLY A C 1
ATOM 2686 O O . GLY A 1 351 ? -15.971 -4.669 29.588 1.00 91.88 351 GLY A O 1
ATOM 2687 N N . GLU A 1 352 ? -18.178 -4.647 29.201 1.00 93.06 352 GLU A N 1
ATOM 2688 C CA . GLU A 1 352 ? -18.272 -6.028 28.707 1.00 93.06 352 GLU A CA 1
ATOM 2689 C C . GLU A 1 352 ? -18.248 -6.112 27.169 1.00 93.06 352 GLU A C 1
ATOM 2691 O O . GLU A 1 352 ? -18.724 -5.216 26.471 1.00 93.06 352 GLU A O 1
ATOM 2696 N N . LEU A 1 353 ? -17.688 -7.202 26.630 1.00 91.94 353 LEU A N 1
ATOM 2697 C CA . LEU A 1 353 ? -17.566 -7.455 25.186 1.00 91.94 353 LEU A CA 1
ATOM 2698 C C . LEU A 1 353 ? -18.473 -8.604 24.743 1.00 91.94 353 LEU A C 1
ATOM 2700 O O . LEU A 1 353 ? -18.439 -9.680 25.351 1.00 91.94 353 LEU A O 1
ATOM 2704 N N . THR A 1 354 ? -19.207 -8.393 23.648 1.00 88.56 354 THR A N 1
ATOM 2705 C CA . THR A 1 354 ? -20.127 -9.372 23.039 1.00 88.56 354 THR A CA 1
ATOM 2706 C C . THR A 1 354 ? -19.748 -9.737 21.606 1.00 88.56 354 THR A C 1
ATOM 2708 O O . THR A 1 354 ? -19.075 -8.978 20.907 1.00 88.56 354 THR A O 1
ATOM 2711 N N . GLY A 1 355 ? -20.220 -10.911 21.173 1.00 83.94 355 GLY A N 1
ATOM 2712 C CA . GLY A 1 355 ? -19.881 -11.511 19.883 1.00 83.94 355 GLY A CA 1
ATOM 2713 C C . GLY A 1 355 ? -18.503 -12.177 19.874 1.00 83.94 355 GLY A C 1
ATOM 2714 O O . GLY A 1 355 ? -17.831 -12.274 20.903 1.00 83.94 355 GLY A O 1
ATOM 2715 N N . ASP A 1 356 ? -18.096 -12.641 18.693 1.00 83.56 356 ASP A N 1
ATOM 2716 C CA . ASP A 1 356 ? -16.748 -13.157 18.457 1.00 83.56 356 ASP A CA 1
ATOM 2717 C C . ASP A 1 356 ? -15.723 -12.026 18.607 1.00 83.56 356 ASP A C 1
ATOM 2719 O O . ASP A 1 356 ? -15.833 -10.991 17.945 1.00 83.56 356 ASP A O 1
ATOM 2723 N N . ILE A 1 357 ? -14.689 -12.240 19.421 1.00 88.69 357 ILE A N 1
ATOM 2724 C CA . ILE A 1 357 ? -13.615 -11.258 19.578 1.00 88.69 357 ILE A CA 1
ATOM 2725 C C . ILE A 1 357 ? -12.783 -11.175 18.291 1.00 88.69 357 ILE A C 1
ATOM 2727 O O . ILE A 1 357 ? -12.344 -12.185 17.741 1.00 88.69 357 ILE A O 1
ATOM 2731 N N . VAL A 1 358 ? -12.508 -9.960 17.817 1.00 87.75 358 VAL A N 1
ATOM 2732 C CA . VAL A 1 358 ? -11.644 -9.692 16.656 1.00 87.75 358 VAL A CA 1
ATOM 2733 C C . VAL A 1 358 ? -10.172 -9.770 17.082 1.00 87.75 358 VAL A C 1
ATOM 2735 O O . VAL A 1 358 ? -9.456 -8.774 17.172 1.00 87.75 358 VAL A O 1
ATOM 2738 N N . HIS A 1 359 ? -9.730 -10.989 17.399 1.00 87.19 359 HIS A N 1
ATOM 2739 C CA . HIS A 1 359 ? -8.331 -11.331 17.655 1.00 87.19 359 HIS A CA 1
ATOM 2740 C C . HIS A 1 359 ? -7.580 -11.660 16.348 1.00 87.19 359 HIS A C 1
ATOM 2742 O O . HIS A 1 359 ? -8.165 -11.718 15.267 1.00 87.19 359 HIS A O 1
ATOM 2748 N N . ALA A 1 360 ? -6.269 -11.899 16.443 1.00 89.50 360 ALA A N 1
ATOM 2749 C CA . ALA A 1 360 ? -5.361 -12.066 15.301 1.00 89.50 360 ALA A CA 1
ATOM 2750 C C . ALA A 1 360 ? -5.833 -13.078 14.229 1.00 89.50 360 ALA A C 1
ATOM 2752 O O . ALA A 1 360 ? -5.815 -12.791 13.031 1.00 89.50 360 ALA A O 1
ATOM 2753 N N . GLU A 1 361 ? -6.312 -14.250 14.655 1.00 91.69 361 GLU A N 1
ATOM 2754 C CA . GLU A 1 361 ? -6.810 -15.285 13.739 1.00 91.69 361 GLU A CA 1
ATOM 2755 C C . GLU A 1 361 ? -8.204 -14.943 13.186 1.00 91.69 361 GLU A C 1
ATOM 2757 O O . GLU A 1 361 ? -8.499 -15.252 12.036 1.00 91.69 361 GLU A O 1
ATOM 2762 N N . LYS A 1 362 ? -9.037 -14.212 13.941 1.00 93.00 362 LYS A N 1
ATOM 2763 C CA . LYS A 1 362 ? -10.319 -13.689 13.444 1.00 93.00 362 LYS A CA 1
ATOM 2764 C C . LYS A 1 362 ? -10.109 -12.630 12.355 1.00 93.00 362 LYS A C 1
ATOM 2766 O O . LYS A 1 362 ? -10.812 -12.662 11.347 1.00 93.00 362 LYS A O 1
ATOM 2771 N N . LYS A 1 363 ? -9.094 -11.760 12.487 1.00 95.50 363 LYS A N 1
ATOM 2772 C CA . LYS A 1 363 ? -8.669 -10.859 11.397 1.00 95.50 363 LYS A CA 1
ATOM 2773 C C . LYS A 1 363 ? -8.250 -11.652 10.155 1.00 95.50 363 LYS A C 1
ATOM 2775 O O . LYS A 1 363 ? -8.723 -11.369 9.058 1.00 95.50 363 LYS A O 1
ATOM 2780 N N . ARG A 1 364 ? -7.410 -12.682 10.321 1.00 97.06 364 ARG A N 1
ATOM 2781 C CA . ARG A 1 364 ? -6.991 -13.576 9.225 1.00 97.06 364 ARG A CA 1
ATOM 2782 C C . ARG A 1 364 ? -8.188 -14.261 8.554 1.00 97.06 364 ARG A C 1
ATOM 2784 O O . ARG A 1 364 ? -8.245 -14.282 7.327 1.00 97.06 364 ARG A O 1
ATOM 2791 N N . GLN A 1 365 ? -9.154 -14.755 9.329 1.00 96.56 365 GLN A N 1
ATOM 2792 C CA . GLN A 1 365 ? -10.379 -15.352 8.796 1.00 96.56 365 GLN A CA 1
ATOM 2793 C C . GLN A 1 365 ? -11.179 -14.341 7.968 1.00 96.56 365 GLN A C 1
ATOM 2795 O O . GLN A 1 365 ? -11.537 -14.646 6.836 1.00 96.56 365 GLN A O 1
ATOM 2800 N N . HIS A 1 366 ? -11.354 -13.108 8.448 1.00 96.88 366 HIS A N 1
ATOM 2801 C CA . HIS A 1 366 ? -12.041 -12.067 7.682 1.00 96.88 366 HIS A CA 1
ATOM 2802 C C . HIS A 1 366 ? -11.335 -11.682 6.372 1.00 96.88 366 HIS A C 1
ATOM 2804 O O . HIS A 1 366 ? -12.016 -11.320 5.413 1.00 96.88 366 HIS A O 1
ATOM 2810 N N . VAL A 1 367 ? -10.005 -11.823 6.263 1.00 98.06 367 VAL A N 1
ATOM 2811 C CA . VAL A 1 367 ? -9.323 -11.703 4.959 1.00 98.06 367 VAL A CA 1
ATOM 2812 C C . VAL A 1 367 ? -9.779 -12.803 3.996 1.00 98.06 367 VAL A C 1
ATOM 2814 O O . VAL A 1 367 ? -10.116 -12.486 2.856 1.00 98.06 367 VAL A O 1
ATOM 2817 N N . PHE A 1 368 ? -9.851 -14.065 4.439 1.00 97.88 368 PHE A N 1
ATOM 2818 C CA . PHE A 1 368 ? -10.391 -15.158 3.619 1.00 97.88 368 PHE A CA 1
ATOM 2819 C C . PHE A 1 368 ? -11.875 -14.941 3.275 1.00 97.88 368 PHE A C 1
ATOM 2821 O O . PHE A 1 368 ? -12.246 -15.088 2.112 1.00 97.88 368 PHE A O 1
ATOM 2828 N N . ASP A 1 369 ? -12.708 -14.550 4.248 1.00 97.75 369 ASP A N 1
ATOM 2829 C CA . ASP A 1 369 ? -14.152 -14.340 4.067 1.00 97.75 369 ASP A CA 1
ATOM 2830 C C . ASP A 1 369 ? -14.436 -13.280 2.988 1.00 97.75 369 ASP A C 1
ATOM 2832 O O . ASP A 1 369 ? -15.248 -13.494 2.084 1.00 97.75 369 ASP A O 1
ATOM 2836 N N . ILE A 1 370 ? -13.750 -12.131 3.059 1.00 98.12 370 ILE A N 1
ATOM 2837 C CA . ILE A 1 370 ? -13.918 -11.024 2.106 1.00 98.12 370 ILE A CA 1
ATOM 2838 C C . ILE A 1 370 ? -13.338 -11.399 0.737 1.00 98.12 370 ILE A C 1
ATOM 2840 O O . ILE A 1 370 ? -13.968 -11.127 -0.285 1.00 98.12 370 ILE A O 1
ATOM 2844 N N . ALA A 1 371 ? -12.168 -12.046 0.699 1.00 97.12 371 ALA A N 1
ATOM 2845 C CA . ALA A 1 371 ? -11.535 -12.483 -0.543 1.00 97.12 371 ALA A CA 1
ATOM 2846 C C . ALA A 1 371 ? -12.408 -13.498 -1.306 1.00 97.12 371 ALA A C 1
ATOM 2848 O O . ALA A 1 371 ? -12.636 -13.331 -2.503 1.00 97.12 371 ALA A O 1
ATOM 2849 N N . ALA A 1 372 ? -12.974 -14.488 -0.608 1.00 97.44 372 ALA A N 1
ATOM 2850 C CA . ALA A 1 372 ? -13.893 -15.464 -1.189 1.00 97.44 372 ALA A CA 1
ATOM 2851 C C . ALA A 1 372 ? -15.216 -14.824 -1.647 1.00 97.44 372 ALA A C 1
ATOM 2853 O O . ALA A 1 372 ? -15.711 -15.139 -2.728 1.00 97.44 372 ALA A O 1
ATOM 2854 N N . LYS A 1 373 ? -15.778 -13.893 -0.862 1.00 97.75 373 LYS A N 1
ATOM 2855 C CA . LYS A 1 373 ? -17.033 -13.197 -1.196 1.00 97.75 373 LYS A CA 1
ATOM 2856 C C . LYS A 1 373 ? -16.925 -12.306 -2.443 1.00 97.75 373 LYS A C 1
ATOM 2858 O O . LYS A 1 373 ? -17.906 -12.153 -3.164 1.00 97.75 373 LYS A O 1
ATOM 2863 N N . GLU A 1 374 ? -15.766 -11.695 -2.677 1.00 97.25 374 GLU A N 1
ATOM 2864 C CA . GLU A 1 374 ? -15.523 -10.754 -3.786 1.00 97.25 374 GLU A CA 1
ATOM 2865 C C . GLU A 1 374 ? -14.836 -11.414 -5.008 1.00 97.25 374 GLU A C 1
ATOM 2867 O O . GLU A 1 374 ? -14.452 -10.717 -5.954 1.00 97.25 374 GLU A O 1
ATOM 2872 N N . ASP A 1 375 ? -14.666 -12.745 -4.987 1.00 96.00 375 ASP A N 1
ATOM 2873 C CA . ASP A 1 375 ? -13.930 -13.552 -5.977 1.00 96.00 375 ASP A CA 1
ATOM 2874 C C . ASP A 1 375 ? -12.508 -13.017 -6.243 1.00 96.00 375 ASP A C 1
ATOM 2876 O O . ASP A 1 375 ? -12.134 -12.664 -7.365 1.00 96.00 375 ASP A O 1
ATOM 2880 N N . ILE A 1 376 ? -11.720 -12.855 -5.175 1.00 95.25 376 ILE A N 1
ATOM 2881 C CA . ILE A 1 376 ? -10.361 -12.295 -5.195 1.00 95.25 376 ILE A CA 1
ATOM 2882 C C . ILE A 1 376 ? -9.360 -13.363 -4.717 1.00 95.25 376 ILE A C 1
ATOM 2884 O O . ILE A 1 376 ? -9.391 -13.726 -3.542 1.00 95.25 376 ILE A O 1
ATOM 2888 N N . PRO A 1 377 ? -8.429 -13.839 -5.567 1.00 94.00 377 PRO A N 1
ATOM 2889 C CA . PRO A 1 377 ? -7.343 -14.710 -5.126 1.00 94.00 377 PRO A CA 1
ATOM 2890 C C . PRO A 1 377 ? -6.377 -13.951 -4.202 1.00 94.00 377 PRO A C 1
ATOM 2892 O O . PRO A 1 377 ? -6.175 -12.739 -4.341 1.00 94.00 377 PRO A O 1
ATOM 2895 N N . LEU A 1 378 ? -5.771 -14.660 -3.249 1.00 94.12 378 LEU A N 1
ATOM 2896 C CA . LEU A 1 378 ? -5.000 -14.074 -2.143 1.00 94.12 378 LEU A CA 1
ATOM 2897 C C . LEU A 1 378 ? -3.769 -13.285 -2.619 1.00 94.12 378 LEU A C 1
ATOM 2899 O O . LEU A 1 378 ? -3.384 -12.281 -2.019 1.00 94.12 378 LEU A O 1
ATOM 2903 N N . GLU A 1 379 ? -3.206 -13.664 -3.762 1.00 94.00 379 GLU A N 1
ATOM 2904 C CA . GLU A 1 379 ? -2.136 -12.967 -4.471 1.00 94.00 379 GLU A CA 1
ATOM 2905 C C . GLU A 1 379 ? -2.520 -11.519 -4.830 1.00 94.00 379 GLU A C 1
ATOM 2907 O O . GLU A 1 379 ? -1.677 -10.616 -4.812 1.00 94.00 379 GLU A O 1
ATOM 2912 N N . GLN A 1 380 ? -3.808 -11.272 -5.094 1.00 95.38 380 GLN A N 1
ATOM 2913 C CA . GLN A 1 380 ? -4.378 -9.953 -5.381 1.00 95.38 380 GLN A CA 1
ATOM 2914 C C . GLN A 1 380 ? -4.795 -9.177 -4.115 1.00 95.38 380 GLN A C 1
ATOM 2916 O O . GLN A 1 380 ? -5.382 -8.098 -4.228 1.00 95.38 380 GLN A O 1
ATOM 2921 N N . VAL A 1 381 ? -4.476 -9.671 -2.917 1.00 98.12 381 VAL A N 1
ATOM 2922 C CA . VAL A 1 381 ? -4.734 -8.982 -1.643 1.00 98.12 381 VAL A CA 1
ATOM 2923 C C . VAL A 1 381 ? -3.512 -8.153 -1.213 1.00 98.12 381 VAL A C 1
ATOM 2925 O O . VAL A 1 381 ? -2.357 -8.551 -1.406 1.00 98.12 381 VAL A O 1
ATOM 2928 N N . LEU A 1 382 ? -3.785 -6.980 -0.643 1.00 98.44 382 LEU A N 1
ATOM 2929 C CA . LEU A 1 382 ? -2.907 -6.177 0.207 1.00 98.44 382 LEU A CA 1
ATOM 2930 C C . LEU A 1 382 ? -3.450 -6.239 1.643 1.00 98.44 382 LEU A C 1
ATOM 2932 O O . LEU A 1 382 ? -4.645 -6.030 1.851 1.00 98.44 382 LEU A O 1
ATOM 2936 N N . VAL A 1 383 ? -2.572 -6.453 2.620 1.00 98.56 383 VAL A N 1
ATOM 2937 C CA . VAL A 1 383 ? -2.854 -6.256 4.050 1.00 98.56 383 VAL A CA 1
ATOM 2938 C C . VAL A 1 383 ? -1.839 -5.270 4.626 1.00 98.56 383 VAL A C 1
ATOM 2940 O O . VAL A 1 383 ? -0.651 -5.376 4.324 1.00 98.56 383 VAL A O 1
ATOM 2943 N N . VAL A 1 384 ? -2.295 -4.341 5.465 1.00 98.44 384 VAL A N 1
ATOM 2944 C CA . VAL A 1 384 ? -1.464 -3.366 6.188 1.00 98.44 384 VAL A CA 1
ATOM 2945 C C . VAL A 1 384 ? -1.798 -3.405 7.681 1.00 98.44 384 VAL A C 1
ATOM 2947 O O . VAL A 1 384 ? -2.971 -3.448 8.049 1.00 98.44 384 VAL A O 1
ATOM 2950 N N . GLY A 1 385 ? -0.775 -3.375 8.532 1.00 96.50 385 GLY A N 1
ATOM 2951 C CA . GLY A 1 385 ? -0.894 -3.279 9.992 1.00 96.50 385 GLY A CA 1
ATOM 2952 C C . GLY A 1 385 ? 0.452 -2.934 10.633 1.00 96.50 385 GLY A C 1
ATOM 2953 O O . GLY A 1 385 ? 1.481 -2.999 9.958 1.00 96.50 385 GLY A O 1
ATOM 2954 N N . ASP A 1 386 ? 0.470 -2.612 11.922 1.00 94.38 386 ASP A N 1
ATOM 2955 C CA . ASP A 1 386 ? 1.691 -2.372 12.710 1.00 94.38 386 ASP A CA 1
ATOM 2956 C C . ASP A 1 386 ? 1.925 -3.450 13.791 1.00 94.38 386 ASP A C 1
ATOM 2958 O O . ASP A 1 386 ? 3.040 -3.604 14.307 1.00 94.38 386 ASP A O 1
ATOM 2962 N N . GLY A 1 387 ? 0.874 -4.203 14.135 1.00 88.81 387 GLY A N 1
ATOM 2963 C CA . GLY A 1 387 ? 0.810 -5.035 15.326 1.00 88.81 387 GLY A CA 1
ATOM 2964 C C . GLY A 1 387 ? 1.234 -6.490 15.125 1.00 88.81 387 GLY A C 1
ATOM 2965 O O . GLY A 1 387 ? 1.156 -7.076 14.042 1.00 88.81 387 GLY A O 1
ATOM 2966 N N . ALA A 1 388 ? 1.626 -7.143 16.224 1.00 87.75 388 ALA A N 1
ATOM 2967 C CA . ALA A 1 388 ? 1.870 -8.590 16.233 1.00 87.75 388 ALA A CA 1
ATOM 2968 C C . ALA A 1 388 ? 0.575 -9.392 15.975 1.00 87.75 388 ALA A C 1
ATOM 2970 O O . ALA A 1 388 ? 0.618 -10.479 15.398 1.00 87.75 388 ALA A O 1
ATOM 2971 N N . ASN A 1 389 ? -0.573 -8.812 16.342 1.00 87.75 389 ASN A N 1
ATOM 2972 C CA . ASN A 1 389 ? -1.926 -9.254 16.000 1.00 87.75 389 ASN A CA 1
ATOM 2973 C C . ASN A 1 389 ? -2.190 -9.339 14.490 1.00 87.75 389 ASN A C 1
ATOM 2975 O O . ASN A 1 389 ? -3.048 -10.113 14.077 1.00 87.75 389 ASN A O 1
ATOM 2979 N N . ASP A 1 390 ? -1.461 -8.589 13.666 1.00 94.38 390 ASP A N 1
ATOM 2980 C CA . ASP A 1 390 ? -1.731 -8.518 12.229 1.00 94.38 390 ASP A CA 1
ATOM 2981 C C . ASP A 1 390 ? -0.862 -9.477 11.419 1.00 94.38 390 ASP A C 1
ATOM 2983 O O . ASP A 1 390 ? -1.178 -9.775 10.269 1.00 94.38 390 ASP A O 1
ATOM 2987 N N . LEU A 1 391 ? 0.202 -10.028 12.014 1.00 93.31 391 LEU A N 1
ATOM 2988 C CA . LEU A 1 391 ? 1.099 -10.976 11.349 1.00 93.31 391 LEU A CA 1
ATOM 2989 C C . LEU A 1 391 ? 0.366 -12.180 10.716 1.00 93.31 391 LEU A C 1
ATOM 2991 O O . LEU A 1 391 ? 0.730 -12.538 9.593 1.00 93.31 391 LEU A O 1
ATOM 2995 N N . PRO A 1 392 ? -0.671 -12.796 11.328 1.00 95.31 392 PRO A N 1
ATOM 2996 C CA . PRO A 1 392 ? -1.433 -13.865 10.678 1.00 95.31 392 PRO A CA 1
ATOM 2997 C C . PRO A 1 392 ? -2.210 -13.399 9.440 1.00 95.31 392 PRO A C 1
ATOM 2999 O O . PRO A 1 392 ? -2.260 -14.139 8.458 1.00 95.31 392 PRO A O 1
ATOM 3002 N N . MET A 1 393 ? -2.763 -12.176 9.441 1.00 95.81 393 MET A N 1
ATOM 3003 C CA . MET A 1 393 ? -3.444 -11.629 8.262 1.00 95.81 393 MET A CA 1
ATOM 3004 C C . MET A 1 393 ? -2.461 -11.131 7.188 1.00 95.81 393 MET A C 1
ATOM 3006 O O . MET A 1 393 ? -2.677 -11.376 6.004 1.00 95.81 393 MET A O 1
ATOM 3010 N N . MET A 1 394 ? -1.323 -10.541 7.575 1.00 96.44 394 MET A N 1
ATOM 3011 C CA . MET A 1 394 ? -0.247 -10.172 6.646 1.00 96.44 394 MET A CA 1
ATOM 3012 C C . MET A 1 394 ? 0.304 -11.389 5.891 1.00 96.44 394 MET A C 1
ATOM 3014 O O . MET A 1 394 ? 0.567 -11.296 4.697 1.00 96.44 394 MET A O 1
ATOM 3018 N N . ARG A 1 395 ? 0.477 -12.530 6.575 1.00 94.38 395 ARG A N 1
ATOM 3019 C CA . ARG A 1 395 ? 1.071 -13.755 6.006 1.00 94.38 395 ARG A CA 1
ATOM 3020 C C . ARG A 1 395 ? 0.191 -14.475 4.979 1.00 94.38 395 ARG A C 1
ATOM 3022 O O . ARG A 1 395 ? 0.732 -15.253 4.202 1.00 94.38 395 ARG A O 1
ATOM 3029 N N . VAL A 1 396 ? -1.127 -14.248 4.962 1.00 95.19 396 VAL A N 1
ATOM 3030 C CA . VAL A 1 396 ? -2.025 -14.845 3.947 1.00 95.19 396 VAL A CA 1
ATOM 3031 C C . VAL A 1 396 ? -2.223 -13.970 2.712 1.00 95.19 396 VAL A C 1
ATOM 3033 O O . VAL A 1 396 ? -2.728 -14.458 1.708 1.00 95.19 396 VAL A O 1
ATOM 3036 N N . ALA A 1 397 ? -1.839 -12.694 2.759 1.00 95.94 397 ALA A N 1
ATOM 3037 C CA . ALA A 1 397 ? -1.969 -11.791 1.623 1.00 95.94 397 ALA A CA 1
ATOM 3038 C C . ALA A 1 397 ? -0.747 -11.861 0.702 1.00 95.94 397 ALA A C 1
ATOM 3040 O O . ALA A 1 397 ? 0.395 -11.865 1.156 1.00 95.94 397 ALA A O 1
ATOM 3041 N N . GLY A 1 398 ? -0.970 -11.753 -0.610 1.00 93.19 398 GLY A N 1
ATOM 3042 C CA . GLY A 1 398 ? 0.095 -11.605 -1.608 1.00 93.19 398 GLY A CA 1
ATOM 3043 C C . GLY A 1 398 ? 0.892 -10.297 -1.514 1.00 93.19 398 GLY A C 1
ATOM 3044 O O . GLY A 1 398 ? 1.654 -9.981 -2.428 1.00 93.19 398 GLY A O 1
ATOM 3045 N N . LEU A 1 399 ? 0.630 -9.468 -0.502 1.00 96.75 399 LEU A N 1
ATOM 3046 C CA . LEU A 1 399 ? 1.493 -8.405 0.008 1.00 96.75 399 LEU A CA 1
ATOM 3047 C C . LEU A 1 399 ? 1.001 -8.027 1.415 1.00 96.75 399 LEU A C 1
ATOM 3049 O O . LEU A 1 399 ? -0.005 -7.331 1.546 1.00 96.75 399 LEU A O 1
ATOM 3053 N N . GLY A 1 400 ? 1.694 -8.489 2.455 1.00 97.56 400 GLY A N 1
ATOM 3054 C CA . GLY A 1 400 ? 1.496 -8.041 3.836 1.00 97.56 400 GLY A CA 1
ATOM 3055 C C . GLY A 1 400 ? 2.558 -7.013 4.225 1.00 97.56 400 GLY A C 1
ATOM 3056 O O . GLY A 1 400 ? 3.743 -7.346 4.213 1.00 97.56 400 GLY A O 1
ATOM 3057 N N . VAL A 1 401 ? 2.146 -5.785 4.548 1.00 97.69 401 VAL A N 1
ATOM 3058 C CA . VAL A 1 401 ? 3.030 -4.651 4.862 1.00 97.69 401 VAL A CA 1
ATOM 3059 C C . VAL A 1 401 ? 2.921 -4.276 6.337 1.00 97.69 401 VAL A C 1
ATOM 3061 O O . VAL A 1 401 ? 1.870 -3.831 6.796 1.00 97.69 401 VAL A O 1
ATOM 3064 N N . ALA A 1 402 ? 4.038 -4.386 7.052 1.00 96.56 402 ALA A N 1
ATOM 3065 C CA . ALA A 1 402 ? 4.219 -3.802 8.372 1.00 96.56 402 ALA A CA 1
ATOM 3066 C C . ALA A 1 402 ? 4.524 -2.297 8.246 1.00 96.56 402 ALA A C 1
ATOM 3068 O O . ALA A 1 402 ? 5.666 -1.928 7.962 1.00 96.56 402 ALA A O 1
ATOM 3069 N N . PHE A 1 403 ? 3.520 -1.433 8.421 1.00 95.69 403 PHE A N 1
ATOM 3070 C CA . PHE A 1 403 ? 3.677 0.025 8.326 1.00 95.69 403 PHE A CA 1
ATOM 3071 C C . PHE A 1 403 ? 4.028 0.614 9.697 1.00 95.69 403 PHE A C 1
ATOM 3073 O O . PHE A 1 403 ? 3.291 0.391 10.650 1.00 95.69 403 PHE A O 1
ATOM 3080 N N . HIS A 1 404 ? 5.166 1.315 9.808 1.00 90.75 404 HIS A N 1
ATOM 3081 C CA . HIS A 1 404 ? 5.673 1.938 11.059 1.00 90.75 404 HIS A CA 1
ATOM 3082 C C . HIS A 1 404 ? 5.744 0.981 12.274 1.00 90.75 404 HIS A C 1
ATOM 3084 O O . HIS A 1 404 ? 5.793 1.391 13.432 1.00 90.75 404 HIS A O 1
ATOM 3090 N N . ALA A 1 405 ? 5.772 -0.324 12.003 1.00 89.94 405 ALA A N 1
ATOM 3091 C CA . ALA A 1 405 ? 5.552 -1.372 12.989 1.00 89.94 405 ALA A CA 1
ATOM 3092 C C . ALA A 1 405 ? 6.655 -1.474 14.050 1.00 89.94 405 ALA A C 1
ATOM 3094 O O . ALA A 1 405 ? 7.824 -1.167 13.804 1.00 89.94 405 ALA A O 1
ATOM 3095 N N . LYS A 1 406 ? 6.317 -2.035 15.215 1.00 86.25 406 LYS A N 1
ATOM 3096 C CA . LYS A 1 406 ? 7.288 -2.315 16.292 1.00 86.25 406 LYS A CA 1
ATOM 3097 C C . LYS A 1 406 ? 8.389 -3.278 15.783 1.00 86.25 406 LYS A C 1
ATOM 3099 O O . LYS A 1 406 ? 8.067 -4.202 15.032 1.00 86.25 406 LYS A O 1
ATOM 3104 N N . PRO A 1 407 ? 9.673 -3.157 16.187 1.00 87.56 407 PRO A N 1
ATOM 3105 C CA . PRO A 1 407 ? 10.780 -3.910 15.569 1.00 87.56 407 PRO A CA 1
ATOM 3106 C C . PRO A 1 407 ? 10.586 -5.438 15.498 1.00 87.56 407 PRO A C 1
ATOM 3108 O O . PRO A 1 407 ? 10.844 -6.051 14.462 1.00 87.56 407 PRO A O 1
ATOM 3111 N N . LYS A 1 408 ? 10.029 -6.057 16.553 1.00 86.69 408 LYS A N 1
ATOM 3112 C CA . LYS A 1 408 ? 9.704 -7.501 16.587 1.00 86.69 408 LYS A CA 1
ATOM 3113 C C . LYS A 1 408 ? 8.663 -7.933 15.536 1.00 86.69 408 LYS A C 1
ATOM 3115 O O . LYS A 1 408 ? 8.629 -9.109 15.173 1.00 86.69 408 LYS A O 1
ATOM 3120 N N . VAL A 1 409 ? 7.832 -7.006 15.052 1.00 89.06 409 VAL A N 1
ATOM 3121 C CA . VAL A 1 409 ? 6.860 -7.209 13.964 1.00 89.06 409 VAL A CA 1
ATOM 3122 C C . VAL A 1 409 ? 7.542 -7.020 12.607 1.00 89.06 409 VAL A C 1
ATOM 3124 O O . VAL A 1 409 ? 7.399 -7.877 11.737 1.00 89.06 409 VAL A O 1
ATOM 3127 N N . GLN A 1 410 ? 8.373 -5.982 12.443 1.00 90.94 410 GLN A N 1
ATOM 3128 C CA . GLN A 1 410 ? 9.122 -5.725 11.200 1.00 90.94 410 GLN A CA 1
ATOM 3129 C C . GLN A 1 410 ? 10.025 -6.888 10.754 1.00 90.94 410 GLN A C 1
ATOM 3131 O O . GLN A 1 410 ? 10.219 -7.092 9.553 1.00 90.94 410 GLN A O 1
ATOM 3136 N N . MET A 1 411 ? 10.581 -7.650 11.702 1.00 87.38 411 MET A N 1
ATOM 3137 C CA . MET A 1 411 ? 11.400 -8.845 11.427 1.00 87.38 411 MET A CA 1
ATOM 3138 C C . MET A 1 411 ? 10.569 -10.083 11.033 1.00 87.38 411 MET A C 1
ATOM 3140 O O . MET A 1 411 ? 11.092 -11.047 10.469 1.00 87.38 411 MET A O 1
ATOM 3144 N N . GLN A 1 412 ? 9.268 -10.074 11.332 1.00 89.44 412 GLN A N 1
ATOM 3145 C CA . GLN A 1 412 ? 8.348 -11.193 11.118 1.00 89.44 412 GLN A CA 1
ATOM 3146 C C . GLN A 1 412 ? 7.375 -11.003 9.949 1.00 89.44 412 GLN A C 1
ATOM 3148 O O . GLN A 1 412 ? 6.801 -11.995 9.487 1.00 89.44 412 GLN A O 1
ATOM 3153 N N . ALA A 1 413 ? 7.159 -9.763 9.514 1.00 91.81 413 ALA A N 1
ATOM 3154 C CA . ALA A 1 413 ? 6.256 -9.410 8.427 1.00 91.81 413 ALA A CA 1
ATOM 3155 C C . ALA A 1 413 ? 6.866 -9.700 7.037 1.00 91.81 413 ALA A C 1
ATOM 3157 O O . ALA A 1 413 ? 8.089 -9.615 6.887 1.00 91.81 413 ALA A O 1
ATOM 3158 N N . PRO A 1 414 ? 6.044 -10.009 6.009 1.00 92.56 414 PRO A N 1
ATOM 3159 C CA . PRO A 1 414 ? 6.532 -10.264 4.648 1.00 92.56 414 PRO A CA 1
ATOM 3160 C C . PRO A 1 414 ? 7.247 -9.053 4.033 1.00 92.56 414 PRO A C 1
ATOM 3162 O O . PRO A 1 414 ? 8.306 -9.193 3.428 1.00 92.56 414 PRO A O 1
ATOM 3165 N N . ALA A 1 415 ? 6.687 -7.860 4.233 1.00 94.44 415 ALA A N 1
ATOM 3166 C CA . ALA A 1 415 ? 7.288 -6.576 3.903 1.00 94.44 415 ALA A CA 1
ATOM 3167 C C . ALA A 1 415 ? 7.185 -5.624 5.102 1.00 94.44 415 ALA A C 1
ATOM 3169 O O . ALA A 1 415 ? 6.307 -5.770 5.954 1.00 94.44 415 ALA A O 1
ATOM 3170 N N . ARG A 1 416 ? 8.053 -4.612 5.133 1.00 94.31 416 ARG A N 1
ATOM 3171 C CA . ARG A 1 416 ? 7.946 -3.447 6.019 1.00 94.31 416 ARG A CA 1
ATOM 3172 C C . ARG A 1 416 ? 7.907 -2.167 5.190 1.00 94.31 416 ARG A C 1
ATOM 3174 O O . ARG A 1 416 ? 8.392 -2.175 4.062 1.00 94.31 416 ARG A O 1
ATOM 3181 N N . LEU A 1 417 ? 7.309 -1.116 5.743 1.00 93.44 417 LEU A N 1
ATOM 3182 C CA . LEU A 1 417 ? 7.344 0.226 5.173 1.00 93.44 417 LEU A CA 1
ATOM 3183 C C . LEU A 1 417 ? 7.424 1.270 6.299 1.00 93.44 417 LEU A C 1
ATOM 3185 O O . LEU A 1 417 ? 6.456 1.505 7.021 1.00 93.44 417 LEU A O 1
ATOM 3189 N N . ASN A 1 418 ? 8.593 1.887 6.445 1.00 90.81 418 ASN A N 1
ATOM 3190 C CA . ASN A 1 418 ? 8.908 2.938 7.417 1.00 90.81 418 ASN A CA 1
ATOM 3191 C C . ASN A 1 418 ? 8.995 4.333 6.764 1.00 90.81 418 ASN A C 1
ATOM 3193 O O . ASN A 1 418 ? 9.580 5.255 7.330 1.00 90.81 418 ASN A O 1
ATOM 3197 N N . THR A 1 419 ? 8.454 4.506 5.555 1.00 87.50 419 THR A N 1
ATOM 3198 C CA . THR A 1 419 ? 8.440 5.805 4.870 1.00 87.50 419 THR A CA 1
ATOM 3199 C C . THR A 1 419 ? 7.382 6.740 5.455 1.00 87.50 419 THR A C 1
ATOM 3201 O O . THR A 1 419 ? 6.415 6.312 6.083 1.00 87.50 419 THR A O 1
ATOM 3204 N N . LYS A 1 420 ? 7.551 8.048 5.240 1.00 86.44 420 LYS A N 1
ATOM 3205 C CA . LYS A 1 420 ? 6.712 9.106 5.824 1.00 86.44 420 LYS A CA 1
ATOM 3206 C C . LYS A 1 420 ? 5.215 8.985 5.502 1.00 86.44 420 LYS A C 1
ATOM 3208 O O . LYS A 1 420 ? 4.403 9.451 6.292 1.00 86.44 420 LYS A O 1
ATOM 3213 N N . SER A 1 421 ? 4.842 8.387 4.368 1.00 92.75 421 SER A N 1
ATOM 3214 C CA . SER A 1 421 ? 3.469 8.389 3.854 1.00 92.75 421 SER A CA 1
ATOM 3215 C C . SER A 1 421 ? 3.006 6.988 3.462 1.00 92.75 421 SER A C 1
ATOM 3217 O O . SER A 1 421 ? 3.632 6.321 2.643 1.00 92.75 421 SER A O 1
ATOM 3219 N N . MET A 1 422 ? 1.837 6.558 3.945 1.00 95.38 422 MET A N 1
ATOM 3220 C CA . MET A 1 422 ? 1.237 5.279 3.536 1.00 95.38 422 MET A CA 1
ATOM 3221 C C . MET A 1 422 ? 0.880 5.254 2.032 1.00 95.38 422 MET A C 1
ATOM 3223 O O . MET A 1 422 ? 0.682 4.187 1.451 1.00 95.38 422 MET A O 1
ATOM 3227 N N . LEU A 1 423 ? 0.849 6.414 1.361 1.00 94.69 423 LEU A N 1
ATOM 3228 C CA . LEU A 1 423 ? 0.716 6.497 -0.098 1.00 94.69 423 LEU A CA 1
ATOM 3229 C C . LEU A 1 423 ? 1.826 5.722 -0.832 1.00 94.69 423 LEU A C 1
ATOM 3231 O O . LEU A 1 423 ? 1.571 5.170 -1.902 1.00 94.69 423 LEU A O 1
ATOM 3235 N N . ASP A 1 424 ? 3.016 5.620 -0.234 1.00 94.56 424 ASP A N 1
ATOM 3236 C CA . ASP A 1 424 ? 4.192 4.985 -0.833 1.00 94.56 424 ASP A CA 1
ATOM 3237 C C . ASP A 1 424 ? 3.985 3.479 -1.112 1.00 94.56 424 ASP A C 1
ATOM 3239 O O . ASP A 1 424 ? 4.690 2.894 -1.936 1.00 94.56 424 ASP A O 1
ATOM 3243 N N . ILE A 1 425 ? 2.943 2.858 -0.539 1.00 96.12 425 ILE A N 1
ATOM 3244 C CA . ILE A 1 425 ? 2.473 1.512 -0.912 1.00 96.12 425 ILE A CA 1
ATOM 3245 C C . ILE A 1 425 ? 2.162 1.408 -2.420 1.00 96.12 425 ILE A C 1
ATOM 3247 O O . ILE A 1 425 ? 2.333 0.338 -3.002 1.00 96.12 425 ILE A O 1
ATOM 3251 N N . LEU A 1 426 ? 1.774 2.495 -3.099 1.00 95.31 426 LEU A N 1
ATOM 3252 C CA . LEU A 1 426 ? 1.537 2.480 -4.551 1.00 95.31 426 LEU A CA 1
ATOM 3253 C C . LEU A 1 426 ? 2.812 2.182 -5.366 1.00 95.31 426 LEU A C 1
ATOM 3255 O O . LEU A 1 426 ? 2.722 1.563 -6.431 1.00 95.31 426 LEU A O 1
ATOM 3259 N N . TYR A 1 427 ? 4.001 2.515 -4.851 1.00 95.62 427 TYR A N 1
ATOM 3260 C CA . TYR A 1 427 ? 5.267 2.122 -5.479 1.00 95.62 427 TYR A CA 1
ATOM 3261 C C . TYR A 1 427 ? 5.474 0.594 -5.462 1.00 95.62 427 TYR A C 1
ATOM 3263 O O . TYR A 1 427 ? 6.048 0.043 -6.402 1.00 95.62 427 TYR A O 1
ATOM 3271 N N . LEU A 1 428 ? 4.915 -0.124 -4.475 1.00 95.62 428 LEU A N 1
ATOM 3272 C CA . LEU A 1 428 ? 4.917 -1.599 -4.419 1.00 95.62 428 LEU A CA 1
ATOM 3273 C C . LEU A 1 428 ? 4.024 -2.245 -5.494 1.00 95.62 428 LEU A C 1
ATOM 3275 O O . LEU A 1 428 ? 4.109 -3.453 -5.725 1.00 95.62 428 LEU A O 1
ATOM 3279 N N . PHE A 1 429 ? 3.184 -1.461 -6.175 1.00 93.69 429 PHE A N 1
ATOM 3280 C CA . PHE A 1 429 ? 2.450 -1.882 -7.374 1.00 93.69 429 PHE A CA 1
ATOM 3281 C C . PHE A 1 429 ? 3.194 -1.496 -8.672 1.00 93.69 429 PHE A C 1
ATOM 3283 O O . PHE A 1 429 ? 2.706 -1.762 -9.769 1.00 93.69 429 PHE A O 1
ATOM 3290 N N . GLY A 1 430 ? 4.374 -0.870 -8.570 1.00 91.38 430 GLY A N 1
ATOM 3291 C CA . GLY A 1 430 ? 5.165 -0.363 -9.696 1.00 91.38 430 GLY A CA 1
ATOM 3292 C C . GLY A 1 430 ? 4.663 0.959 -10.296 1.00 91.38 430 GLY A C 1
ATOM 3293 O O . GLY A 1 430 ? 5.064 1.284 -11.419 1.00 91.38 430 GLY A O 1
ATOM 3294 N N . ILE A 1 431 ? 3.794 1.687 -9.578 1.00 91.50 431 ILE A N 1
ATOM 3295 C CA . ILE A 1 431 ? 3.198 2.969 -9.991 1.00 91.50 431 ILE A CA 1
ATOM 3296 C C . ILE A 1 431 ? 4.147 4.113 -9.599 1.00 91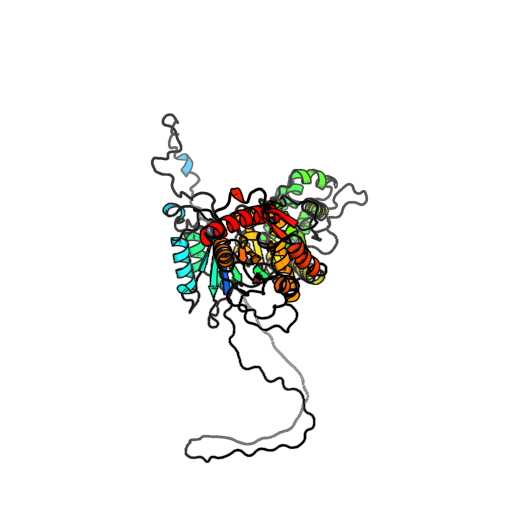.50 431 ILE A C 1
ATOM 3298 O O . ILE A 1 431 ? 4.406 4.324 -8.412 1.00 91.50 431 ILE A O 1
ATOM 3302 N N . SER A 1 432 ? 4.659 4.851 -10.585 1.00 92.50 432 SER A N 1
ATOM 3303 C CA . SER A 1 432 ? 5.584 5.973 -10.373 1.00 92.50 432 SER A CA 1
ATOM 3304 C C . SER A 1 432 ? 4.892 7.193 -9.757 1.00 92.50 432 SER A C 1
ATOM 3306 O O . SER A 1 432 ? 3.668 7.319 -9.808 1.00 92.50 432 SER A O 1
ATOM 3308 N N . LYS A 1 433 ? 5.662 8.130 -9.202 1.00 90.50 433 LYS A N 1
ATOM 3309 C CA . LYS A 1 433 ? 5.142 9.358 -8.581 1.00 90.50 433 LYS A CA 1
ATOM 3310 C C . LYS A 1 433 ? 4.270 10.170 -9.538 1.00 90.50 433 LYS A C 1
ATOM 3312 O O . LYS A 1 433 ? 3.182 10.612 -9.185 1.00 90.50 433 LYS A O 1
ATOM 3317 N N . GLU A 1 434 ? 4.705 10.272 -10.788 1.00 88.94 434 GLU A N 1
ATOM 3318 C CA . GLU A 1 434 ? 4.006 10.992 -11.851 1.00 88.94 434 GLU A CA 1
ATOM 3319 C C . GLU A 1 434 ? 2.706 10.271 -12.241 1.00 88.94 434 GLU A C 1
ATOM 3321 O O . GLU A 1 434 ? 1.724 10.912 -12.610 1.00 88.94 434 GLU A O 1
ATOM 3326 N N . GLU A 1 435 ? 2.676 8.936 -12.160 1.00 86.44 435 GLU A N 1
ATOM 3327 C CA . GLU A 1 435 ? 1.463 8.132 -12.338 1.00 86.44 435 GLU A CA 1
ATOM 3328 C C . GLU A 1 435 ? 0.506 8.305 -11.143 1.00 86.44 435 GLU A C 1
ATOM 3330 O O . GLU A 1 435 ? -0.699 8.457 -11.355 1.00 86.44 435 GLU A O 1
ATOM 3335 N N . GLN A 1 436 ? 1.018 8.380 -9.907 1.00 86.50 436 GLN A N 1
ATOM 3336 C CA . GLN A 1 436 ? 0.227 8.680 -8.707 1.00 86.50 436 GLN A CA 1
ATOM 3337 C C . GLN A 1 436 ? -0.416 10.072 -8.810 1.00 86.50 436 GLN A C 1
ATOM 3339 O O . GLN A 1 436 ? -1.641 10.179 -8.730 1.00 86.50 436 GLN A O 1
ATOM 3344 N N . GLU A 1 437 ? 0.363 11.119 -9.088 1.00 82.81 437 GLU A N 1
ATOM 3345 C CA . GLU A 1 437 ? -0.116 12.493 -9.297 1.00 82.81 437 GLU A CA 1
ATOM 3346 C C . GLU A 1 437 ? -1.167 12.565 -10.419 1.00 82.81 437 GLU A C 1
ATOM 3348 O O . GLU A 1 437 ? -2.289 13.034 -10.197 1.00 82.81 437 GLU A O 1
ATOM 3353 N N . LYS A 1 438 ? -0.876 12.007 -11.606 1.00 76.94 438 LYS A N 1
ATOM 3354 C CA . LYS A 1 438 ? -1.846 11.929 -12.717 1.00 76.94 438 LYS A CA 1
ATOM 3355 C C . LYS A 1 438 ? -3.120 11.185 -12.319 1.00 76.94 438 LYS A C 1
ATOM 3357 O O . LYS A 1 438 ? -4.205 11.616 -12.703 1.00 76.94 438 LYS A O 1
ATOM 3362 N N . SER A 1 439 ? -3.022 10.113 -11.529 1.00 64.81 439 SER A N 1
ATOM 3363 C CA . SER A 1 439 ? -4.185 9.359 -11.042 1.00 64.81 439 SER A CA 1
ATOM 3364 C C . SER A 1 439 ? -5.031 10.130 -10.023 1.00 64.81 439 SER A C 1
ATOM 3366 O O . SER A 1 439 ? -6.231 9.862 -9.907 1.00 64.81 439 SER A O 1
ATOM 3368 N N . MET A 1 440 ? -4.447 11.101 -9.307 1.00 64.44 440 MET A N 1
ATOM 3369 C CA . MET A 1 440 ? -5.166 11.991 -8.390 1.00 64.44 440 MET A CA 1
ATOM 3370 C C . MET A 1 440 ? -5.852 13.148 -9.124 1.00 64.44 440 MET A C 1
ATOM 3372 O O . MET A 1 440 ? -7.003 13.458 -8.796 1.00 64.44 440 MET A O 1
ATOM 3376 N N . PHE A 1 441 ? -5.210 13.725 -10.145 1.00 51.84 441 PHE A N 1
ATOM 3377 C CA . PHE A 1 441 ? -5.721 14.909 -10.849 1.00 51.84 441 PHE A CA 1
ATOM 3378 C C . PHE A 1 441 ? -6.527 14.624 -12.132 1.00 51.84 441 PHE A C 1
ATOM 3380 O O . PHE A 1 441 ? -7.386 15.433 -12.476 1.00 51.84 441 PHE A O 1
ATOM 3387 N N . SER A 1 442 ? -6.342 13.486 -12.816 1.00 44.91 442 SER A N 1
ATOM 3388 C CA . SER A 1 442 ? -7.047 13.163 -14.071 1.00 44.91 442 SER A CA 1
ATOM 3389 C C . SER A 1 442 ? -7.914 11.903 -13.984 1.00 44.91 442 SER A C 1
ATOM 3391 O O . SER A 1 442 ? -7.508 10.865 -13.464 1.00 44.91 442 SER A O 1
ATOM 3393 N N . ARG A 1 443 ? -9.118 11.974 -14.573 1.00 46.44 443 ARG A N 1
ATOM 3394 C CA . ARG A 1 443 ? -9.985 10.805 -14.810 1.00 46.44 443 ARG A CA 1
ATOM 3395 C C . ARG A 1 443 ? -9.568 9.994 -16.047 1.00 46.44 443 ARG A C 1
ATOM 3397 O O . ARG A 1 443 ? -9.892 8.814 -16.108 1.00 46.44 443 ARG A O 1
ATOM 3404 N N . SER A 1 444 ? -8.880 10.601 -17.022 1.00 40.62 444 SER A N 1
ATOM 3405 C CA . SER A 1 444 ? -8.652 9.984 -18.343 1.00 40.62 444 SER A CA 1
ATOM 3406 C C . SER A 1 444 ? -7.533 8.938 -18.317 1.00 40.62 444 SER A C 1
ATOM 3408 O O . SER A 1 444 ? -7.751 7.793 -18.715 1.00 40.62 444 SER A O 1
ATOM 3410 N N . ALA A 1 445 ? -6.384 9.274 -17.711 1.00 42.53 445 ALA A N 1
ATOM 3411 C CA . ALA A 1 445 ? -5.260 8.346 -17.506 1.00 42.53 445 ALA A CA 1
ATOM 3412 C C . ALA A 1 445 ? -5.682 7.046 -16.789 1.00 42.53 445 ALA A C 1
ATOM 3414 O O . ALA A 1 445 ? -5.096 5.982 -16.987 1.00 42.53 445 ALA A O 1
ATOM 3415 N N . PHE A 1 446 ? -6.753 7.118 -15.996 1.00 44.09 446 PHE A N 1
ATOM 3416 C CA . PHE A 1 446 ? -7.294 5.989 -15.260 1.00 44.09 446 PHE A CA 1
ATOM 3417 C C . PHE A 1 446 ? -7.893 4.884 -16.147 1.00 44.09 446 PHE A C 1
ATOM 3419 O O . PHE A 1 446 ? -7.828 3.697 -15.810 1.00 44.09 446 PHE A O 1
ATOM 3426 N N . ASN A 1 447 ? -8.443 5.242 -17.311 1.00 41.34 447 ASN A N 1
ATOM 3427 C CA . ASN A 1 447 ? -9.050 4.269 -18.219 1.00 41.34 447 ASN A CA 1
ATOM 3428 C C . ASN A 1 447 ? -8.022 3.294 -18.814 1.00 41.34 447 ASN A C 1
ATOM 3430 O O . ASN A 1 447 ? -8.394 2.175 -19.159 1.00 41.34 447 ASN A O 1
ATOM 3434 N N . PHE A 1 448 ? -6.737 3.658 -18.871 1.00 42.41 448 PHE A N 1
ATOM 3435 C CA . PHE A 1 448 ? -5.671 2.769 -19.339 1.00 42.41 448 PHE A CA 1
ATOM 3436 C C . PHE A 1 448 ? -5.459 1.584 -18.379 1.00 42.41 448 PHE A C 1
ATOM 3438 O O . PHE A 1 448 ? -5.612 0.428 -18.777 1.00 42.41 448 PHE A O 1
ATOM 3445 N N . LEU A 1 449 ? -5.249 1.859 -17.084 1.00 44.28 449 LEU A N 1
ATOM 3446 C CA . LEU A 1 449 ? -5.145 0.830 -16.036 1.00 44.28 449 LEU A CA 1
ATOM 3447 C C . LEU A 1 449 ? -6.425 -0.019 -15.935 1.00 44.28 449 LEU A C 1
ATOM 3449 O O . LEU A 1 449 ? -6.358 -1.240 -15.782 1.00 44.28 449 LEU A O 1
ATOM 3453 N N . LYS A 1 450 ? -7.599 0.610 -16.084 1.00 43.34 450 LYS A N 1
ATOM 3454 C CA . LYS A 1 450 ? -8.896 -0.083 -16.090 1.00 43.34 450 LYS A CA 1
ATOM 3455 C C . LYS A 1 450 ? -9.093 -0.986 -17.319 1.00 43.34 450 LYS A C 1
ATOM 3457 O O . LYS A 1 450 ? -9.738 -2.024 -17.201 1.00 43.34 450 LYS A O 1
ATOM 3462 N N . THR A 1 451 ? -8.522 -0.631 -18.470 1.00 43.09 451 THR A N 1
ATOM 3463 C CA . THR A 1 451 ? -8.558 -1.457 -19.691 1.00 43.09 451 THR A CA 1
ATOM 3464 C C . THR A 1 451 ? -7.612 -2.650 -19.570 1.00 43.09 451 THR A C 1
ATOM 3466 O O . THR A 1 451 ? -8.019 -3.775 -19.845 1.00 43.09 451 THR A O 1
ATOM 3469 N N . ALA A 1 452 ? -6.392 -2.447 -19.060 1.00 46.25 452 ALA A N 1
ATOM 3470 C CA . ALA A 1 452 ? -5.450 -3.538 -18.805 1.00 46.25 452 ALA A CA 1
ATOM 3471 C C . ALA A 1 452 ? -5.996 -4.555 -17.779 1.00 46.25 452 ALA A C 1
ATOM 3473 O O . ALA A 1 452 ? -5.890 -5.763 -17.986 1.00 46.25 452 ALA A O 1
ATOM 3474 N N . ARG A 1 453 ? -6.689 -4.079 -16.732 1.00 45.22 453 ARG A N 1
ATOM 3475 C CA . ARG A 1 453 ? -7.469 -4.923 -15.807 1.00 45.22 453 ARG A CA 1
ATOM 3476 C C . ARG A 1 453 ? -8.482 -5.814 -16.540 1.00 45.22 453 ARG A C 1
ATOM 3478 O O . ARG A 1 453 ? -8.614 -6.980 -16.188 1.00 45.22 453 ARG A O 1
ATOM 3485 N N . LEU A 1 454 ? -9.183 -5.286 -17.543 1.00 42.88 454 LEU A N 1
ATOM 3486 C CA . LEU A 1 454 ? -10.209 -6.015 -18.300 1.00 42.88 454 LEU A CA 1
ATOM 3487 C C . LEU A 1 454 ? -9.599 -7.148 -19.148 1.00 42.88 454 LEU A C 1
ATOM 3489 O O . LEU A 1 454 ? -10.154 -8.241 -19.199 1.00 42.88 454 LEU A O 1
ATOM 3493 N N . VAL A 1 455 ? -8.413 -6.925 -19.726 1.00 44.97 455 VAL A N 1
ATOM 3494 C CA . VAL A 1 455 ? -7.639 -7.971 -20.424 1.00 44.97 455 VAL A CA 1
ATOM 3495 C C . VAL A 1 455 ? -7.202 -9.074 -19.451 1.00 44.97 455 VAL A C 1
ATOM 3497 O O . VAL A 1 455 ? -7.395 -10.253 -19.734 1.00 44.97 455 VAL A O 1
ATOM 3500 N N . VAL A 1 456 ? -6.682 -8.708 -18.273 1.00 44.50 456 VAL A N 1
ATOM 3501 C CA . VAL A 1 456 ? -6.256 -9.675 -17.242 1.00 44.50 456 VAL A CA 1
ATOM 3502 C C . VAL A 1 456 ? -7.433 -10.482 -16.683 1.00 44.50 456 VAL A C 1
ATOM 3504 O O . VAL A 1 456 ? -7.293 -11.684 -16.482 1.00 44.50 456 VAL A O 1
ATOM 3507 N N . GLN A 1 457 ? -8.603 -9.868 -16.470 1.00 40.50 457 GLN A N 1
ATOM 3508 C CA . GLN A 1 457 ? -9.790 -10.582 -15.975 1.00 40.50 457 GLN A CA 1
ATOM 3509 C C . GLN A 1 457 ? -10.346 -11.615 -16.975 1.00 40.50 457 GLN A C 1
ATOM 3511 O O . GLN A 1 457 ? -11.001 -12.558 -16.542 1.00 40.50 457 GLN A O 1
ATOM 3516 N N . ASN A 1 458 ? -10.045 -11.489 -18.273 1.00 38.81 458 ASN A N 1
ATOM 3517 C CA . ASN A 1 458 ? -10.412 -12.480 -19.294 1.00 38.81 458 ASN A CA 1
ATOM 3518 C C . ASN A 1 458 ? -9.347 -13.583 -19.485 1.00 38.81 458 ASN A C 1
ATOM 3520 O O . ASN A 1 458 ? -9.645 -14.630 -20.059 1.00 38.81 458 ASN A O 1
ATOM 3524 N N . ALA A 1 459 ? -8.119 -13.385 -18.993 1.00 38.06 459 ALA A N 1
ATOM 3525 C CA . ALA A 1 459 ? -7.005 -14.330 -19.143 1.00 38.06 459 ALA A CA 1
ATOM 3526 C C . ALA A 1 459 ? -7.107 -15.581 -18.240 1.00 38.06 459 ALA A C 1
ATOM 3528 O O . ALA A 1 459 ? -6.228 -16.439 -18.266 1.00 38.06 459 ALA A O 1
ATOM 3529 N N . THR A 1 460 ? -8.174 -15.705 -17.447 1.00 35.97 460 THR A N 1
ATOM 3530 C CA . THR A 1 460 ? -8.471 -16.875 -16.603 1.00 35.97 460 THR A CA 1
ATOM 3531 C C . THR A 1 460 ? -9.110 -18.042 -17.370 1.00 35.97 460 THR A C 1
ATOM 3533 O O . THR A 1 460 ? -9.306 -19.111 -16.793 1.00 35.97 460 THR A O 1
ATOM 3536 N N . GLN A 1 461 ? -9.402 -17.892 -18.670 1.00 28.94 461 GLN A N 1
ATOM 3537 C CA . GLN A 1 461 ? -9.802 -19.014 -19.528 1.00 28.94 461 GLN A CA 1
ATOM 3538 C C . GLN A 1 461 ? -8.569 -19.825 -19.991 1.00 28.94 461 GLN A C 1
ATOM 3540 O O . GLN A 1 461 ? -7.665 -19.262 -20.612 1.00 28.94 461 GLN A O 1
ATOM 3545 N N . PRO A 1 462 ? -8.505 -21.150 -19.747 1.00 28.41 462 PRO A N 1
ATOM 3546 C CA . PRO A 1 462 ? -7.256 -21.919 -19.806 1.00 28.41 462 PRO A CA 1
ATOM 3547 C C . PRO A 1 462 ? -6.838 -22.386 -21.221 1.00 28.41 462 PRO A C 1
ATOM 3549 O O . PRO A 1 462 ? -6.371 -23.513 -21.373 1.00 28.41 462 PRO A O 1
ATOM 3552 N N . GLN A 1 463 ? -7.020 -21.570 -22.271 1.00 27.47 463 GLN A N 1
ATOM 3553 C CA . GLN A 1 463 ? -6.759 -21.975 -23.672 1.00 27.47 463 GLN A CA 1
ATOM 3554 C C . GLN A 1 463 ? -6.002 -20.964 -24.565 1.00 27.47 463 GLN A C 1
ATOM 3556 O O . GLN A 1 463 ? -6.055 -21.077 -25.786 1.00 27.47 463 GLN A O 1
ATOM 3561 N N . LEU A 1 464 ? -5.223 -20.026 -24.007 1.00 28.84 464 LEU A N 1
ATOM 3562 C CA . LEU A 1 464 ? -4.203 -19.297 -24.787 1.00 28.84 464 LEU A CA 1
ATOM 3563 C C . LEU A 1 464 ? -2.804 -19.401 -24.162 1.00 28.84 464 LEU A C 1
ATOM 3565 O O . LEU A 1 464 ? -2.352 -18.528 -23.426 1.00 28.84 464 LEU A O 1
ATOM 3569 N N . THR A 1 465 ? -2.083 -20.465 -24.517 1.00 27.97 465 THR A N 1
ATOM 3570 C CA . THR A 1 465 ? -0.642 -20.592 -24.264 1.00 27.97 465 THR A CA 1
ATOM 3571 C C . THR A 1 465 ? 0.162 -19.955 -25.400 1.00 27.97 465 THR A C 1
ATOM 3573 O O . THR A 1 465 ? 0.502 -20.619 -26.379 1.00 27.97 465 THR A O 1
ATOM 3576 N N . ALA A 1 466 ? 0.501 -18.675 -25.250 1.00 25.17 466 ALA A N 1
ATOM 3577 C CA . ALA A 1 466 ? 1.539 -17.998 -26.027 1.00 25.17 466 ALA A CA 1
ATOM 3578 C C . ALA A 1 466 ? 2.490 -17.266 -25.056 1.00 25.17 466 ALA A C 1
ATOM 3580 O O . ALA A 1 466 ? 2.018 -16.724 -24.053 1.00 25.17 466 ALA A O 1
ATOM 3581 N N . PRO A 1 467 ? 3.817 -17.271 -25.284 1.00 30.80 467 PRO A N 1
ATOM 3582 C CA . PRO A 1 467 ? 4.773 -16.763 -24.303 1.00 30.80 467 PRO A CA 1
ATOM 3583 C C . PRO A 1 467 ? 4.709 -15.235 -24.183 1.00 30.80 467 PRO A C 1
ATOM 3585 O O . PRO A 1 467 ? 5.009 -14.513 -25.132 1.00 30.80 467 PRO A O 1
ATOM 3588 N N . ILE A 1 468 ? 4.380 -14.739 -22.986 1.00 31.83 468 ILE A N 1
ATOM 3589 C CA . ILE A 1 468 ? 4.448 -13.310 -22.651 1.00 31.83 468 ILE A CA 1
ATOM 3590 C C . ILE A 1 468 ? 5.918 -12.939 -22.403 1.00 31.83 468 ILE A C 1
ATOM 3592 O O . ILE A 1 468 ? 6.392 -12.898 -21.270 1.00 31.83 468 ILE A O 1
ATOM 3596 N N . ALA A 1 469 ? 6.643 -12.686 -23.491 1.00 27.08 469 ALA A N 1
ATOM 3597 C CA . ALA A 1 469 ? 7.996 -12.144 -23.495 1.00 27.08 469 ALA A CA 1
ATOM 3598 C C . ALA A 1 469 ? 8.023 -10.812 -24.268 1.00 27.08 469 ALA A C 1
ATOM 3600 O O . ALA A 1 469 ? 7.257 -10.622 -25.207 1.00 27.08 469 ALA A O 1
ATOM 3601 N N . LEU A 1 470 ? 8.919 -9.903 -23.866 1.00 28.14 470 LEU A N 1
ATOM 3602 C CA . LEU A 1 470 ? 9.026 -8.508 -24.330 1.00 28.14 470 LEU A CA 1
ATOM 3603 C C . LEU A 1 470 ? 7.808 -7.606 -24.026 1.00 28.14 470 LEU A C 1
ATOM 3605 O O . LEU A 1 470 ? 7.048 -7.229 -24.910 1.00 28.14 470 LEU A O 1
ATOM 3609 N N . PHE A 1 471 ? 7.768 -7.074 -22.801 1.00 28.44 471 PHE A N 1
ATOM 3610 C CA . PHE A 1 471 ? 7.296 -5.700 -22.564 1.00 28.44 471 PHE A CA 1
ATOM 3611 C C . PHE A 1 471 ? 8.384 -4.885 -21.851 1.00 28.44 471 PHE A C 1
ATOM 3613 O O . PHE A 1 471 ? 8.315 -4.592 -20.659 1.00 28.44 471 PHE A O 1
ATOM 3620 N N . SER A 1 472 ? 9.431 -4.550 -22.613 1.00 27.95 472 SER A N 1
ATOM 3621 C CA . SER A 1 472 ? 10.475 -3.608 -22.191 1.00 27.95 472 SER A CA 1
ATOM 3622 C C . SER A 1 472 ? 9.917 -2.181 -22.107 1.00 27.95 472 SER A C 1
ATOM 3624 O O . SER A 1 472 ? 9.012 -1.812 -22.858 1.00 27.95 472 SER A O 1
ATOM 3626 N N . SER A 1 473 ? 10.455 -1.365 -21.200 1.00 31.02 473 SER A N 1
ATOM 3627 C CA . SER A 1 473 ? 9.941 -0.036 -20.860 1.00 31.02 473 SER A CA 1
ATOM 3628 C C . SER A 1 473 ? 10.243 1.030 -21.922 1.00 31.02 473 SER A C 1
ATOM 3630 O O . SER A 1 473 ? 11.081 1.912 -21.728 1.00 31.02 473 SER A O 1
ATOM 3632 N N . LYS A 1 474 ? 9.503 0.991 -23.030 1.00 33.59 474 LYS A N 1
ATOM 3633 C CA . LYS A 1 474 ? 9.228 2.164 -23.868 1.00 33.59 474 LYS A CA 1
ATOM 3634 C C . LYS A 1 474 ? 7.768 2.562 -23.679 1.00 33.59 474 LYS A C 1
ATOM 3636 O O . LYS A 1 474 ? 6.911 1.697 -23.523 1.00 33.59 474 LYS A O 1
ATOM 3641 N N . MET A 1 475 ? 7.480 3.863 -23.722 1.00 41.06 475 MET A N 1
ATOM 3642 C CA . MET A 1 475 ? 6.107 4.335 -23.910 1.00 41.06 475 MET A CA 1
ATOM 3643 C C . MET A 1 475 ? 5.582 3.731 -25.217 1.00 41.06 475 MET A C 1
ATOM 3645 O O . MET A 1 475 ? 6.134 4.009 -26.282 1.00 41.06 475 MET A O 1
ATOM 3649 N N . SER A 1 476 ? 4.564 2.875 -25.139 1.00 58.31 476 SER A N 1
ATOM 3650 C CA . SER A 1 476 ? 3.905 2.328 -26.323 1.00 58.31 476 SER A CA 1
ATOM 3651 C C . SER A 1 476 ? 3.152 3.459 -27.018 1.00 58.31 476 SER A C 1
ATOM 3653 O O . SER A 1 476 ? 2.136 3.930 -26.500 1.00 58.31 476 SER A O 1
ATOM 3655 N N . ALA A 1 477 ? 3.686 3.916 -28.149 1.00 81.44 477 ALA A N 1
ATOM 3656 C CA . ALA A 1 477 ? 3.096 4.976 -28.953 1.00 81.44 477 ALA A CA 1
ATOM 3657 C C . ALA A 1 477 ? 1.641 4.620 -29.312 1.00 81.44 477 ALA A C 1
ATOM 3659 O O . ALA A 1 477 ? 1.345 3.481 -29.670 1.00 81.44 477 ALA A O 1
ATOM 3660 N N . LEU A 1 478 ? 0.718 5.573 -29.174 1.00 88.88 478 LEU A N 1
ATOM 3661 C CA . LEU A 1 478 ? -0.711 5.288 -29.293 1.00 88.88 478 LEU A CA 1
ATOM 3662 C C . LEU A 1 478 ? -1.076 4.931 -30.748 1.00 88.88 478 LEU A C 1
ATOM 3664 O O . LEU A 1 478 ? -0.763 5.712 -31.650 1.00 88.88 478 LEU A O 1
ATOM 3668 N N . PRO A 1 479 ? -1.738 3.789 -31.005 1.00 93.50 479 PRO A N 1
ATOM 3669 C CA . PRO A 1 479 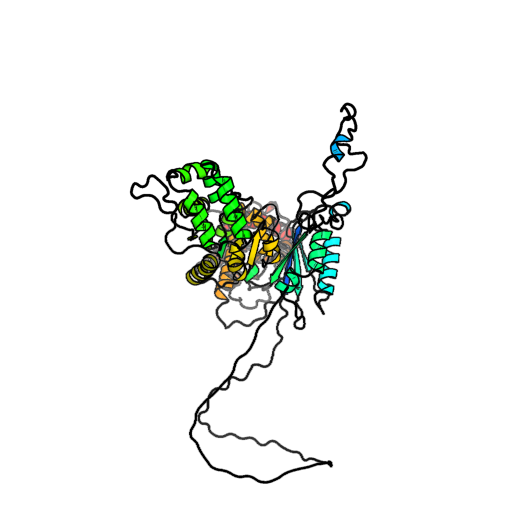? -2.028 3.330 -32.361 1.00 93.50 479 PRO A CA 1
ATOM 3670 C C . PRO A 1 479 ? -3.018 4.259 -33.073 1.00 93.50 479 PRO A C 1
ATOM 3672 O O . PRO A 1 479 ? -4.076 4.581 -32.533 1.00 93.50 479 PRO A O 1
ATOM 3675 N N . VAL A 1 480 ? -2.713 4.659 -34.305 1.00 95.62 480 VAL A N 1
ATOM 3676 C CA . VAL A 1 480 ? -3.577 5.486 -35.163 1.00 95.62 480 VAL A CA 1
ATOM 3677 C C . VAL A 1 480 ? -3.588 4.969 -36.603 1.00 95.62 480 VAL A C 1
ATOM 3679 O O . VAL A 1 480 ? -2.620 4.372 -37.080 1.00 95.62 480 VAL A O 1
ATOM 3682 N N . VAL A 1 481 ? -4.685 5.226 -37.317 1.00 96.31 481 VAL A N 1
ATOM 3683 C CA . VAL A 1 481 ? -4.788 4.993 -38.768 1.00 96.31 481 VAL A CA 1
ATOM 3684 C C . VAL A 1 481 ? -4.604 6.321 -39.497 1.00 96.31 481 VAL A C 1
ATOM 3686 O O . VAL A 1 481 ? -5.187 7.325 -39.092 1.00 96.31 481 VAL A O 1
ATOM 3689 N N . VAL A 1 482 ? -3.814 6.338 -40.574 1.00 96.44 482 VAL A N 1
ATOM 3690 C CA . VAL A 1 482 ? -3.578 7.537 -41.400 1.00 96.44 482 VAL A CA 1
ATOM 3691 C C . VAL A 1 482 ? -4.102 7.312 -42.813 1.00 96.44 482 VAL A C 1
ATOM 3693 O O . VAL A 1 482 ? -3.621 6.438 -43.527 1.00 96.44 482 VAL A O 1
ATOM 3696 N N . CYS A 1 483 ? -5.042 8.138 -43.261 1.00 95.50 483 CYS A N 1
ATOM 3697 C CA . CYS A 1 483 ? -5.516 8.147 -44.641 1.00 95.50 483 CYS A CA 1
ATOM 3698 C C . CYS A 1 483 ? -4.749 9.213 -45.434 1.00 95.50 483 CYS A C 1
ATOM 3700 O O . CYS A 1 483 ? -4.976 10.411 -45.253 1.00 95.50 483 CYS A O 1
ATOM 3702 N N . GLY A 1 484 ? -3.859 8.793 -46.339 1.00 92.44 484 GLY A N 1
ATOM 3703 C CA . GLY A 1 484 ? -3.031 9.684 -47.156 1.00 92.44 484 GLY A CA 1
ATOM 3704 C C . GLY A 1 484 ? -2.823 9.157 -48.577 1.00 92.44 484 GLY A C 1
ATOM 3705 O O . GLY A 1 484 ? -2.148 8.155 -48.770 1.00 92.44 484 GLY A O 1
ATOM 3706 N N . LYS A 1 485 ? -3.354 9.870 -49.584 1.00 88.50 485 LYS A N 1
ATOM 3707 C CA . LYS A 1 485 ? -3.238 9.499 -51.013 1.00 88.50 485 LYS A CA 1
ATOM 3708 C C . LYS A 1 485 ? -1.819 9.649 -51.600 1.00 88.50 485 LYS A C 1
ATOM 3710 O O . LYS A 1 485 ? -1.564 9.162 -52.693 1.00 88.50 485 LYS A O 1
ATOM 3715 N N . ASN A 1 486 ? -0.902 10.339 -50.912 1.00 90.00 486 ASN A N 1
ATOM 3716 C CA . ASN A 1 486 ? 0.500 10.494 -51.322 1.00 90.00 486 ASN A CA 1
ATOM 3717 C C . ASN A 1 486 ? 1.402 9.675 -50.372 1.00 90.00 486 ASN A C 1
ATOM 3719 O O . ASN A 1 486 ? 1.550 10.081 -49.214 1.00 90.00 486 ASN A O 1
ATOM 3723 N N . PRO A 1 487 ? 2.026 8.571 -50.833 1.00 87.69 487 PRO A N 1
ATOM 3724 C CA . PRO A 1 487 ? 2.838 7.706 -49.977 1.00 87.69 487 PRO A CA 1
ATOM 3725 C C . PRO A 1 487 ? 4.041 8.406 -49.333 1.00 87.69 487 PRO A C 1
ATOM 3727 O O . PRO A 1 487 ? 4.327 8.162 -48.166 1.00 87.69 487 PRO A O 1
ATOM 3730 N N . ALA A 1 488 ? 4.713 9.325 -50.037 1.00 88.75 488 ALA A N 1
ATOM 3731 C CA . ALA A 1 488 ? 5.876 10.035 -49.496 1.00 88.75 488 ALA A CA 1
ATOM 3732 C C . ALA A 1 488 ? 5.490 10.976 -48.339 1.00 88.75 488 ALA A C 1
ATOM 3734 O O . ALA A 1 488 ? 6.183 11.040 -47.325 1.00 88.75 488 ALA A O 1
ATOM 3735 N N . VAL A 1 489 ? 4.341 11.655 -48.454 1.00 90.44 489 VAL A N 1
ATOM 3736 C CA . VAL A 1 489 ? 3.777 12.459 -47.355 1.00 90.44 489 VAL A CA 1
ATOM 3737 C C . VAL A 1 489 ? 3.339 11.554 -46.202 1.00 90.44 489 VAL A C 1
ATOM 3739 O O . VAL A 1 489 ? 3.619 11.861 -45.046 1.00 90.44 489 VAL A O 1
ATOM 3742 N N . ALA A 1 490 ? 2.687 10.425 -46.492 1.00 89.88 490 ALA A N 1
ATOM 3743 C CA . ALA A 1 490 ? 2.214 9.495 -45.468 1.00 89.88 490 ALA A CA 1
ATOM 3744 C C . ALA A 1 490 ? 3.373 8.856 -44.674 1.00 89.88 490 ALA A C 1
ATOM 3746 O O . ALA A 1 490 ? 3.285 8.739 -43.451 1.00 89.88 490 ALA A O 1
ATOM 3747 N N . ALA A 1 491 ? 4.489 8.532 -45.335 1.00 90.31 491 ALA A N 1
ATOM 3748 C CA . ALA A 1 491 ? 5.723 8.078 -44.694 1.00 90.31 491 ALA A CA 1
ATOM 3749 C C . ALA A 1 491 ? 6.337 9.159 -43.784 1.00 90.31 491 ALA A C 1
ATOM 3751 O O . ALA A 1 491 ? 6.662 8.879 -42.628 1.00 90.31 491 ALA A O 1
ATOM 3752 N N . ALA A 1 492 ? 6.422 10.409 -44.256 1.00 91.75 492 ALA A N 1
ATOM 3753 C CA . ALA A 1 492 ? 6.914 11.533 -43.458 1.00 91.75 492 ALA A CA 1
ATOM 3754 C C . ALA A 1 492 ? 6.018 11.833 -42.238 1.00 91.75 492 ALA A C 1
ATOM 3756 O O . ALA A 1 492 ? 6.533 12.117 -41.154 1.00 91.75 492 ALA A O 1
ATOM 3757 N N . VAL A 1 493 ? 4.691 11.702 -42.375 1.00 93.31 493 VAL A N 1
ATOM 3758 C CA . VAL A 1 493 ? 3.736 11.773 -41.252 1.00 93.31 493 VAL A CA 1
ATOM 3759 C C . VAL A 1 493 ? 3.969 10.627 -40.263 1.00 93.31 493 VAL A C 1
ATOM 3761 O O . VAL A 1 493 ? 4.110 10.887 -39.070 1.00 93.31 493 VAL A O 1
ATOM 3764 N N . LYS A 1 494 ? 4.082 9.375 -40.737 1.00 93.81 494 LYS A N 1
ATOM 3765 C CA . LYS A 1 494 ? 4.368 8.195 -39.897 1.00 93.81 494 LYS A CA 1
ATOM 3766 C C . LYS A 1 494 ? 5.642 8.365 -39.074 1.00 93.81 494 LYS A C 1
ATOM 3768 O O . LYS A 1 494 ? 5.629 8.087 -37.879 1.00 93.81 494 LYS A O 1
ATOM 3773 N N . GLN A 1 495 ? 6.724 8.829 -39.695 1.00 91.62 495 GLN A N 1
ATOM 3774 C CA . GLN A 1 495 ? 7.988 9.067 -39.000 1.00 91.62 495 GLN A CA 1
ATOM 3775 C C . GLN A 1 495 ? 7.875 10.219 -37.990 1.00 91.62 495 GLN A C 1
ATOM 3777 O O . GLN A 1 495 ? 8.388 10.111 -36.879 1.00 91.62 495 GLN A O 1
ATOM 3782 N N . SER A 1 496 ? 7.178 11.300 -38.352 1.00 93.31 496 SER A N 1
ATOM 3783 C CA . SER A 1 496 ? 7.067 12.505 -37.520 1.00 93.31 496 SER A CA 1
ATOM 3784 C C . SER A 1 496 ? 6.091 12.368 -36.345 1.00 93.31 496 SER A C 1
ATOM 3786 O O . SER A 1 496 ? 6.214 13.118 -35.382 1.00 93.31 496 SER A O 1
ATOM 3788 N N . LEU A 1 497 ? 5.131 11.434 -36.387 1.00 92.69 497 LEU A N 1
ATOM 3789 C CA . LEU A 1 497 ? 4.176 11.173 -35.296 1.00 92.69 497 LEU A CA 1
ATOM 3790 C C . LEU A 1 497 ? 4.796 10.459 -34.077 1.00 92.69 497 LEU A C 1
ATOM 3792 O O . LEU A 1 497 ? 4.269 10.560 -32.963 1.00 92.69 497 LEU A O 1
ATOM 3796 N N . LEU A 1 498 ? 5.938 9.793 -34.259 1.00 88.81 498 LEU A N 1
ATOM 3797 C CA . LEU A 1 498 ? 6.711 9.192 -33.172 1.00 88.81 498 LEU A CA 1
ATOM 3798 C C . LEU A 1 498 ? 7.353 10.269 -32.264 1.00 88.81 498 LEU A C 1
ATOM 3800 O O . LEU A 1 498 ? 7.604 11.391 -32.709 1.00 88.81 498 LEU A O 1
ATOM 3804 N N . PRO A 1 499 ? 7.638 9.958 -30.983 1.00 84.81 499 PRO A N 1
ATOM 3805 C CA . PRO A 1 499 ? 7.337 8.710 -30.274 1.00 84.81 499 PRO A CA 1
ATOM 3806 C C . PRO A 1 499 ? 5.911 8.658 -29.687 1.00 84.81 499 PRO A C 1
ATOM 3808 O O . PRO A 1 499 ? 5.604 7.728 -28.951 1.00 84.81 499 PRO A O 1
ATOM 3811 N N . GLY A 1 500 ? 5.056 9.652 -29.956 1.00 82.50 500 GLY A N 1
ATOM 3812 C CA . GLY A 1 500 ? 3.726 9.751 -29.342 1.00 82.50 500 GLY A CA 1
ATOM 3813 C C . GLY A 1 500 ? 2.690 8.789 -29.929 1.00 82.50 500 GLY A C 1
ATOM 3814 O O . GLY A 1 500 ? 1.936 8.178 -29.175 1.00 82.50 500 GLY A O 1
ATOM 3815 N N . TYR A 1 501 ? 2.673 8.629 -31.257 1.00 92.00 501 TYR A N 1
ATOM 3816 C CA . TYR A 1 501 ? 1.643 7.868 -31.973 1.00 92.00 501 TYR A CA 1
ATOM 3817 C C . TYR A 1 501 ? 2.252 6.877 -32.979 1.00 92.00 501 TYR A C 1
ATOM 3819 O O . TYR A 1 501 ? 3.161 7.225 -33.734 1.00 92.00 501 TYR A O 1
ATOM 3827 N N . GLU A 1 502 ? 1.750 5.640 -32.993 1.00 94.50 502 GLU A N 1
ATOM 3828 C CA . GLU A 1 502 ? 2.150 4.576 -33.921 1.00 94.50 502 GLU A CA 1
ATOM 3829 C C . GLU A 1 502 ? 1.175 4.525 -35.102 1.00 94.50 502 GLU A C 1
ATOM 3831 O O . GLU A 1 502 ? -0.002 4.216 -34.927 1.00 94.50 502 GLU A O 1
ATOM 3836 N N . VAL A 1 503 ? 1.643 4.777 -36.328 1.00 95.56 503 VAL A N 1
ATOM 3837 C CA . VAL A 1 503 ? 0.797 4.594 -37.520 1.00 95.56 503 VAL A CA 1
ATOM 3838 C C . VAL A 1 503 ? 0.737 3.112 -37.885 1.00 95.56 503 VAL A C 1
ATOM 3840 O O . VAL A 1 503 ? 1.592 2.601 -38.616 1.00 95.56 503 VAL A O 1
ATOM 3843 N N . ILE A 1 504 ? -0.282 2.419 -37.373 1.00 93.50 504 ILE A N 1
ATOM 3844 C CA . ILE A 1 504 ? -0.441 0.968 -37.548 1.00 93.50 504 ILE A CA 1
ATOM 3845 C C . ILE A 1 504 ? -0.885 0.586 -38.963 1.00 93.50 504 ILE A C 1
ATOM 3847 O O . ILE A 1 504 ? -0.492 -0.465 -39.470 1.00 93.50 504 ILE A O 1
ATOM 3851 N N . HIS A 1 505 ? -1.642 1.460 -39.632 1.00 94.94 505 HIS A N 1
ATOM 3852 C CA . HIS A 1 505 ? -2.139 1.252 -40.990 1.00 94.94 505 HIS A CA 1
ATOM 3853 C C . HIS A 1 505 ? -2.172 2.578 -41.768 1.00 94.94 505 HIS A C 1
ATOM 3855 O O . HIS A 1 505 ? -2.564 3.611 -41.215 1.00 94.94 505 HIS A O 1
ATOM 3861 N N . ILE A 1 506 ? -1.788 2.542 -43.049 1.00 94.75 506 ILE A N 1
ATOM 3862 C CA . ILE A 1 506 ? -1.910 3.667 -43.988 1.00 94.75 506 ILE A CA 1
ATOM 3863 C C . ILE A 1 506 ? -2.909 3.331 -45.102 1.00 94.75 506 ILE A C 1
ATOM 3865 O O . ILE A 1 506 ? -2.757 2.331 -45.798 1.00 94.75 506 ILE A O 1
ATOM 3869 N N . ILE A 1 507 ? -3.929 4.181 -45.246 1.00 94.38 507 ILE A N 1
ATOM 3870 C CA . ILE A 1 507 ? -5.024 4.054 -46.215 1.00 94.38 507 ILE A CA 1
ATOM 3871 C C . ILE A 1 507 ? -4.755 4.985 -47.407 1.00 94.38 507 ILE A C 1
ATOM 3873 O O . ILE A 1 507 ? -4.727 6.214 -47.253 1.00 94.38 507 ILE A O 1
ATOM 3877 N N . THR A 1 508 ? -4.578 4.420 -48.601 1.00 92.44 508 THR A N 1
ATOM 3878 C CA . THR A 1 508 ? -4.255 5.171 -49.832 1.00 92.44 508 THR A CA 1
ATOM 3879 C C . THR A 1 508 ? -5.469 5.442 -50.725 1.00 92.44 508 THR A C 1
ATOM 3881 O O . THR A 1 508 ? -5.415 6.345 -51.563 1.00 92.44 508 THR A O 1
ATOM 3884 N N . SER A 1 509 ? -6.583 4.724 -50.533 1.00 92.25 509 SER A N 1
ATOM 3885 C CA . SER A 1 509 ? -7.813 4.881 -51.323 1.00 92.25 509 SER A CA 1
ATOM 3886 C C . SER A 1 509 ? -9.097 4.786 -50.488 1.00 92.25 509 SER A C 1
ATOM 3888 O O . SER A 1 509 ? -9.115 4.208 -49.404 1.00 92.25 509 SER A O 1
ATOM 3890 N N . VAL A 1 510 ? -10.205 5.319 -51.021 1.00 93.12 510 VAL A N 1
ATOM 3891 C CA . VAL A 1 510 ? -11.527 5.287 -50.360 1.00 93.12 510 VAL A CA 1
ATOM 3892 C C . VAL A 1 510 ? -12.045 3.854 -50.200 1.00 93.12 510 VAL A C 1
ATOM 3894 O O . VAL A 1 510 ? -12.521 3.509 -49.127 1.00 93.12 510 VAL A O 1
ATOM 3897 N N . ASN A 1 511 ? -11.888 3.009 -51.228 1.00 91.44 511 ASN A N 1
ATOM 3898 C CA . ASN A 1 511 ? -12.308 1.600 -51.207 1.00 91.44 511 ASN A CA 1
ATOM 3899 C C . ASN A 1 511 ? -11.544 0.772 -50.156 1.00 91.44 511 ASN A C 1
ATOM 3901 O O . ASN A 1 511 ? -12.105 -0.110 -49.505 1.00 91.44 511 ASN A O 1
ATOM 3905 N N . GLN A 1 512 ? -10.261 1.088 -49.959 1.00 92.31 512 GLN A N 1
ATOM 3906 C CA . GLN A 1 512 ? -9.493 0.541 -48.849 1.00 92.31 512 GLN A CA 1
ATOM 3907 C C . GLN A 1 512 ? -10.030 1.068 -47.509 1.00 92.31 512 GLN A C 1
ATOM 3909 O O . GLN A 1 512 ? -10.288 0.283 -46.605 1.00 92.31 512 GLN A O 1
ATOM 3914 N N . GLY A 1 513 ? -10.277 2.376 -47.386 1.00 91.38 513 GLY A N 1
ATOM 3915 C CA . GLY A 1 513 ? -10.819 2.978 -46.165 1.00 91.38 513 GLY A CA 1
ATOM 3916 C C . GLY A 1 513 ? -12.168 2.400 -45.723 1.00 91.38 513 GLY A C 1
ATOM 3917 O O . GLY A 1 513 ? -12.371 2.167 -44.535 1.00 91.38 513 GLY A O 1
ATOM 3918 N N . THR A 1 514 ? -13.067 2.096 -46.662 1.00 93.19 514 THR A N 1
ATOM 3919 C CA . THR A 1 514 ? -14.360 1.450 -46.371 1.00 93.19 514 THR A CA 1
ATOM 3920 C C . THR A 1 514 ? -14.252 -0.018 -45.959 1.00 93.19 514 THR A C 1
ATOM 3922 O O . THR A 1 514 ? -15.206 -0.543 -45.394 1.00 93.19 514 THR A O 1
ATOM 3925 N N . THR A 1 515 ? -13.124 -0.680 -46.232 1.00 92.06 515 THR A N 1
ATOM 3926 C CA . THR A 1 515 ? -12.926 -2.120 -45.985 1.00 92.06 515 THR A CA 1
ATOM 3927 C C . THR A 1 515 ? -12.035 -2.363 -44.767 1.00 92.06 515 THR A C 1
ATOM 3929 O O . THR A 1 515 ? -12.405 -3.092 -43.849 1.00 92.06 515 THR A O 1
ATOM 3932 N N . ASP A 1 516 ? -10.8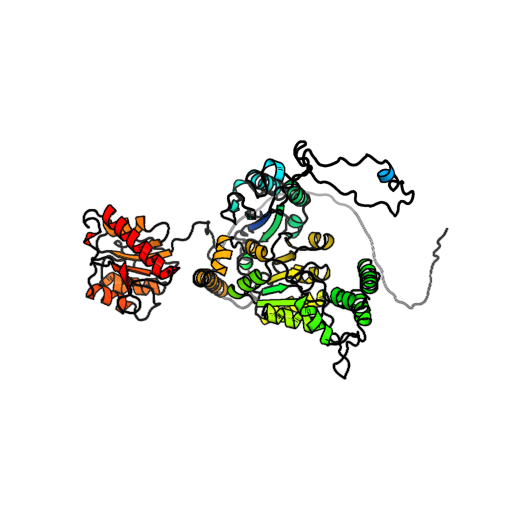77 -1.708 -44.725 1.00 94.00 516 ASP A N 1
ATOM 3933 C CA . ASP A 1 516 ? -9.835 -1.964 -43.735 1.00 94.00 516 ASP A CA 1
ATOM 3934 C C . ASP A 1 516 ? -10.157 -1.291 -42.394 1.00 94.00 516 ASP A C 1
ATOM 3936 O O . ASP A 1 516 ? -9.937 -1.887 -41.341 1.00 94.00 516 ASP A O 1
ATOM 3940 N N . ILE A 1 517 ? -10.704 -0.066 -42.394 1.00 93.75 517 ILE A N 1
ATOM 3941 C CA . ILE A 1 517 ? -10.935 0.694 -41.152 1.00 93.75 517 ILE A CA 1
ATOM 3942 C C . ILE A 1 517 ? -11.961 -0.004 -40.232 1.00 93.75 517 ILE A C 1
ATOM 3944 O O . ILE A 1 517 ? -11.647 -0.159 -39.049 1.00 93.75 517 ILE A O 1
ATOM 3948 N N . PRO A 1 518 ? -13.120 -0.514 -40.708 1.00 93.31 518 PRO A N 1
ATOM 3949 C CA . PRO A 1 518 ? -14.041 -1.284 -39.862 1.00 93.31 518 PRO A CA 1
ATOM 3950 C C . PRO A 1 518 ? -13.424 -2.568 -39.281 1.00 93.31 518 PRO A C 1
ATOM 3952 O O . PRO A 1 518 ? -13.695 -2.914 -38.127 1.00 93.31 518 PRO A O 1
ATOM 3955 N N . LEU A 1 519 ? -12.559 -3.257 -40.038 1.00 90.56 519 LEU A N 1
ATOM 3956 C CA . LEU A 1 519 ? -11.841 -4.445 -39.560 1.00 90.56 519 LEU A CA 1
ATOM 3957 C C . LEU A 1 519 ? -10.857 -4.072 -38.442 1.00 90.56 519 LEU A C 1
ATOM 3959 O O . LEU A 1 519 ? -10.938 -4.614 -37.341 1.00 90.56 519 LEU A O 1
ATOM 3963 N N . ILE A 1 520 ? -10.010 -3.064 -38.666 1.00 92.31 520 ILE A N 1
ATOM 3964 C CA . ILE A 1 520 ? -9.033 -2.590 -37.675 1.00 92.31 520 ILE A CA 1
ATOM 3965 C C . ILE A 1 520 ? -9.740 -2.090 -36.396 1.00 92.31 520 ILE A C 1
ATOM 3967 O O . ILE A 1 520 ? -9.290 -2.373 -35.285 1.00 92.31 520 ILE A O 1
ATOM 3971 N N . LEU A 1 521 ? -10.873 -1.387 -36.523 1.00 89.94 521 LEU A N 1
ATOM 3972 C CA . LEU A 1 521 ? -11.663 -0.897 -35.381 1.00 89.94 521 LEU A CA 1
ATOM 3973 C C . LEU A 1 521 ? -12.386 -2.003 -34.596 1.00 89.94 521 LEU A C 1
ATOM 3975 O O . LEU A 1 521 ? -12.746 -1.785 -33.437 1.00 89.94 521 LEU A O 1
ATOM 3979 N N . THR A 1 522 ? -12.563 -3.184 -35.190 1.00 85.62 522 THR A N 1
ATOM 3980 C CA . THR A 1 522 ? -13.079 -4.388 -34.515 1.00 85.62 522 THR A CA 1
ATOM 3981 C C . THR A 1 522 ? -11.972 -5.331 -34.028 1.00 85.62 522 THR A C 1
ATOM 3983 O O . THR A 1 522 ? -12.280 -6.374 -33.459 1.00 85.62 522 THR A O 1
ATOM 3986 N N . GLY A 1 523 ? -10.694 -4.961 -34.189 1.00 81.19 523 GLY A N 1
ATOM 3987 C CA . GLY A 1 523 ? -9.542 -5.787 -33.803 1.00 81.19 523 GLY A CA 1
ATOM 3988 C C . GLY A 1 523 ? -9.207 -6.903 -34.800 1.00 81.19 523 GLY A C 1
ATOM 3989 O O . GLY A 1 523 ? -8.404 -7.777 -34.490 1.00 81.19 523 GLY A O 1
ATOM 3990 N N . ASN A 1 524 ? -9.809 -6.883 -35.991 1.00 84.44 524 ASN A N 1
ATOM 3991 C CA . ASN A 1 524 ? -9.532 -7.831 -37.063 1.00 84.44 524 ASN A CA 1
ATOM 3992 C C . ASN A 1 524 ? -8.390 -7.327 -37.956 1.00 84.44 524 ASN A C 1
ATOM 3994 O O . ASN A 1 524 ? -8.301 -6.139 -38.273 1.00 84.44 524 ASN A O 1
ATOM 3998 N N . GLN A 1 525 ? -7.535 -8.244 -38.410 1.00 85.94 525 GLN A N 1
ATOM 3999 C CA . GLN A 1 525 ? -6.490 -7.928 -39.380 1.00 85.94 525 GLN A CA 1
ATOM 4000 C C . GLN A 1 525 ? -7.114 -7.693 -40.775 1.00 85.94 525 GLN A C 1
ATOM 4002 O O . GLN A 1 525 ? -7.809 -8.580 -41.276 1.00 85.94 525 GLN A O 1
ATOM 4007 N N . PRO A 1 526 ? -6.873 -6.536 -41.422 1.00 88.81 526 PRO A N 1
ATOM 4008 C CA . PRO A 1 526 ? -7.299 -6.293 -42.799 1.00 88.81 526 PRO A CA 1
ATOM 4009 C C . PRO A 1 526 ? -6.464 -7.112 -43.806 1.00 88.81 526 PRO A C 1
ATOM 4011 O O . PRO A 1 526 ? -5.377 -7.586 -43.454 1.00 88.81 526 PRO A O 1
ATOM 4014 N N . PRO A 1 527 ? -6.927 -7.263 -45.064 1.00 83.31 527 PRO A N 1
ATOM 4015 C CA . PRO A 1 527 ? -6.157 -7.906 -46.130 1.00 83.31 527 PRO A CA 1
ATOM 4016 C C . PRO A 1 527 ? -4.760 -7.291 -46.293 1.00 83.31 527 PRO A C 1
ATOM 4018 O O . PRO A 1 527 ? -4.581 -6.081 -46.136 1.00 83.31 527 PRO A O 1
ATOM 4021 N N . ASP A 1 528 ? -3.755 -8.109 -46.626 1.00 75.50 528 ASP A N 1
ATOM 4022 C CA . ASP A 1 528 ? -2.383 -7.607 -46.721 1.00 75.50 528 ASP A CA 1
ATOM 4023 C C . ASP A 1 528 ? -2.156 -6.803 -48.011 1.00 75.50 528 ASP A C 1
ATOM 4025 O O . ASP A 1 528 ? -1.889 -7.346 -49.083 1.00 75.50 528 ASP A O 1
ATOM 4029 N N . ASN A 1 529 ? -2.290 -5.483 -47.897 1.00 75.31 529 ASN A N 1
ATOM 4030 C CA . ASN A 1 529 ? -2.055 -4.538 -48.980 1.00 75.31 529 ASN A CA 1
ATOM 4031 C C . ASN A 1 529 ? -0.571 -4.119 -49.041 1.00 75.31 529 ASN A C 1
ATOM 4033 O O . ASN A 1 529 ? 0.030 -3.746 -48.025 1.00 75.31 529 ASN A O 1
ATOM 4037 N N . ALA A 1 530 ? 0.005 -4.124 -50.246 1.00 73.94 530 ALA A N 1
ATOM 4038 C CA . ALA A 1 530 ? 1.360 -3.641 -50.515 1.00 73.94 530 ALA A CA 1
ATOM 4039 C C . ALA A 1 530 ? 1.502 -2.120 -50.300 1.00 73.94 530 ALA A C 1
ATOM 4041 O O . ALA A 1 530 ? 2.553 -1.663 -49.852 1.00 73.94 530 ALA A O 1
ATOM 4042 N N . ASP A 1 531 ? 0.437 -1.346 -50.538 1.00 78.38 531 ASP A N 1
ATOM 4043 C CA . ASP A 1 531 ? 0.424 0.110 -50.333 1.00 78.38 531 ASP A CA 1
ATOM 4044 C C . ASP A 1 531 ? 0.390 0.513 -48.847 1.00 78.38 531 ASP A C 1
ATOM 4046 O O . ASP A 1 531 ? 0.704 1.655 -48.494 1.00 78.38 531 ASP A O 1
ATOM 4050 N N . ASN A 1 532 ? 0.017 -0.408 -47.950 1.00 85.75 532 ASN A N 1
ATOM 4051 C CA . ASN A 1 532 ? -0.056 -0.139 -46.518 1.00 85.75 532 ASN A CA 1
ATOM 4052 C C . ASN A 1 532 ? 1.351 -0.096 -45.895 1.00 85.75 532 ASN A C 1
ATOM 4054 O O . ASN A 1 532 ? 1.872 -1.088 -45.379 1.00 85.75 532 ASN A O 1
ATOM 4058 N N . GLN A 1 533 ? 1.926 1.106 -45.869 1.00 86.44 533 GLN A N 1
ATOM 4059 C CA . GLN A 1 533 ? 3.205 1.416 -45.223 1.00 86.44 533 GLN A CA 1
ATOM 4060 C C . GLN A 1 533 ? 3.095 1.630 -43.695 1.00 86.44 533 GLN A C 1
ATOM 4062 O O . GLN A 1 533 ? 3.977 2.254 -43.100 1.00 86.44 533 GLN A O 1
ATOM 4067 N N . GLY A 1 534 ? 2.039 1.147 -43.029 1.00 88.00 534 GLY A N 1
ATOM 4068 C CA . GLY A 1 534 ? 1.907 1.155 -41.563 1.00 88.00 534 GLY A CA 1
ATOM 4069 C C . GLY A 1 534 ? 2.935 0.259 -40.849 1.00 88.00 534 GLY A C 1
ATOM 4070 O O . GLY A 1 534 ? 3.894 -0.218 -41.456 1.00 88.00 534 GLY A O 1
ATOM 4071 N N . THR A 1 535 ? 2.795 0.045 -39.540 1.00 89.31 535 THR A N 1
ATOM 4072 C CA . THR A 1 535 ? 3.564 -0.996 -38.816 1.00 89.31 535 THR A CA 1
ATOM 4073 C C . THR A 1 535 ? 2.909 -2.376 -38.880 1.00 89.31 535 THR A C 1
ATOM 4075 O O . THR A 1 535 ? 3.561 -3.363 -38.556 1.00 89.31 535 THR A O 1
ATOM 4078 N N . LYS A 1 536 ? 1.637 -2.453 -39.303 1.00 90.06 536 LYS A N 1
ATOM 4079 C CA . LYS A 1 536 ? 0.800 -3.669 -39.322 1.00 90.06 536 LYS A CA 1
ATOM 4080 C C . LYS A 1 536 ? 0.593 -4.293 -37.924 1.00 90.06 536 LYS A C 1
ATOM 4082 O O . LYS A 1 536 ? 0.209 -5.451 -37.796 1.00 90.06 536 LYS A O 1
ATOM 4087 N N . ASN A 1 537 ? 0.802 -3.502 -36.867 1.00 85.00 537 ASN A N 1
ATOM 4088 C CA . ASN A 1 537 ? 0.613 -3.881 -35.467 1.00 85.00 537 ASN A CA 1
ATOM 4089 C C . ASN A 1 537 ? -0.865 -3.762 -35.045 1.00 85.00 537 ASN A C 1
ATOM 4091 O O . ASN A 1 537 ? -1.278 -2.774 -34.441 1.00 85.00 537 ASN A O 1
ATOM 4095 N N . TYR A 1 538 ? -1.676 -4.771 -35.369 1.00 86.88 538 TYR A N 1
ATOM 4096 C CA . TYR A 1 538 ? -3.113 -4.789 -35.044 1.00 86.88 538 TYR A CA 1
ATOM 4097 C C . TYR A 1 538 ? -3.435 -5.287 -33.621 1.00 86.88 538 TYR A C 1
ATOM 4099 O O . TYR A 1 538 ? -4.603 -5.453 -33.285 1.00 86.88 538 TYR A O 1
ATOM 4107 N N . ILE A 1 539 ? -2.422 -5.498 -32.767 1.00 78.62 539 ILE A N 1
ATOM 4108 C CA . ILE A 1 539 ? -2.596 -5.983 -31.382 1.00 78.62 539 ILE A CA 1
ATOM 4109 C C . ILE A 1 539 ? -3.434 -5.002 -30.542 1.00 78.62 539 ILE A C 1
ATOM 4111 O O . ILE A 1 539 ? -4.167 -5.412 -29.645 1.00 78.62 539 ILE A O 1
ATOM 4115 N N . ASN A 1 540 ? -3.346 -3.703 -30.845 1.00 80.38 540 ASN A N 1
ATOM 4116 C CA . ASN A 1 540 ? -4.099 -2.653 -30.170 1.00 80.38 540 ASN A CA 1
ATOM 4117 C C . ASN A 1 540 ? -5.030 -1.938 -31.161 1.00 80.38 540 ASN A C 1
ATOM 4119 O O . ASN A 1 540 ? -4.582 -1.426 -32.187 1.00 80.38 540 ASN A O 1
ATOM 4123 N N . ILE A 1 541 ? -6.319 -1.845 -30.818 1.00 87.12 541 ILE A N 1
ATOM 4124 C CA . ILE A 1 541 ? -7.315 -1.075 -31.582 1.00 87.12 541 ILE A CA 1
ATOM 4125 C C . ILE A 1 541 ? -6.899 0.412 -31.592 1.00 87.12 541 ILE A C 1
ATOM 4127 O O . ILE A 1 541 ? -6.597 0.946 -30.519 1.00 87.12 541 ILE A O 1
ATOM 4131 N N . PRO A 1 542 ? -6.900 1.103 -32.750 1.00 91.56 542 PRO A N 1
ATOM 4132 C CA . PRO A 1 542 ? -6.439 2.483 -32.849 1.00 91.56 542 PRO A CA 1
ATOM 4133 C C . PRO A 1 542 ? -7.309 3.454 -32.045 1.00 91.56 542 PRO A C 1
ATOM 4135 O O . PRO A 1 542 ? -8.521 3.277 -31.915 1.00 91.56 542 PRO A O 1
ATOM 4138 N N . VAL A 1 543 ? -6.683 4.511 -31.526 1.00 92.00 543 VAL A N 1
ATOM 4139 C CA . VAL A 1 543 ? -7.342 5.560 -30.730 1.00 92.00 543 VAL A CA 1
ATOM 4140 C C . VAL A 1 543 ? -7.935 6.681 -31.584 1.00 92.00 543 VAL A C 1
ATOM 4142 O O . VAL A 1 543 ? -8.734 7.458 -31.073 1.00 92.00 543 VAL A O 1
ATOM 4145 N N . ALA A 1 544 ? -7.546 6.784 -32.859 1.00 94.62 544 ALA A N 1
ATOM 4146 C CA . ALA A 1 544 ? -7.991 7.826 -33.782 1.00 94.62 544 ALA A CA 1
ATOM 4147 C C . ALA A 1 544 ? -7.800 7.427 -35.257 1.00 94.62 544 ALA A C 1
ATOM 4149 O O . ALA A 1 544 ? -6.926 6.616 -35.588 1.00 94.62 544 ALA A O 1
ATOM 4150 N N . VAL A 1 545 ? -8.566 8.072 -36.143 1.00 95.75 545 VAL A N 1
ATOM 4151 C CA . VAL A 1 545 ? -8.354 8.052 -37.600 1.00 95.75 545 VAL A CA 1
ATOM 4152 C C . VAL A 1 545 ? -7.989 9.459 -38.076 1.00 95.75 545 VAL A C 1
ATOM 4154 O O . VAL A 1 545 ? -8.788 10.389 -37.980 1.00 95.75 545 VAL A O 1
ATOM 4157 N N . LEU A 1 546 ? -6.778 9.620 -38.605 1.00 96.12 546 LEU A N 1
ATOM 4158 C CA . LEU A 1 546 ? -6.289 10.860 -39.207 1.00 96.12 546 LEU A CA 1
ATOM 4159 C C . LEU A 1 546 ? -6.551 10.821 -40.715 1.00 96.12 546 LEU A C 1
ATOM 4161 O O . LEU A 1 546 ? -6.106 9.892 -41.387 1.00 96.12 546 LEU A O 1
ATOM 4165 N N . THR A 1 547 ? -7.241 11.813 -41.275 1.00 94.31 547 THR A N 1
ATOM 4166 C CA . THR A 1 547 ? -7.526 11.884 -42.719 1.00 94.31 547 THR A CA 1
ATOM 4167 C C . THR A 1 547 ? -6.887 13.119 -43.340 1.00 94.31 547 THR A C 1
ATOM 4169 O O . THR A 1 547 ? -7.151 14.232 -42.906 1.00 94.31 547 THR A O 1
ATOM 4172 N N . GLY A 1 548 ? -6.022 12.933 -44.340 1.00 90.94 548 GLY A N 1
ATOM 4173 C CA . GLY A 1 548 ? -5.326 14.028 -45.018 1.00 90.94 548 GLY A CA 1
ATOM 4174 C C . GLY A 1 548 ? -6.175 14.728 -46.084 1.00 90.94 548 GLY A C 1
ATOM 4175 O O . GLY A 1 548 ? -7.091 14.142 -46.655 1.00 90.94 548 GLY A O 1
ATOM 4176 N N . GLY A 1 549 ? -5.804 15.964 -46.436 1.00 86.81 549 GLY A N 1
ATOM 4177 C CA . GLY A 1 549 ? -6.562 16.846 -47.346 1.00 86.81 549 GLY A CA 1
ATOM 4178 C C . GLY A 1 549 ? -6.712 16.378 -48.801 1.00 86.81 549 GLY A C 1
ATOM 4179 O O . GLY A 1 549 ? -7.315 17.076 -49.604 1.00 86.81 549 GLY A O 1
ATOM 4180 N N . GLY A 1 550 ? -6.194 15.197 -49.151 1.00 85.44 550 GLY A N 1
ATOM 4181 C CA . GLY A 1 550 ? -6.523 14.519 -50.407 1.00 85.44 550 GLY A CA 1
ATOM 4182 C C . GLY A 1 550 ? -7.893 13.826 -50.398 1.00 85.44 550 GLY A C 1
ATOM 4183 O O . GLY A 1 550 ? -8.307 13.322 -51.440 1.00 85.44 550 GLY A O 1
ATOM 4184 N N . TYR A 1 551 ? -8.578 13.756 -49.252 1.00 90.19 551 TYR A N 1
ATOM 4185 C CA . TYR A 1 551 ? -9.920 13.187 -49.106 1.00 90.19 551 TYR A CA 1
ATOM 4186 C C . TYR A 1 551 ? -10.961 14.303 -48.923 1.00 90.19 551 TYR A C 1
ATOM 4188 O O . TYR A 1 551 ? -11.080 14.903 -47.851 1.00 90.19 551 TYR A O 1
ATOM 4196 N N . ASP A 1 552 ? -11.714 14.562 -49.992 1.00 90.19 552 ASP A N 1
ATOM 4197 C CA . ASP A 1 552 ? -12.903 15.420 -50.001 1.00 90.19 552 ASP A CA 1
ATOM 4198 C C . ASP A 1 552 ? -14.007 14.918 -49.050 1.00 90.19 552 ASP A C 1
ATOM 4200 O O . ASP A 1 552 ? -13.932 13.821 -48.492 1.00 90.19 552 ASP A O 1
ATOM 4204 N N . ASP A 1 553 ? -15.033 15.745 -48.841 1.00 88.69 553 ASP A N 1
ATOM 4205 C CA . ASP A 1 553 ? -16.150 15.456 -47.932 1.00 88.69 553 ASP A CA 1
ATOM 4206 C C . ASP A 1 553 ? -16.872 14.155 -48.287 1.00 88.69 553 ASP A C 1
ATOM 4208 O O . ASP A 1 553 ? -17.086 13.321 -47.412 1.00 88.69 553 ASP A O 1
ATOM 4212 N N . GLN A 1 554 ? -17.160 13.926 -49.571 1.00 91.06 554 GLN A N 1
ATOM 4213 C CA . GLN A 1 554 ? -17.822 12.703 -50.025 1.00 91.06 554 GLN A CA 1
ATOM 4214 C C . GLN A 1 554 ? -16.966 11.461 -49.735 1.00 91.06 554 GLN A C 1
ATOM 4216 O O . GLN A 1 554 ? -17.477 10.463 -49.224 1.00 91.06 554 GLN A O 1
ATOM 4221 N N . SER A 1 555 ? -15.661 11.523 -50.008 1.00 92.44 555 SER A N 1
ATOM 4222 C CA . SER A 1 555 ? -14.700 10.467 -49.682 1.00 92.44 555 SER A CA 1
ATOM 4223 C C . SER A 1 555 ? -14.626 10.204 -48.174 1.00 92.44 555 SER A C 1
ATOM 4225 O O . SER A 1 555 ? -14.623 9.049 -47.747 1.00 92.44 555 SER A O 1
ATOM 4227 N N . PHE A 1 556 ? -14.569 11.264 -47.363 1.00 93.06 556 PHE A N 1
ATOM 4228 C CA . PHE A 1 556 ? -14.496 11.185 -45.904 1.00 93.06 556 PHE A CA 1
ATOM 4229 C C . PHE A 1 556 ? -15.768 10.578 -45.302 1.00 93.06 556 PHE A C 1
ATOM 4231 O O . PHE A 1 556 ? -15.688 9.598 -44.559 1.00 93.06 556 PHE A O 1
ATOM 4238 N N . ASP A 1 557 ? -16.938 11.116 -45.654 1.00 91.25 557 ASP A N 1
ATOM 4239 C CA . ASP A 1 557 ? -18.222 10.657 -45.128 1.00 91.25 557 ASP A CA 1
ATOM 4240 C C . ASP A 1 557 ? -18.521 9.218 -45.575 1.00 91.25 557 ASP A C 1
ATOM 4242 O O . ASP A 1 557 ? -19.058 8.443 -44.788 1.00 91.25 557 ASP A O 1
ATOM 4246 N N . THR A 1 558 ? -18.077 8.804 -46.770 1.00 94.12 558 THR A N 1
ATOM 4247 C CA . THR A 1 558 ? -18.159 7.403 -47.226 1.00 94.12 558 THR A CA 1
ATOM 4248 C C . THR A 1 558 ? -17.349 6.459 -46.324 1.00 94.12 558 THR A C 1
ATOM 4250 O O . THR A 1 558 ? -17.872 5.438 -45.874 1.00 94.12 558 THR A O 1
ATOM 4253 N N . MET A 1 559 ? -16.095 6.802 -45.994 1.00 94.31 559 MET A N 1
ATOM 4254 C CA . MET A 1 559 ? -15.259 5.985 -45.096 1.00 94.31 559 MET A CA 1
ATOM 4255 C C . MET A 1 559 ? -15.791 5.977 -43.652 1.00 94.31 559 MET A C 1
ATOM 4257 O O . MET A 1 559 ? -15.804 4.927 -43.007 1.00 94.31 559 MET A O 1
ATOM 4261 N N . LYS A 1 560 ? -16.279 7.118 -43.145 1.00 92.06 560 LYS A N 1
ATOM 4262 C CA . LYS A 1 560 ? -16.850 7.211 -41.792 1.00 92.06 560 LYS A CA 1
ATOM 4263 C C . LYS A 1 560 ? -18.197 6.485 -41.680 1.00 92.06 560 LYS A C 1
ATOM 4265 O O . LYS A 1 560 ? -18.449 5.851 -40.659 1.00 92.06 560 LYS A O 1
ATOM 4270 N N . ALA A 1 561 ? -19.031 6.501 -42.723 1.00 91.31 561 ALA A N 1
ATOM 4271 C CA . ALA A 1 561 ? -20.306 5.778 -42.760 1.00 91.31 561 ALA A CA 1
ATOM 4272 C C . ALA A 1 561 ? -20.130 4.249 -42.774 1.00 91.31 561 ALA A C 1
ATOM 4274 O O . ALA A 1 561 ? -20.923 3.545 -42.149 1.00 91.31 561 ALA A O 1
ATOM 4275 N N . ALA A 1 562 ? -19.067 3.729 -43.402 1.00 91.94 562 ALA A N 1
ATOM 4276 C CA . ALA A 1 562 ? -18.701 2.311 -43.304 1.00 91.94 562 ALA A CA 1
ATOM 4277 C C . ALA A 1 562 ? -18.344 1.883 -41.863 1.00 91.94 562 ALA A C 1
ATOM 4279 O O . ALA A 1 562 ? -18.450 0.710 -41.519 1.00 91.94 562 ALA A O 1
ATOM 4280 N N . CYS A 1 563 ? -17.975 2.836 -41.001 1.00 90.62 563 CYS A N 1
ATOM 4281 C CA . CYS A 1 563 ? -17.626 2.604 -39.599 1.00 90.62 563 CYS A CA 1
ATOM 4282 C C . CYS A 1 563 ? -18.788 2.865 -38.615 1.00 90.62 563 CYS A C 1
ATOM 4284 O O . CYS A 1 563 ? -18.552 2.971 -37.413 1.00 90.62 563 CYS A O 1
ATOM 4286 N N . LYS A 1 564 ? -20.037 2.991 -39.088 1.00 84.19 564 LYS A N 1
ATOM 4287 C CA . LYS A 1 564 ? -21.196 3.333 -38.236 1.00 84.19 564 LYS A CA 1
ATOM 4288 C C . LYS A 1 564 ? -21.552 2.256 -37.191 1.00 84.19 564 LYS A C 1
ATOM 4290 O O . LYS A 1 564 ? -22.046 2.599 -36.124 1.00 84.19 564 LYS A O 1
ATOM 4295 N N . ASP A 1 565 ? -21.306 0.979 -37.505 1.00 81.38 565 ASP A N 1
ATOM 4296 C CA . ASP A 1 565 ? -21.708 -0.182 -36.689 1.00 81.38 565 ASP A CA 1
ATOM 4297 C C . ASP A 1 565 ? -20.551 -0.731 -35.821 1.00 81.38 565 ASP A C 1
ATOM 4299 O O . ASP A 1 565 ? -20.671 -1.795 -35.214 1.00 81.38 565 ASP A O 1
ATOM 4303 N N . VAL A 1 566 ? -19.408 -0.032 -35.771 1.00 83.56 566 VAL A N 1
ATOM 4304 C CA . VAL A 1 566 ? -18.209 -0.441 -35.014 1.00 83.56 566 VAL A CA 1
ATOM 4305 C C . VAL A 1 566 ? -17.875 0.557 -33.900 1.00 83.56 566 VAL A C 1
ATOM 4307 O O . VAL A 1 566 ? -18.511 1.599 -33.752 1.00 83.56 566 VAL A O 1
ATOM 4310 N N . LYS A 1 567 ? -16.869 0.236 -33.077 1.00 75.25 567 LYS A N 1
ATOM 4311 C CA . LYS A 1 567 ? -16.437 1.073 -31.950 1.00 75.25 567 LYS A CA 1
ATOM 4312 C C . LYS A 1 567 ? -16.110 2.501 -32.413 1.00 75.25 567 LYS A C 1
ATOM 4314 O O . LYS A 1 567 ? -15.157 2.711 -33.163 1.00 75.25 567 LYS A O 1
ATOM 4319 N N . ALA A 1 568 ? -16.854 3.479 -31.897 1.00 81.50 568 ALA A N 1
ATOM 4320 C CA . ALA A 1 568 ? -16.617 4.889 -32.178 1.00 81.50 568 ALA A CA 1
ATOM 4321 C C . ALA A 1 568 ? -15.214 5.334 -31.719 1.00 81.50 568 ALA A C 1
ATOM 4323 O O . ALA A 1 568 ? -14.805 5.096 -30.580 1.00 81.50 568 ALA A O 1
ATOM 4324 N N . VAL A 1 569 ? -14.503 6.013 -32.618 1.00 88.81 569 VAL A N 1
ATOM 4325 C CA . VAL A 1 569 ? -13.207 6.669 -32.389 1.00 88.81 569 VAL A CA 1
ATOM 4326 C C . VAL A 1 569 ? -13.232 8.068 -33.012 1.00 88.81 569 VAL A C 1
ATOM 4328 O O . VAL A 1 569 ? -14.007 8.292 -33.947 1.00 88.81 569 VAL A O 1
ATOM 4331 N N . PRO A 1 570 ? -12.411 9.018 -32.539 1.00 91.31 570 PRO A N 1
ATOM 4332 C CA . PRO A 1 570 ? -12.316 10.338 -33.146 1.00 91.31 570 PRO A CA 1
ATOM 4333 C C . PRO A 1 570 ? -11.704 10.310 -34.552 1.00 91.31 570 PRO A C 1
ATOM 4335 O O . PRO A 1 570 ? -10.634 9.736 -34.781 1.00 91.31 570 PRO A O 1
ATOM 4338 N N . TRP A 1 571 ? -12.387 10.975 -35.488 1.00 93.62 571 TRP A N 1
ATOM 4339 C CA . TRP A 1 571 ? -11.904 11.238 -36.843 1.00 93.62 571 TRP A CA 1
ATOM 4340 C C . TRP A 1 571 ? -11.386 12.671 -36.949 1.00 93.62 571 TRP A C 1
ATOM 4342 O O . TRP A 1 571 ? -12.060 13.609 -36.526 1.00 93.62 571 TRP A O 1
ATOM 4352 N N . PHE A 1 572 ? -10.219 12.838 -37.564 1.00 93.31 572 PHE A N 1
ATOM 4353 C CA . PHE A 1 572 ? -9.537 14.122 -37.708 1.00 93.31 572 PHE A CA 1
ATOM 4354 C C . PHE A 1 572 ? -9.386 14.508 -39.185 1.00 93.31 572 PHE A C 1
ATOM 4356 O O . PHE A 1 572 ? -8.974 13.681 -40.005 1.00 93.31 572 PHE A O 1
ATOM 4363 N N . ARG A 1 573 ? -9.683 15.767 -39.526 1.00 92.38 573 ARG A N 1
ATOM 4364 C CA . ARG A 1 573 ? -9.524 16.361 -40.871 1.00 92.38 573 ARG A CA 1
ATOM 4365 C C . ARG A 1 573 ? -8.650 17.623 -40.806 1.00 92.38 573 ARG A C 1
ATOM 4367 O O . ARG A 1 573 ? -8.688 18.302 -39.783 1.00 92.38 573 ARG A O 1
ATOM 4374 N N . PRO A 1 574 ? -7.890 17.994 -41.850 1.00 90.44 574 PRO A N 1
ATOM 4375 C CA . PRO A 1 574 ? -7.152 19.249 -41.839 1.00 90.44 574 PRO A CA 1
ATOM 4376 C C . PRO A 1 574 ? -8.114 20.436 -41.918 1.00 90.44 574 PRO A C 1
ATOM 4378 O O . PRO A 1 574 ? -9.010 20.465 -42.762 1.00 90.44 574 PRO A O 1
ATOM 4381 N N . ASP A 1 575 ? -7.887 21.458 -41.101 1.00 88.31 575 ASP A N 1
ATOM 4382 C CA . ASP A 1 575 ? -8.488 22.771 -41.309 1.00 88.31 575 ASP A CA 1
ATOM 4383 C C . ASP A 1 575 ? -7.869 23.403 -42.567 1.00 88.31 575 ASP A C 1
ATOM 4385 O O . ASP A 1 575 ? -6.739 23.912 -42.551 1.00 88.31 575 ASP A O 1
ATOM 4389 N N . LEU A 1 576 ? -8.611 23.320 -43.675 1.00 85.00 576 LEU A N 1
ATOM 4390 C CA . LEU A 1 576 ? -8.196 23.809 -44.989 1.00 85.00 576 LEU A CA 1
ATOM 4391 C C . LEU A 1 576 ? -8.133 25.341 -45.062 1.00 85.00 576 LEU A C 1
ATOM 4393 O O . LEU A 1 576 ? -7.410 25.860 -45.910 1.00 85.00 576 LEU A O 1
ATOM 4397 N N . SER A 1 577 ? -8.792 26.079 -44.157 1.00 83.38 577 SER A N 1
ATOM 4398 C CA . SER A 1 577 ? -8.624 27.542 -44.087 1.00 83.38 577 SER A CA 1
ATOM 4399 C C . SER A 1 577 ? -7.183 27.933 -43.728 1.00 83.38 577 SER A C 1
ATOM 4401 O O . SER A 1 577 ? -6.690 28.980 -44.142 1.00 83.38 577 SER A O 1
ATOM 4403 N N . ARG A 1 578 ? -6.475 27.025 -43.041 1.00 82.50 578 ARG A N 1
ATOM 4404 C CA . ARG A 1 578 ? -5.077 27.144 -42.616 1.00 82.50 578 ARG A CA 1
ATOM 4405 C C . ARG A 1 578 ? -4.101 26.407 -43.541 1.00 82.50 578 ARG A C 1
ATOM 4407 O O . ARG A 1 578 ? -2.983 26.100 -43.134 1.00 82.50 578 ARG A O 1
ATOM 4414 N N . VAL A 1 579 ? -4.489 26.065 -44.776 1.00 78.62 579 VAL A N 1
ATOM 4415 C CA . VAL A 1 579 ? -3.582 25.380 -45.725 1.00 78.62 579 VAL A CA 1
ATOM 4416 C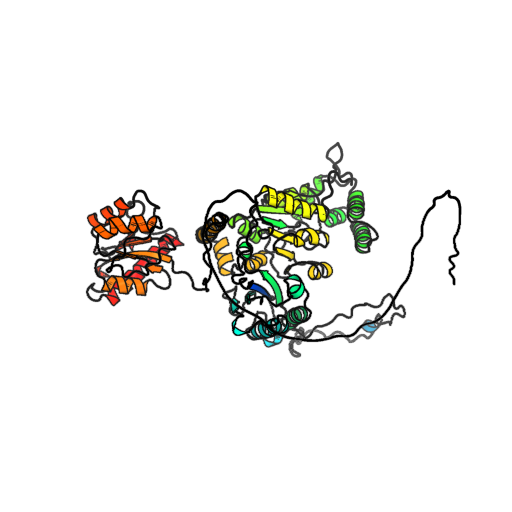 C . VAL A 1 579 ? -2.403 26.269 -46.144 1.00 78.62 579 VAL A C 1
ATOM 4418 O O . VAL A 1 579 ? -1.295 25.776 -46.327 1.00 78.62 579 VAL A O 1
ATOM 4421 N N . ASN A 1 580 ? -2.609 27.590 -46.189 1.00 80.88 580 ASN A N 1
ATOM 4422 C CA . ASN A 1 580 ? -1.577 28.582 -46.517 1.00 80.88 580 ASN A CA 1
ATOM 4423 C C . ASN A 1 580 ? -0.491 28.732 -45.430 1.00 80.88 580 ASN A C 1
ATOM 4425 O O . ASN A 1 580 ? 0.530 29.366 -45.673 1.00 80.88 580 ASN A O 1
ATOM 4429 N N . GLU A 1 581 ? -0.695 28.153 -44.241 1.00 83.94 581 GLU A N 1
ATOM 4430 C CA . GLU A 1 581 ? 0.309 28.087 -43.166 1.00 83.94 581 GLU A CA 1
ATOM 4431 C C . GLU A 1 581 ? 1.245 26.869 -43.308 1.00 83.94 581 GLU A C 1
ATOM 4433 O O . GLU A 1 581 ? 2.138 26.668 -42.484 1.00 83.94 581 GLU A O 1
ATOM 4438 N N . MET A 1 582 ? 1.036 26.017 -44.319 1.00 87.44 582 MET A N 1
ATOM 4439 C CA . MET A 1 582 ? 1.791 24.778 -44.519 1.00 87.44 582 MET A CA 1
ATOM 4440 C C . MET A 1 582 ? 2.831 24.906 -45.646 1.00 87.44 582 MET A C 1
ATOM 4442 O O . MET A 1 582 ? 2.626 25.665 -46.595 1.00 87.44 582 MET A O 1
ATOM 4446 N N . PRO A 1 583 ? 3.926 24.119 -45.609 1.00 89.12 583 PRO A N 1
ATOM 4447 C CA . PRO A 1 583 ? 4.797 23.925 -46.769 1.00 89.12 583 PRO A CA 1
ATOM 4448 C C . PRO A 1 583 ? 4.013 23.422 -47.988 1.00 89.12 583 PRO A C 1
ATOM 4450 O O . PRO A 1 583 ? 2.972 22.783 -47.848 1.00 89.12 583 PRO A O 1
ATOM 4453 N N . HIS A 1 584 ? 4.519 23.650 -49.200 1.00 85.50 584 HIS A N 1
ATOM 4454 C CA . HIS A 1 584 ? 3.835 23.156 -50.397 1.00 85.50 584 HIS A CA 1
ATOM 4455 C C . HIS A 1 584 ? 3.856 21.618 -50.444 1.00 85.50 584 HIS A C 1
ATOM 4457 O O . HIS A 1 584 ? 4.890 21.006 -50.185 1.00 85.50 584 HIS A O 1
ATOM 4463 N N . PHE A 1 585 ? 2.745 20.975 -50.821 1.00 77.25 585 PHE A N 1
ATOM 4464 C CA . PHE A 1 585 ? 2.570 19.513 -50.724 1.00 77.25 585 PHE A CA 1
ATOM 4465 C C . PHE A 1 585 ? 3.569 18.676 -51.551 1.00 77.25 585 PHE A C 1
ATOM 4467 O O . PHE A 1 585 ? 3.720 17.478 -51.314 1.00 77.25 585 PHE A O 1
ATOM 4474 N N . THR A 1 586 ? 4.262 19.290 -52.516 1.00 81.31 586 THR A N 1
ATOM 4475 C CA . THR A 1 586 ? 5.366 18.667 -53.269 1.00 81.31 586 THR A CA 1
ATOM 4476 C C . THR A 1 586 ? 6.642 18.506 -52.433 1.00 81.31 586 THR A C 1
ATOM 4478 O O . THR A 1 586 ? 7.452 17.631 -52.724 1.00 81.31 586 THR A O 1
ATOM 4481 N N . GLN A 1 587 ? 6.815 19.291 -51.366 1.00 88.62 587 GLN A N 1
ATOM 4482 C CA . GLN A 1 587 ? 7.884 19.149 -50.374 1.00 88.62 587 GLN A CA 1
ATOM 4483 C C . GLN A 1 587 ? 7.473 18.100 -49.329 1.00 88.62 587 GLN A C 1
ATOM 4485 O O . GLN A 1 587 ? 7.207 18.426 -48.172 1.00 88.62 587 GLN A O 1
ATOM 4490 N N . ALA A 1 588 ? 7.363 16.838 -49.757 1.00 86.94 588 ALA A N 1
ATOM 4491 C CA . ALA A 1 588 ? 6.660 15.786 -49.015 1.00 86.94 588 ALA A CA 1
ATOM 4492 C C . ALA A 1 588 ? 7.122 15.602 -47.554 1.00 86.94 588 ALA A C 1
ATOM 4494 O O . ALA A 1 588 ? 6.284 15.405 -46.676 1.00 86.94 588 ALA A O 1
ATOM 4495 N N . GLU A 1 589 ? 8.426 15.727 -47.280 1.00 88.56 589 GLU A N 1
ATOM 4496 C CA . GLU A 1 589 ? 8.988 15.655 -45.925 1.00 88.56 589 GLU A CA 1
ATOM 4497 C C . GLU A 1 589 ? 8.545 16.840 -45.050 1.00 88.56 589 GLU A C 1
ATOM 4499 O O . GLU A 1 589 ? 7.965 16.644 -43.981 1.00 88.56 589 GLU A O 1
ATOM 4504 N N . ALA A 1 590 ? 8.755 18.075 -45.518 1.00 89.06 590 ALA A N 1
ATOM 4505 C CA . ALA A 1 590 ? 8.394 19.288 -44.784 1.00 89.06 590 ALA A CA 1
ATOM 4506 C C . ALA A 1 590 ? 6.876 19.384 -44.558 1.00 89.06 590 ALA A C 1
ATOM 4508 O O . ALA A 1 590 ? 6.424 19.679 -43.449 1.00 89.06 590 ALA A O 1
ATOM 4509 N N . PHE A 1 591 ? 6.085 19.074 -45.589 1.00 90.94 591 PHE A N 1
ATOM 4510 C CA . PHE A 1 591 ? 4.627 19.037 -45.506 1.00 90.94 591 PHE A CA 1
ATOM 4511 C C . PHE A 1 591 ? 4.136 17.928 -44.567 1.00 90.94 591 PHE A C 1
ATOM 4513 O O . PHE A 1 591 ? 3.258 18.175 -43.739 1.00 90.94 591 PHE A O 1
ATOM 4520 N N . GLY A 1 592 ? 4.724 16.728 -44.629 1.00 91.38 592 GLY A N 1
ATOM 4521 C CA . GLY A 1 592 ? 4.392 15.620 -43.731 1.00 91.38 592 GLY A CA 1
ATOM 4522 C C . GLY A 1 592 ? 4.738 15.913 -42.269 1.00 91.38 592 GLY A C 1
ATOM 4523 O O . GLY A 1 592 ? 3.930 15.644 -41.382 1.00 91.38 592 GLY A O 1
ATOM 4524 N N . LYS A 1 593 ? 5.878 16.562 -42.010 1.00 91.75 593 LYS A N 1
ATOM 4525 C CA . LYS A 1 593 ? 6.270 17.023 -40.672 1.00 91.75 593 LYS A CA 1
ATOM 4526 C C . LYS A 1 593 ? 5.304 18.079 -40.123 1.00 91.75 593 LYS A C 1
ATOM 4528 O O . LYS A 1 593 ? 4.797 17.918 -39.017 1.00 91.75 593 LYS A O 1
ATOM 4533 N N . ALA A 1 594 ? 4.972 19.107 -40.908 1.00 91.38 594 ALA A N 1
ATOM 4534 C CA . ALA A 1 594 ? 3.989 20.125 -40.518 1.00 91.38 594 ALA A CA 1
ATOM 4535 C C . ALA A 1 594 ? 2.581 19.534 -40.290 1.00 91.38 594 ALA A C 1
ATOM 4537 O O . ALA A 1 594 ? 1.886 19.913 -39.347 1.00 91.38 594 ALA A O 1
ATOM 4538 N N . THR A 1 595 ? 2.183 18.560 -41.115 1.00 92.81 595 THR A N 1
ATOM 4539 C CA . THR A 1 595 ? 0.940 17.787 -40.949 1.00 92.81 595 THR A CA 1
ATOM 4540 C C . THR A 1 595 ? 0.941 17.024 -39.623 1.00 92.81 595 THR A C 1
ATOM 4542 O O . THR A 1 595 ? -0.043 17.079 -38.890 1.00 92.81 595 THR A O 1
ATOM 4545 N N . ALA A 1 596 ? 2.043 16.345 -39.288 1.00 94.25 596 ALA A N 1
ATOM 4546 C CA . ALA A 1 596 ? 2.165 15.567 -38.060 1.00 94.25 596 ALA A CA 1
ATOM 4547 C C . ALA A 1 596 ? 2.152 16.434 -36.793 1.00 94.25 596 ALA A C 1
ATOM 4549 O O . ALA A 1 596 ? 1.510 16.043 -35.824 1.00 94.25 596 ALA A O 1
ATOM 4550 N N . GLU A 1 597 ? 2.788 17.612 -36.787 1.00 93.12 597 GLU A N 1
ATOM 4551 C CA . GLU A 1 597 ? 2.715 18.524 -35.633 1.00 93.12 597 GLU A CA 1
ATOM 4552 C C . GLU A 1 597 ? 1.289 19.049 -35.406 1.00 93.12 597 GLU A C 1
ATOM 4554 O O . GLU A 1 597 ? 0.799 19.009 -34.277 1.00 93.12 597 GLU A O 1
ATOM 4559 N N . ARG A 1 598 ? 0.565 19.434 -36.471 1.00 93.44 598 ARG A N 1
ATOM 4560 C CA . ARG A 1 598 ? -0.867 19.777 -36.366 1.00 93.44 598 ARG A CA 1
ATOM 4561 C C . ARG A 1 598 ? -1.692 18.601 -35.821 1.00 93.44 598 ARG A C 1
ATOM 4563 O O . ARG A 1 598 ? -2.469 18.780 -34.885 1.00 93.44 598 ARG A O 1
ATOM 4570 N N . CYS A 1 599 ? -1.462 17.386 -36.333 1.00 93.38 599 CYS A N 1
ATOM 4571 C CA . CYS A 1 599 ? -2.113 16.173 -35.828 1.00 93.38 599 CYS A CA 1
ATOM 4572 C C . CYS A 1 599 ? -1.816 15.930 -34.340 1.00 93.38 599 CYS A C 1
ATOM 4574 O O . CYS A 1 599 ? -2.740 15.617 -33.600 1.00 93.38 599 CYS A O 1
ATOM 4576 N N . LYS A 1 600 ? -0.566 16.094 -33.877 1.00 92.75 600 LYS A N 1
ATOM 4577 C CA . LYS A 1 600 ? -0.196 15.935 -32.457 1.00 92.75 600 LYS A CA 1
ATOM 4578 C C . LYS A 1 600 ? -0.961 16.898 -31.558 1.00 92.75 600 LYS A C 1
ATOM 4580 O O . LYS A 1 600 ? -1.437 16.463 -30.515 1.00 92.75 600 LYS A O 1
ATOM 4585 N N . VAL A 1 601 ? -1.084 18.170 -31.950 1.00 89.94 601 VAL A N 1
ATOM 4586 C CA . VAL A 1 601 ? -1.831 19.177 -31.178 1.00 89.94 601 VAL A CA 1
ATOM 4587 C C . VAL A 1 601 ? -3.301 18.773 -31.065 1.00 89.94 601 VAL A C 1
ATOM 4589 O O . VAL A 1 601 ? -3.795 18.622 -29.952 1.00 89.94 601 VAL A O 1
ATOM 4592 N N . ALA A 1 602 ? -3.972 18.497 -32.187 1.00 87.69 602 ALA A N 1
ATOM 4593 C CA . ALA A 1 602 ? -5.387 18.124 -32.179 1.00 87.69 602 ALA A CA 1
ATOM 4594 C C . ALA A 1 602 ? -5.655 16.791 -31.453 1.00 87.69 602 ALA A C 1
ATOM 4596 O O . ALA A 1 602 ? -6.602 16.691 -30.675 1.00 87.69 602 ALA A O 1
ATOM 4597 N N . LEU A 1 603 ? -4.802 15.776 -31.651 1.00 89.06 603 LEU A N 1
ATOM 4598 C CA . LEU A 1 603 ? -4.873 14.513 -30.909 1.00 89.06 603 LEU A CA 1
ATOM 4599 C C . LEU A 1 603 ? -4.727 14.750 -29.405 1.00 89.06 603 LEU A C 1
ATOM 4601 O O . LEU A 1 603 ? -5.492 14.180 -28.632 1.00 89.06 603 LEU A O 1
ATOM 4605 N N . LYS A 1 604 ? -3.789 15.606 -28.984 1.00 84.25 604 LYS A N 1
ATOM 4606 C CA . LYS A 1 604 ? -3.584 15.925 -27.571 1.00 84.25 604 LYS A CA 1
ATOM 4607 C C . LYS A 1 604 ? -4.797 16.641 -26.973 1.00 84.25 604 LYS A C 1
ATOM 4609 O O . LYS A 1 604 ? -5.313 16.198 -25.950 1.00 84.25 604 LYS A O 1
ATOM 4614 N N . GLU A 1 605 ? -5.281 17.703 -27.618 1.00 82.81 605 GLU A N 1
ATOM 4615 C CA . GLU A 1 605 ? -6.449 18.456 -27.143 1.00 82.81 605 GLU A CA 1
ATOM 4616 C C . GLU A 1 605 ? -7.667 17.536 -26.956 1.00 82.81 605 GLU A C 1
ATOM 4618 O O . GLU A 1 605 ? -8.324 17.583 -25.914 1.00 82.81 605 GLU A O 1
ATOM 4623 N N . VAL A 1 606 ? -7.928 16.649 -27.922 1.00 81.75 606 VAL A N 1
ATOM 4624 C CA . VAL A 1 606 ? -9.120 15.786 -27.936 1.00 81.75 606 VAL A CA 1
ATOM 4625 C C . VAL A 1 606 ? -8.985 14.564 -27.020 1.00 81.75 606 VAL A C 1
ATOM 4627 O O . VAL A 1 606 ? -9.952 14.211 -26.346 1.00 81.75 606 VAL A O 1
ATOM 4630 N N . LEU A 1 607 ? -7.816 13.910 -26.972 1.00 76.75 607 LEU A N 1
ATOM 4631 C CA . LEU A 1 607 ? -7.607 12.666 -26.212 1.00 76.75 607 LEU A CA 1
ATOM 4632 C C . LEU A 1 607 ? -7.161 12.899 -24.757 1.00 76.75 607 LEU A C 1
ATOM 4634 O O . LEU A 1 607 ? -7.517 12.106 -23.881 1.00 76.75 607 LEU A O 1
ATOM 4638 N N . GLU A 1 608 ? -6.391 13.958 -24.481 1.00 67.50 608 GLU A N 1
ATOM 4639 C CA . GLU A 1 608 ? -5.899 14.279 -23.131 1.00 67.50 608 GLU A CA 1
ATOM 4640 C C . GLU A 1 608 ? -6.778 15.325 -22.431 1.00 67.50 608 GLU A C 1
ATOM 4642 O O . GLU A 1 608 ? -7.247 15.081 -21.316 1.00 67.50 608 GLU A O 1
ATOM 4647 N N . ASP A 1 609 ? -7.015 16.472 -23.081 1.00 63.62 609 ASP A N 1
ATOM 4648 C CA . ASP A 1 609 ? -7.667 17.644 -22.471 1.00 63.62 609 ASP A CA 1
ATOM 4649 C C . ASP A 1 609 ? -9.203 17.673 -22.641 1.00 63.62 609 ASP A C 1
ATOM 4651 O O . ASP A 1 609 ? -9.881 18.473 -21.986 1.00 63.62 609 ASP A O 1
ATOM 4655 N N . GLY A 1 610 ? -9.766 16.818 -23.505 1.00 66.00 610 GLY A N 1
ATOM 4656 C CA . GLY A 1 610 ? -11.202 16.757 -23.812 1.00 66.00 610 GLY A CA 1
ATOM 4657 C C . GLY A 1 610 ? -11.747 17.994 -24.541 1.00 66.00 610 GLY A C 1
ATOM 4658 O O . GLY A 1 610 ? -12.928 18.318 -24.410 1.00 66.00 610 GLY A O 1
ATOM 4659 N N . LYS A 1 611 ? -10.888 18.714 -25.269 1.00 59.28 611 LYS A N 1
ATOM 4660 C CA . LYS A 1 611 ? -11.181 19.968 -25.983 1.00 59.28 611 LYS A CA 1
ATOM 4661 C C . LYS A 1 611 ? -10.882 19.808 -27.473 1.00 59.28 611 LYS A C 1
ATOM 4663 O O . LYS A 1 611 ? -10.162 18.906 -27.874 1.00 59.28 611 LYS A O 1
ATOM 4668 N N . GLY A 1 612 ? -11.434 20.681 -28.309 1.00 61.16 612 GLY A N 1
ATOM 4669 C CA . GLY A 1 612 ? -11.107 20.712 -29.735 1.00 61.16 612 GLY A CA 1
ATOM 4670 C C . GLY A 1 612 ? -12.234 21.277 -30.591 1.00 61.16 612 GLY A C 1
ATOM 4671 O O . GLY A 1 612 ? -13.389 21.348 -30.169 1.00 61.16 612 GLY A O 1
ATOM 4672 N N . LYS A 1 613 ? -11.894 21.680 -31.816 1.00 61.69 613 LYS A N 1
ATOM 4673 C CA . LYS A 1 613 ? -12.829 22.260 -32.789 1.00 61.69 613 LYS A CA 1
ATOM 4674 C C . LYS A 1 613 ? -13.596 21.150 -33.523 1.00 61.69 613 LYS A C 1
ATOM 4676 O O . LYS A 1 613 ? -13.057 20.532 -34.439 1.00 61.69 613 LYS A O 1
ATOM 4681 N N . ALA A 1 614 ? -14.846 20.915 -33.123 1.00 65.50 614 ALA A N 1
ATOM 4682 C CA . ALA A 1 614 ? -15.781 20.007 -33.792 1.00 65.50 614 ALA A CA 1
ATOM 4683 C C . ALA A 1 614 ? -16.861 20.797 -34.559 1.00 65.50 614 ALA A C 1
ATOM 4685 O O . ALA A 1 614 ? -17.565 21.617 -33.972 1.00 65.50 614 ALA A O 1
ATOM 4686 N N . GLU A 1 615 ? -17.027 20.544 -35.861 1.00 57.12 615 GLU A N 1
ATOM 4687 C CA . GLU A 1 615 ? -18.014 21.230 -36.723 1.00 57.12 615 GLU A CA 1
ATOM 4688 C C . GLU A 1 615 ? -19.430 20.629 -36.623 1.00 57.12 615 GLU A C 1
ATOM 4690 O O . GLU A 1 615 ? -20.044 20.275 -37.627 1.00 57.12 615 GLU A O 1
ATOM 4695 N N . GLY A 1 616 ? -19.953 20.427 -35.411 1.00 58.31 616 GLY A N 1
ATOM 4696 C CA . GLY A 1 616 ? -21.320 19.920 -35.186 1.00 58.31 616 GLY A CA 1
ATOM 4697 C C . GLY A 1 616 ? -21.612 18.488 -35.678 1.00 58.31 616 GLY A C 1
ATOM 4698 O O . GLY A 1 616 ? -22.648 17.930 -35.330 1.00 58.31 616 GLY A O 1
ATOM 4699 N N . ARG A 1 617 ? -20.706 17.864 -36.444 1.00 67.62 617 ARG A N 1
ATOM 4700 C CA . ARG A 1 617 ? -20.746 16.449 -36.832 1.00 67.62 617 ARG A CA 1
ATOM 4701 C C . ARG A 1 617 ? -20.192 15.598 -35.689 1.00 67.62 617 ARG A C 1
ATOM 4703 O O . ARG A 1 617 ? -19.030 15.741 -35.309 1.00 67.62 617 ARG A O 1
ATOM 4710 N N . GLU A 1 618 ? -21.000 14.681 -35.165 1.00 71.12 618 GLU A N 1
ATOM 4711 C CA . GLU A 1 618 ? -20.590 13.822 -34.052 1.00 71.12 618 GLU A CA 1
ATOM 4712 C C . GLU A 1 618 ? -19.367 12.957 -34.418 1.00 71.12 618 GLU A C 1
ATOM 4714 O O . GLU A 1 618 ? -19.338 12.259 -35.441 1.00 71.12 618 GLU A O 1
ATOM 4719 N N . GLY A 1 619 ? -18.331 13.020 -33.580 1.00 79.06 619 GLY A N 1
ATOM 4720 C CA . GLY A 1 619 ? -17.095 12.259 -33.759 1.00 79.06 619 GLY A CA 1
ATOM 4721 C C . GLY A 1 619 ? -16.102 12.818 -34.792 1.00 79.06 619 GLY A C 1
ATOM 4722 O O . GLY A 1 619 ? -15.243 12.056 -35.240 1.00 79.06 619 GLY A O 1
ATOM 4723 N N . VAL A 1 620 ? -16.214 14.091 -35.206 1.00 87.06 620 VAL A N 1
ATOM 4724 C CA . VAL A 1 620 ? -15.295 14.733 -36.172 1.00 87.06 620 VAL A CA 1
ATOM 4725 C C . VAL A 1 620 ? -14.634 15.984 -35.583 1.00 87.06 620 VAL A C 1
ATOM 4727 O O . VAL A 1 620 ? -15.316 16.889 -35.105 1.00 87.06 620 VAL A O 1
ATOM 4730 N N . TRP A 1 621 ? -13.307 16.051 -35.689 1.00 89.44 621 TRP A N 1
ATOM 4731 C CA . TRP A 1 621 ? -12.458 17.155 -35.234 1.00 89.44 621 TRP A CA 1
ATOM 4732 C C . TRP A 1 621 ? -11.518 17.644 -36.339 1.00 89.44 621 TRP A C 1
ATOM 4734 O O . TRP A 1 621 ? -11.266 16.939 -37.321 1.00 89.44 621 TRP A O 1
ATOM 4744 N N . PHE A 1 622 ? -10.970 18.845 -36.156 1.00 88.06 622 PHE A N 1
ATOM 4745 C CA . PHE A 1 622 ? -10.026 19.457 -37.089 1.00 88.06 622 PHE A CA 1
ATOM 4746 C C . PHE A 1 622 ? -8.625 19.645 -36.499 1.00 88.06 622 PHE A C 1
ATOM 4748 O O . PHE A 1 622 ? -8.482 19.863 -35.296 1.00 88.06 622 PHE A O 1
ATOM 4755 N N . TYR A 1 623 ? -7.611 19.568 -37.368 1.00 88.88 623 TYR A N 1
ATOM 4756 C CA . TYR A 1 623 ? -6.188 19.781 -37.070 1.00 88.88 623 TYR A CA 1
ATOM 4757 C C . TYR A 1 623 ? -5.554 20.809 -38.009 1.00 88.88 623 TYR A C 1
ATOM 4759 O O . TYR A 1 623 ? -5.989 20.913 -39.173 1.00 88.88 623 TYR A O 1
#